Protein AF-0000000084552080 (afdb_homodimer)

Secondary structure (DSSP, 8-state):
-EEEE-SSSEEEEEE-SSSS--EEEEEEE-SS-EEEE--TTSHHHHHHHHHHTTT--S-EEEE--SS-GGGTTTGGGGTTSEEEEEHHHHHHHHHHHHHHHHHHGGG--S-------SEEESSEEEETTTTEEEEE--SSSTT-EEEEETTTTEEE-GGGS-SSSS--SPP-SS-HHHHHHHHHHHHHS--SEEE-SSSPPB-THHHHHHHHH-/-EEEE-SSSEEEEEE-SSSS--EEEEEEE-SS-EEEE--TTSHHHHHHHHHHTTT--S-EEEE--SS-GGGTTTGGGGTTSEEEEEHHHHHHHHHHHHHHHHHHGGG--S-------SEEESSEEEETTTTEEEEE--SSSTT-EEEEETTTTEEE-GGGS-SSSS--SPP-SS-HHHHHHHHHHHHHS--SEEE-SSSPPB-THHHHHHHHH-

Foldseek 3Di:
DDWDDPDDFKIWDWDDLDPQWIFIWIWGDFPAEIEIEFQFQACVSNVVVCVVCVVPPHAYEYEYQAQQNGRHQHVVVVQVHQYEFAPVRQVCNVVCVVVNCVVPVVSHDYGGDDDGGPYHDHAKDADVRRRKIKGLQAWQHNRGIKIARPPQQEIEREPLAPQEPVPRHHHGPDPNVSSVVSLVVLVPGRHQWYHYGTYDIGGSCSSVVNVVVD/DDWDDPDDFKIWDWDDLDPQWIFIWIWGDFPQEIETEFQFQACVSNVVVCVVCVVPPHAYEYEYQAQQNGRHQHVVVVQVHQYEFAPVRQVCNVVCVVVNCVVPVVSHDYGGDDDGHPYHDHAWDADVRRGKIKGLQAWQHNRGIKIARPPQQEIEREPLAPREPVPRHHHGPDDNVSSVVSLVVLVPRRHQWYHYGTYPIGGSCSSVVNVVVD

pLDDT: mean 97.48, std 2.67, range [80.12, 98.94]

Nearest PDB structures (foldseek):
  5b3r-assembly1_A  TM=8.001E-01  e=1.757E-13  Pseudomonas aeruginosa
  4f6h-assembly1_A  TM=7.928E-01  e=3.753E-12  Pseudomonas aeruginosa
  4wd6-assembly2_B  TM=7.767E-01  e=5.762E-12  Stutzerimonas stutzeri
  5nbk-assembly1_A  TM=7.504E-01  e=1.735E-11  Klebsiella pneumoniae
  7ev5-assembly1_A  TM=7.464E-01  e=7.266E-10  Shouchella lehensis G1

Radius of gyration: 22.83 Å; Cα contacts (8 Å, |Δi|>4): 1003; chains: 2; bounding box: 43×70×51 Å

Structure (mmCIF, N/CA/C/O backbone):
data_AF-0000000084552080-model_v1
#
loop_
_entity.id
_entity.type
_entity.pdbx_description
1 polymer 'Metallo-beta-lactamase superfamily protein'
#
loop_
_atom_site.group_PDB
_atom_site.id
_atom_site.type_symbol
_atom_site.label_atom_id
_atom_site.label_alt_id
_atom_site.label_comp_id
_atom_site.label_asym_id
_atom_site.label_entity_id
_atom_site.label_seq_id
_atom_site.pdbx_PDB_ins_code
_atom_site.Cartn_x
_atom_site.Cartn_y
_atom_site.Cartn_z
_atom_site.occupancy
_atom_site.B_iso_or_equiv
_atom_site.auth_seq_id
_atom_site.auth_comp_id
_atom_site.auth_asym_id
_atom_site.auth_atom_id
_atom_site.pdbx_PDB_model_num
ATOM 1 N N . MET A 1 1 ? -10.805 21.844 20.891 1 90 1 MET A N 1
ATOM 2 C CA . MET A 1 1 ? -10.906 21.109 19.641 1 90 1 MET A CA 1
ATOM 3 C C . MET A 1 1 ? -12.328 21.156 19.094 1 90 1 MET A C 1
ATOM 5 O O . MET A 1 1 ? -13.297 20.953 19.828 1 90 1 MET A O 1
ATOM 9 N N . GLU A 1 2 ? -12.484 21.562 17.859 1 95.69 2 GLU A N 1
ATOM 10 C CA . GLU A 1 2 ? -13.758 21.578 17.141 1 95.69 2 GLU A CA 1
ATOM 11 C C . GLU A 1 2 ? -13.898 20.359 16.234 1 95.69 2 GLU A C 1
ATOM 13 O O . GLU A 1 2 ? -12.969 20 15.508 1 95.69 2 GLU A O 1
ATOM 18 N N . ILE A 1 3 ? -15.086 19.656 16.391 1 98.25 3 ILE A N 1
ATOM 19 C CA . ILE A 1 3 ? -15.391 18.5 15.555 1 98.25 3 ILE A CA 1
ATOM 20 C C . ILE A 1 3 ? -16.516 18.859 14.578 1 98.25 3 ILE A C 1
ATOM 22 O O . ILE A 1 3 ? -17.594 19.266 14.984 1 98.25 3 ILE A O 1
ATOM 26 N N . LYS A 1 4 ? -16.203 18.734 13.312 1 98.38 4 LYS A N 1
ATOM 27 C CA . LYS A 1 4 ? -17.188 19.094 12.297 1 98.38 4 LYS A CA 1
ATOM 28 C C . LYS A 1 4 ? -17.359 17.953 11.281 1 98.38 4 LYS A C 1
ATOM 30 O O . LYS A 1 4 ? -16.391 17.469 10.711 1 98.38 4 LYS A O 1
ATOM 35 N N . LYS A 1 5 ? -18.578 17.516 11.086 1 98.12 5 LYS A N 1
ATOM 36 C CA . LYS A 1 5 ? -18.891 16.625 9.969 1 98.12 5 LYS A CA 1
ATOM 37 C C . LYS A 1 5 ? -18.922 17.375 8.648 1 98.12 5 LYS A C 1
ATOM 39 O O . LYS A 1 5 ? -19.812 18.172 8.398 1 98.12 5 LYS A O 1
ATOM 44 N N . ILE A 1 6 ? -17.953 17.141 7.785 1 98.69 6 ILE A N 1
ATOM 45 C CA . ILE A 1 6 ? -17.797 17.844 6.52 1 98.69 6 ILE A CA 1
ATOM 46 C C . ILE A 1 6 ? -18.766 17.25 5.484 1 98.69 6 ILE A C 1
ATOM 48 O O . ILE A 1 6 ? -19.375 18 4.715 1 98.69 6 ILE A O 1
ATOM 52 N N . LYS A 1 7 ? -18.781 15.945 5.402 1 98.38 7 LYS A N 1
ATOM 53 C CA . LYS A 1 7 ? -19.75 15.164 4.633 1 98.38 7 LYS A CA 1
ATOM 54 C C . LYS A 1 7 ? -20.188 13.922 5.402 1 98.38 7 LYS A C 1
ATOM 56 O O . LYS A 1 7 ? -20.016 13.844 6.621 1 98.38 7 LYS A O 1
ATOM 61 N N . ASN A 1 8 ? -20.844 12.914 4.781 1 98.44 8 ASN A N 1
ATOM 62 C CA . ASN A 1 8 ? -21.422 11.766 5.473 1 98.44 8 ASN A CA 1
ATOM 63 C C . ASN A 1 8 ? -20.359 10.953 6.207 1 98.44 8 ASN A C 1
ATOM 65 O O . ASN A 1 8 ? -20.609 10.461 7.312 1 98.44 8 ASN A O 1
ATOM 69 N N . ARG A 1 9 ? -19.172 10.844 5.633 1 98.69 9 ARG A N 1
ATOM 70 C CA . ARG A 1 9 ? -18.203 9.961 6.27 1 98.69 9 ARG A CA 1
ATOM 71 C C . ARG A 1 9 ? -16.891 10.68 6.52 1 98.69 9 ARG A C 1
ATOM 73 O O . ARG A 1 9 ? -15.875 10.047 6.84 1 98.69 9 ARG A O 1
ATOM 80 N N . ASN A 1 10 ? -16.891 12.008 6.246 1 98.94 10 ASN A N 1
ATOM 81 C CA . ASN A 1 10 ? -15.719 12.844 6.473 1 98.94 10 ASN A CA 1
ATOM 82 C C . ASN A 1 10 ? -15.898 13.742 7.691 1 98.94 10 ASN A C 1
ATOM 84 O O . ASN A 1 10 ? -16.812 14.562 7.734 1 98.94 10 ASN A O 1
ATOM 88 N N . VAL A 1 11 ? -15.016 13.578 8.648 1 98.94 11 VAL A N 1
ATOM 89 C CA . VAL A 1 11 ? -15.086 14.352 9.883 1 98.94 11 VAL A CA 1
ATOM 90 C C . VAL A 1 11 ? -13.766 15.07 10.125 1 98.94 11 VAL A C 1
ATOM 92 O O . VAL A 1 11 ? -12.695 14.477 10 1 98.94 11 VAL A O 1
ATOM 95 N N . LEU A 1 12 ? -13.859 16.328 10.453 1 98.88 12 LEU A N 1
ATOM 96 C CA . LEU A 1 12 ? -12.68 17.156 10.672 1 98.88 12 LEU A CA 1
ATOM 97 C C . LEU A 1 12 ? -12.531 17.516 12.148 1 98.88 12 LEU A C 1
ATOM 99 O O . LEU A 1 12 ? -13.508 17.859 12.812 1 98.88 12 LEU A O 1
ATOM 103 N N . PHE A 1 13 ? -11.359 17.344 12.625 1 98.81 13 PHE A N 1
ATOM 104 C CA . PHE A 1 13 ? -10.977 17.719 13.984 1 98.81 13 PHE A CA 1
ATOM 105 C C . PHE A 1 13 ? -9.992 18.891 13.969 1 98.81 13 PHE A C 1
ATOM 107 O O . PHE A 1 13 ? -8.844 18.734 13.562 1 98.81 13 PHE A O 1
ATOM 114 N N . THR A 1 14 ? -10.422 20.078 14.461 1 98.25 14 THR A N 1
ATOM 115 C CA . THR A 1 14 ? -9.609 21.281 14.359 1 98.25 14 THR A CA 1
ATOM 116 C C . THR A 1 14 ? -9.195 21.781 15.742 1 98.25 14 THR A C 1
ATOM 118 O O . THR A 1 14 ? -10.031 21.922 16.641 1 98.25 14 THR A O 1
ATOM 121 N N . SER A 1 15 ? -7.895 21.938 15.883 1 96.69 15 SER A N 1
ATOM 122 C CA . SER A 1 15 ? -7.363 22.578 17.078 1 96.69 15 SER A CA 1
ATOM 123 C C . SER A 1 15 ? -6.637 23.875 16.734 1 96.69 15 SER A C 1
ATOM 125 O O . SER A 1 15 ? -6.316 24.109 15.562 1 96.69 15 SER A O 1
ATOM 127 N N . SER A 1 16 ? -6.477 24.719 17.781 1 94.25 16 SER A N 1
ATOM 128 C CA . SER A 1 16 ? -5.754 25.969 17.609 1 94.25 16 SER A CA 1
ATOM 129 C C . SER A 1 16 ? -4.598 26.078 18.609 1 94.25 16 SER A C 1
ATOM 131 O O . SER A 1 16 ? -4.68 26.828 19.594 1 94.25 16 SER A O 1
ATOM 133 N N . PRO A 1 17 ? -3.555 25.438 18.266 1 87.88 17 PRO A N 1
ATOM 134 C CA . PRO A 1 17 ? -2.416 25.438 19.188 1 87.88 17 PRO A CA 1
ATOM 135 C C . PRO A 1 17 ? -1.783 26.828 19.328 1 87.88 17 PRO A C 1
ATOM 137 O O . PRO A 1 17 ? -1.022 27.062 20.281 1 87.88 17 PRO A O 1
ATOM 140 N N . SER A 1 18 ? -2.01 27.625 18.312 1 82.44 18 SER A N 1
ATOM 141 C CA . SER A 1 18 ? -1.523 29 18.344 1 82.44 18 SER A CA 1
ATOM 142 C C . SER A 1 18 ? -2.549 29.969 17.766 1 82.44 18 SER A C 1
ATOM 144 O O . SER A 1 18 ? -3.543 29.547 17.172 1 82.44 18 SER A O 1
ATOM 146 N N . ASP A 1 19 ? -2.209 31.203 18 1 80.12 19 ASP A N 1
ATOM 147 C CA . ASP A 1 19 ? -3.084 32.25 17.469 1 80.12 19 ASP A CA 1
ATOM 148 C C . ASP A 1 19 ? -2.902 32.375 15.953 1 80.12 19 ASP A C 1
ATOM 150 O O . ASP A 1 19 ? -3.715 33.031 15.281 1 80.12 19 ASP A O 1
ATOM 154 N N . PHE A 1 20 ? -1.964 31.656 15.398 1 80.38 20 PHE A N 1
ATOM 155 C CA . PHE A 1 20 ? -1.575 31.984 14.031 1 80.38 20 PHE A CA 1
ATOM 156 C C . PHE A 1 20 ? -1.938 30.844 13.078 1 80.38 20 PHE A C 1
ATOM 158 O O . PHE A 1 20 ? -1.984 31.047 11.859 1 80.38 20 PHE A O 1
ATOM 165 N N . TRP A 1 21 ? -2.102 29.719 13.641 1 87.25 21 TRP A N 1
ATOM 166 C CA . TRP A 1 21 ? -2.432 28.625 12.727 1 87.25 21 TRP A CA 1
ATOM 167 C C . TRP A 1 21 ? -3.318 27.594 13.414 1 87.25 21 TRP A C 1
ATOM 169 O O . TRP A 1 21 ? -3.209 27.375 14.625 1 87.25 21 TRP A O 1
ATOM 179 N N . ASP A 1 22 ? -4.219 27.078 12.641 1 95.75 22 ASP A N 1
ATOM 180 C CA . ASP A 1 22 ? -5.027 25.938 13.039 1 95.75 22 ASP A CA 1
ATOM 181 C C . ASP A 1 22 ? -4.406 24.625 12.562 1 95.75 22 ASP A C 1
ATOM 183 O O . ASP A 1 22 ? -3.535 24.641 11.688 1 95.75 22 ASP A O 1
ATOM 187 N N . LEU A 1 23 ? -4.738 23.594 13.234 1 98 23 LEU A N 1
ATOM 188 C CA . LEU A 1 23 ? -4.316 22.266 12.852 1 98 23 LEU A CA 1
ATOM 189 C C . LEU A 1 23 ? -5.523 21.359 12.625 1 98 23 LEU A C 1
ATOM 191 O O . LEU A 1 23 ? -6.367 21.203 13.516 1 98 23 LEU A O 1
ATOM 195 N N . ASN A 1 24 ? -5.578 20.797 11.43 1 98.56 24 ASN A N 1
ATOM 196 C CA . ASN A 1 24 ? -6.68 19.906 11.07 1 98.56 24 ASN A CA 1
ATOM 197 C C . ASN A 1 24 ? -6.23 18.453 11.008 1 98.56 24 ASN A C 1
ATOM 199 O O . ASN A 1 24 ? -5.262 18.125 10.32 1 98.56 24 ASN A O 1
ATOM 203 N N . LEU A 1 25 ? -6.891 17.609 11.758 1 98.81 25 LEU A N 1
ATOM 204 C CA . LEU A 1 25 ? -6.852 16.172 11.555 1 98.81 25 LEU A CA 1
ATOM 205 C C . LEU A 1 25 ? -8.141 15.68 10.906 1 98.81 25 LEU A C 1
ATOM 207 O O . LEU A 1 25 ? -9.227 16.188 11.203 1 98.81 25 LEU A O 1
ATOM 211 N N . HIS A 1 26 ? -8.016 14.648 10.039 1 98.94 26 HIS A N 1
ATOM 212 C CA . HIS A 1 26 ? -9.133 14.258 9.18 1 98.94 26 HIS A CA 1
ATOM 213 C C . HIS A 1 26 ? -9.445 12.773 9.328 1 98.94 26 HIS A C 1
ATOM 215 O O . HIS A 1 26 ? -8.539 11.938 9.266 1 98.94 26 HIS A O 1
ATOM 221 N N . LEU A 1 27 ? -10.75 12.453 9.625 1 98.94 27 LEU A N 1
ATOM 222 C CA . LEU A 1 27 ? -11.234 11.086 9.711 1 98.94 27 LEU A CA 1
ATOM 223 C C . LEU A 1 27 ? -12.172 10.766 8.555 1 98.94 27 LEU A C 1
ATOM 225 O O . LEU A 1 27 ? -13.109 11.516 8.281 1 98.94 27 LEU A O 1
ATOM 229 N N . ILE A 1 28 ? -11.867 9.734 7.805 1 98.94 28 ILE A N 1
ATOM 230 C CA . ILE A 1 28 ? -12.781 9.188 6.809 1 98.94 28 ILE A CA 1
ATOM 231 C C . ILE A 1 28 ? -13.281 7.816 7.27 1 98.94 28 ILE A C 1
ATOM 233 O O . ILE A 1 28 ? -12.492 6.895 7.461 1 98.94 28 ILE A O 1
ATOM 237 N N . MET A 1 29 ? -14.492 7.684 7.457 1 98.88 29 MET A N 1
ATOM 238 C CA . MET A 1 29 ? -15.094 6.422 7.891 1 98.88 29 MET A CA 1
ATOM 239 C C . MET A 1 29 ? -15.547 5.598 6.695 1 98.88 29 MET A C 1
ATOM 241 O O . MET A 1 29 ? -16.719 5.676 6.289 1 98.88 29 MET A O 1
ATOM 245 N N . GLY A 1 30 ? -14.641 4.781 6.164 1 98.5 30 GLY A N 1
ATOM 246 C CA . GLY A 1 30 ? -14.93 3.951 5.004 1 98.5 30 GLY A CA 1
ATOM 247 C C . GLY A 1 30 ? -15.789 2.746 5.336 1 98.5 30 GLY A C 1
ATOM 248 O O . GLY A 1 30 ? -16.172 2.545 6.492 1 98.5 30 GLY A O 1
ATOM 249 N N . GLU A 1 31 ? -16.125 1.961 4.293 1 97.38 31 GLU A N 1
ATOM 250 C CA . GLU A 1 31 ? -16.922 0.751 4.457 1 97.38 31 GLU A CA 1
ATOM 251 C C . GLU A 1 31 ? -16.141 -0.325 5.211 1 97.38 31 GLU A C 1
ATOM 253 O O . GLU A 1 31 ? -16.703 -1.013 6.07 1 97.38 31 GLU A O 1
ATOM 258 N N . LYS A 1 32 ? -14.844 -0.356 4.941 1 97.62 32 LYS A N 1
ATOM 259 C CA . LYS A 1 32 ? -14.055 -1.45 5.492 1 97.62 32 LYS A CA 1
ATOM 260 C C . LYS A 1 32 ? -13.094 -0.947 6.57 1 97.62 32 LYS A C 1
ATOM 262 O O . LYS A 1 32 ? -12.773 -1.677 7.512 1 97.62 32 LYS A O 1
ATOM 267 N N . ASN A 1 33 ? -12.648 0.301 6.367 1 98.25 33 ASN A N 1
ATOM 268 C CA . ASN A 1 33 ? -11.641 0.865 7.262 1 98.25 33 ASN A CA 1
ATOM 269 C C . ASN A 1 33 ? -12.016 2.277 7.703 1 98.25 33 ASN A C 1
ATOM 271 O O . ASN A 1 33 ? -12.773 2.965 7.02 1 98.25 33 ASN A O 1
ATOM 275 N N . ASN A 1 34 ? -11.5 2.668 8.859 1 98.81 34 ASN A N 1
ATOM 276 C CA . ASN A 1 34 ? -11.391 4.07 9.242 1 98.81 34 ASN A CA 1
ATOM 277 C C . ASN A 1 34 ? -10.023 4.645 8.898 1 98.81 34 ASN A C 1
ATOM 279 O O . ASN A 1 34 ? -9 4.004 9.141 1 98.81 34 ASN A O 1
ATOM 283 N N . TYR A 1 35 ? -10.039 5.801 8.281 1 98.94 35 TYR A N 1
ATOM 284 C CA . TYR A 1 35 ? -8.789 6.445 7.891 1 98.94 35 TYR A CA 1
ATOM 285 C C . TYR A 1 35 ? -8.547 7.711 8.703 1 98.94 35 TYR A C 1
ATOM 287 O O . TYR A 1 35 ? -9.391 8.617 8.719 1 98.94 35 TYR A O 1
ATOM 295 N N . ILE A 1 36 ? -7.453 7.727 9.391 1 98.94 36 ILE A N 1
ATOM 296 C CA . ILE A 1 36 ? -7.031 8.93 10.109 1 98.94 36 ILE A CA 1
ATOM 297 C C . ILE A 1 36 ? -5.879 9.594 9.359 1 98.94 36 ILE A C 1
ATOM 299 O O . ILE A 1 36 ? -4.816 9 9.188 1 98.94 36 ILE A O 1
ATOM 303 N N . ILE A 1 37 ? -6.129 10.789 8.898 1 98.94 37 ILE A N 1
ATOM 304 C CA . ILE A 1 37 ? -5.109 11.531 8.172 1 98.94 37 ILE A CA 1
ATOM 305 C C . ILE A 1 37 ? -4.375 12.477 9.125 1 98.94 37 ILE A C 1
ATOM 307 O O . ILE A 1 37 ? -4.953 13.453 9.609 1 98.94 37 ILE A O 1
ATOM 311 N N . ASP A 1 38 ? -3.113 12.125 9.383 1 98.94 38 ASP A N 1
ATOM 312 C CA . ASP A 1 38 ? -2.186 12.797 10.289 1 98.94 38 ASP A CA 1
ATOM 313 C C . ASP A 1 38 ? -2.602 12.594 11.742 1 98.94 38 ASP A C 1
ATOM 315 O O . ASP A 1 38 ? -3.771 12.328 12.031 1 98.94 38 ASP A O 1
ATOM 319 N N . THR A 1 39 ? -1.572 12.758 12.625 1 98.81 39 THR A N 1
ATOM 320 C CA . THR A 1 39 ? -1.82 12.344 14 1 98.81 39 THR A CA 1
ATOM 321 C C . THR A 1 39 ? -1.579 13.508 14.961 1 98.81 39 THR A C 1
ATOM 323 O O . THR A 1 39 ? -1.687 13.344 16.172 1 98.81 39 THR A O 1
ATOM 326 N N . GLY A 1 40 ? -1.132 14.586 14.461 1 98.25 40 GLY A N 1
ATOM 327 C CA . GLY A 1 40 ? -1.118 15.82 15.234 1 98.25 40 GLY A CA 1
ATOM 328 C C . GLY A 1 40 ? 0.066 15.922 16.172 1 98.25 40 GLY A C 1
ATOM 329 O O . GLY A 1 40 ? 1.163 15.461 15.852 1 98.25 40 GLY A O 1
ATOM 330 N N . LEU A 1 41 ? -0.177 16.531 17.328 1 98.25 41 LEU A N 1
ATOM 331 C CA . LEU A 1 41 ? 0.885 17.062 18.172 1 98.25 41 LEU A CA 1
ATOM 332 C C . LEU A 1 41 ? 1.235 16.094 19.281 1 98.25 41 LEU A C 1
ATOM 334 O O . LEU A 1 41 ? 1.844 16.469 20.281 1 98.25 41 LEU A O 1
ATOM 338 N N . GLY A 1 42 ? 0.753 14.836 19.219 1 98.06 42 GLY A N 1
ATOM 339 C CA . GLY A 1 42 ? 1.033 13.844 20.234 1 98.06 42 GLY A CA 1
ATOM 340 C C . GLY A 1 42 ? -0.184 13.031 20.625 1 98.06 42 GLY A C 1
ATOM 341 O O . GLY A 1 42 ? -1.201 13.055 19.938 1 98.06 42 GLY A O 1
ATOM 342 N N . SER A 1 43 ? -0.027 12.258 21.719 1 98.19 43 SER A N 1
ATOM 343 C CA . SER A 1 43 ? -1.053 11.305 22.156 1 98.19 43 SER A CA 1
ATOM 344 C C . SER A 1 43 ? -2.379 12.008 22.422 1 98.19 43 SER A C 1
ATOM 346 O O . SER A 1 43 ? -3.443 11.484 22.078 1 98.19 43 SER A O 1
ATOM 348 N N . LEU A 1 44 ? -2.33 13.211 22.922 1 97.44 44 LEU A N 1
ATOM 349 C CA . LEU A 1 44 ? -3.553 13.938 23.219 1 97.44 44 LEU A CA 1
ATOM 350 C C . LEU A 1 44 ? -4.125 14.594 21.969 1 97.44 44 LEU A C 1
ATOM 352 O O . LEU A 1 44 ? -5.309 14.945 21.938 1 97.44 44 LEU A O 1
ATOM 356 N N . GLY A 1 45 ? -3.303 14.734 20.938 1 95.88 45 GLY A N 1
ATOM 357 C CA . GLY A 1 45 ? -3.764 15.289 19.672 1 95.88 45 GLY A CA 1
ATOM 358 C C . GLY A 1 45 ? -4.699 14.359 18.922 1 95.88 45 GLY A C 1
ATOM 359 O O . GLY A 1 45 ? -5.703 14.805 18.359 1 95.88 45 GLY A O 1
ATOM 360 N N . VAL A 1 46 ? -4.402 13.07 18.984 1 97.38 46 VAL A N 1
ATOM 361 C CA . VAL A 1 46 ? -5.156 12.109 18.188 1 97.38 46 VAL A CA 1
ATOM 362 C C . VAL A 1 46 ? -6.238 11.461 19.047 1 97.38 46 VAL A C 1
ATOM 364 O O . VAL A 1 46 ? -7.172 10.852 18.516 1 97.38 46 VAL A O 1
ATOM 367 N N . ALA A 1 47 ? -6.305 11.711 20.312 1 98 47 ALA A N 1
ATOM 368 C CA . ALA A 1 47 ? -7.191 11.055 21.281 1 98 47 ALA A CA 1
ATOM 369 C C . ALA A 1 47 ? -8.656 11.305 20.922 1 98 47 ALA A C 1
ATOM 371 O O . ALA A 1 47 ? -9.477 10.383 20.984 1 98 47 ALA A O 1
ATOM 372 N N . PRO A 1 48 ? -8.984 12.555 20.531 1 98.31 48 PRO A N 1
ATOM 373 C CA . PRO A 1 48 ? -10.391 12.797 20.234 1 98.31 48 PRO A CA 1
ATOM 374 C C . PRO A 1 48 ? -10.906 11.938 19.078 1 98.31 48 PRO A C 1
ATOM 376 O O . PRO A 1 48 ? -12.07 11.531 19.078 1 98.31 48 PRO A O 1
ATOM 379 N N . ILE A 1 49 ? -10.086 11.648 18.094 1 98.62 49 ILE A N 1
ATOM 380 C CA . ILE A 1 49 ? -10.492 10.812 16.969 1 98.62 49 ILE A CA 1
ATOM 381 C C . ILE A 1 49 ? -10.688 9.375 17.438 1 98.62 49 ILE A C 1
ATOM 383 O O . ILE A 1 49 ? -11.664 8.719 17.047 1 98.62 49 ILE A O 1
ATOM 387 N N . LYS A 1 50 ? -9.758 8.93 18.266 1 98.19 50 LYS A N 1
ATOM 388 C CA . LYS A 1 50 ? -9.875 7.582 18.812 1 98.19 50 LYS A CA 1
ATOM 389 C C . LYS A 1 50 ? -11.172 7.422 19.594 1 98.19 50 LYS A C 1
ATOM 391 O O . LYS A 1 50 ? -11.852 6.398 19.484 1 98.19 50 LYS A O 1
ATOM 396 N N . GLU A 1 51 ? -11.477 8.453 20.344 1 98.44 51 GLU A N 1
ATOM 397 C CA . GLU A 1 51 ? -12.711 8.43 21.141 1 98.44 51 GLU A CA 1
ATOM 398 C C . GLU A 1 51 ? -13.938 8.43 20.234 1 98.44 51 GLU A C 1
ATOM 400 O O . GLU A 1 51 ? -14.914 7.723 20.5 1 98.44 51 GLU A O 1
ATOM 405 N N . TYR A 1 52 ? -13.875 9.133 19.203 1 98.56 52 TYR A N 1
ATOM 406 C CA . TYR A 1 52 ? -15 9.281 18.281 1 98.56 52 TYR A CA 1
ATOM 407 C C . TYR A 1 52 ? -15.359 7.949 17.641 1 98.56 52 TYR A C 1
ATOM 409 O O . TYR A 1 52 ? -16.531 7.676 17.391 1 98.56 52 TYR A O 1
ATOM 417 N N . ILE A 1 53 ? -14.359 7.07 17.438 1 98.31 53 ILE A N 1
ATOM 418 C CA . ILE A 1 53 ? -14.633 5.824 16.719 1 98.31 53 ILE A CA 1
ATOM 419 C C . ILE A 1 53 ? -14.453 4.641 17.672 1 98.31 53 ILE A C 1
ATOM 421 O O . ILE A 1 53 ? -14.219 3.516 17.234 1 98.31 53 ILE A O 1
ATOM 425 N N . LYS A 1 54 ? -14.547 4.855 18.922 1 97.62 54 LYS A N 1
ATOM 426 C CA . LYS A 1 54 ? -14.242 3.836 19.922 1 97.62 54 LYS A CA 1
ATOM 427 C C . LYS A 1 54 ? -15.18 2.641 19.797 1 97.62 54 LYS A C 1
ATOM 429 O O . LYS A 1 54 ? -14.812 1.516 20.141 1 97.62 54 LYS A O 1
ATOM 434 N N . ASN A 1 55 ? -16.359 2.875 19.266 1 97.56 55 ASN A N 1
ATOM 435 C CA . ASN A 1 55 ? -17.344 1.803 19.156 1 97.56 55 ASN A CA 1
ATOM 436 C C . ASN A 1 55 ? -17.422 1.25 17.734 1 97.56 55 ASN A C 1
ATOM 438 O O . ASN A 1 55 ? -18.297 0.441 17.422 1 97.56 55 ASN A O 1
ATOM 442 N N . ASP A 1 56 ? -16.547 1.721 16.875 1 97.19 56 ASP A N 1
ATOM 443 C CA . ASP A 1 56 ? -16.438 1.202 15.523 1 97.19 56 ASP A CA 1
ATOM 444 C C . ASP A 1 56 ? -15.359 0.118 15.438 1 97.19 56 ASP A C 1
ATOM 446 O O . ASP A 1 56 ? -14.188 0.37 15.734 1 97.19 56 ASP A O 1
ATOM 450 N N . SER A 1 57 ? -15.711 -1.087 15.07 1 95.38 57 SER A N 1
ATOM 451 C CA . SER A 1 57 ? -14.82 -2.242 15.125 1 95.38 57 SER A CA 1
ATOM 452 C C . SER A 1 57 ? -13.953 -2.328 13.867 1 95.38 57 SER A C 1
ATOM 454 O O . SER A 1 57 ? -13.078 -3.191 13.773 1 95.38 57 SER A O 1
ATOM 456 N N . LYS A 1 58 ? -14.141 -1.38 12.93 1 96.56 58 LYS A N 1
ATOM 457 C CA . LYS A 1 58 ? -13.336 -1.413 11.711 1 96.56 58 LYS A CA 1
ATOM 458 C C . LYS A 1 58 ? -11.867 -1.136 12.023 1 96.56 58 LYS A C 1
ATOM 460 O O . LYS A 1 58 ? -11.555 -0.342 12.914 1 96.56 58 LYS A O 1
ATOM 465 N N . PRO A 1 59 ? -11.016 -1.749 11.227 1 96.81 59 PRO A N 1
ATOM 466 C CA . PRO A 1 59 ? -9.594 -1.409 11.367 1 96.81 59 PRO A CA 1
ATOM 467 C C . PRO A 1 59 ? -9.312 0.063 11.078 1 96.81 59 PRO A C 1
ATOM 469 O O . PRO A 1 59 ? -10.055 0.705 10.336 1 96.81 59 PRO A O 1
ATOM 472 N N . VAL A 1 60 ? -8.258 0.546 11.727 1 98.12 60 VAL A N 1
ATOM 473 C CA . VAL A 1 60 ? -7.848 1.93 11.516 1 98.12 60 VAL A CA 1
ATOM 474 C C . VAL A 1 60 ? -6.59 1.968 10.648 1 98.12 60 VAL A C 1
ATOM 476 O O . VAL A 1 60 ? -5.629 1.236 10.906 1 98.12 60 VAL A O 1
ATOM 479 N N . VAL A 1 61 ? -6.641 2.738 9.609 1 98.75 61 VAL A N 1
ATOM 480 C CA . VAL A 1 61 ? -5.488 3.061 8.773 1 98.75 61 VAL A CA 1
ATOM 481 C C . VAL A 1 61 ? -5.082 4.516 8.992 1 98.75 61 VAL A C 1
ATOM 483 O O . VAL A 1 61 ? -5.902 5.426 8.852 1 98.75 61 VAL A O 1
ATOM 486 N N . VAL A 1 62 ? -3.828 4.695 9.375 1 98.94 62 VAL A N 1
ATOM 487 C CA . VAL A 1 62 ? -3.299 6.043 9.539 1 98.94 62 VAL A CA 1
ATOM 488 C C . VAL A 1 62 ? -2.514 6.449 8.297 1 98.94 62 VAL A C 1
ATOM 490 O O . VAL A 1 62 ? -1.771 5.641 7.734 1 98.94 62 VAL A O 1
ATOM 493 N N . ILE A 1 63 ? -2.703 7.699 7.867 1 98.94 63 ILE A N 1
ATOM 494 C CA . ILE A 1 63 ? -1.986 8.234 6.711 1 98.94 63 ILE A CA 1
ATOM 495 C C . ILE A 1 63 ? -1.273 9.523 7.098 1 98.94 63 ILE A C 1
ATOM 497 O O . ILE A 1 63 ? -1.911 10.484 7.543 1 98.94 63 ILE A O 1
ATOM 501 N N . ASN A 1 64 ? 0.087 9.57 6.969 1 98.94 64 ASN A N 1
ATOM 502 C CA . ASN A 1 64 ? 0.845 10.805 7.141 1 98.94 64 ASN A CA 1
ATOM 503 C C . ASN A 1 64 ? 1.021 11.547 5.816 1 98.94 64 ASN A C 1
ATOM 505 O O . ASN A 1 64 ? 1.61 11.008 4.875 1 98.94 64 ASN A O 1
ATOM 509 N N . THR A 1 65 ? 0.589 12.758 5.812 1 98.94 65 THR A N 1
ATOM 510 C CA . THR A 1 65 ? 0.649 13.539 4.586 1 98.94 65 THR A CA 1
ATOM 511 C C . THR A 1 65 ? 2.088 13.945 4.273 1 98.94 65 THR A C 1
ATOM 513 O O . THR A 1 65 ? 2.514 13.898 3.119 1 98.94 65 THR A O 1
ATOM 516 N N . HIS A 1 66 ? 2.797 14.398 5.281 1 98.94 66 HIS A N 1
ATOM 517 C CA . HIS A 1 66 ? 4.199 14.773 5.164 1 98.94 66 HIS A CA 1
ATOM 518 C C . HIS A 1 66 ? 4.891 14.766 6.527 1 98.94 66 HIS A C 1
ATOM 520 O O . HIS A 1 66 ? 4.246 14.523 7.551 1 98.94 66 HIS A O 1
ATOM 526 N N . TYR A 1 67 ? 6.191 15.07 6.582 1 98.88 67 TYR A N 1
ATOM 527 C CA . TYR A 1 67 ? 7.012 14.688 7.723 1 98.88 67 TYR A CA 1
ATOM 528 C C . TYR A 1 67 ? 6.941 15.742 8.82 1 98.88 67 TYR A C 1
ATOM 530 O O . TYR A 1 67 ? 7.414 15.516 9.938 1 98.88 67 TYR A O 1
ATOM 538 N N . HIS A 1 68 ? 6.32 16.875 8.609 1 98.75 68 HIS A N 1
ATOM 539 C CA . HIS A 1 68 ? 6.371 17.953 9.602 1 98.75 68 HIS A CA 1
ATOM 540 C C . HIS A 1 68 ? 5.816 17.484 10.945 1 98.75 68 HIS A C 1
ATOM 542 O O . HIS A 1 68 ? 4.863 16.703 10.992 1 98.75 68 HIS A O 1
ATOM 548 N N . TRP A 1 69 ? 6.32 18.031 11.945 1 98.19 69 TRP A N 1
ATOM 549 C CA . TRP A 1 69 ? 6.152 17.641 13.344 1 98.19 69 TRP A CA 1
ATOM 550 C C . TRP A 1 69 ? 4.68 17.656 13.734 1 98.19 69 TRP A C 1
ATOM 552 O O . TRP A 1 69 ? 4.199 16.734 14.406 1 98.19 69 TRP A O 1
ATOM 562 N N . ASP A 1 70 ? 3.936 18.609 13.281 1 98.06 70 ASP A N 1
ATOM 563 C CA . ASP A 1 70 ? 2.559 18.797 13.734 1 98.06 70 ASP A CA 1
ATOM 564 C C . ASP A 1 70 ? 1.612 17.844 13.008 1 98.06 70 ASP A C 1
ATOM 566 O O . ASP A 1 70 ? 0.407 17.844 13.266 1 98.06 70 ASP A O 1
ATOM 570 N N . HIS A 1 71 ? 2.184 16.906 12.219 1 98.75 71 HIS A N 1
ATOM 571 C CA . HIS A 1 71 ? 1.357 15.945 11.492 1 98.75 71 HIS A CA 1
ATOM 572 C C . HIS A 1 71 ? 1.672 14.516 11.93 1 98.75 71 HIS A C 1
ATOM 574 O O . HIS A 1 71 ? 0.967 13.578 11.547 1 98.75 71 HIS A O 1
ATOM 580 N N . ILE A 1 72 ? 2.764 14.312 12.773 1 98.81 72 ILE A N 1
ATOM 581 C CA . ILE A 1 72 ? 3.232 12.938 12.898 1 98.81 72 ILE A CA 1
ATOM 582 C C . ILE A 1 72 ? 3.488 12.609 14.367 1 98.81 72 ILE A C 1
ATOM 584 O O . ILE A 1 72 ? 3.756 11.461 14.719 1 98.81 72 ILE A O 1
ATOM 588 N N . TRP A 1 73 ? 3.391 13.523 15.312 1 98.75 73 TRP A N 1
ATOM 589 C CA . TRP A 1 73 ? 3.854 13.297 16.672 1 98.75 73 TRP A CA 1
ATOM 590 C C . TRP A 1 73 ? 2.912 12.359 17.422 1 98.75 73 TRP A C 1
ATOM 592 O O . TRP A 1 73 ? 3.27 11.812 18.469 1 98.75 73 TRP A O 1
ATOM 602 N N . GLY A 1 74 ? 1.723 12.148 16.906 1 98.69 74 GLY A N 1
ATOM 603 C CA . GLY A 1 74 ? 0.792 11.211 17.516 1 98.69 74 GLY A CA 1
ATOM 604 C C . GLY A 1 74 ? 0.943 9.789 17 1 98.69 74 GLY A C 1
ATOM 605 O O . GLY A 1 74 ? 0.235 8.883 17.438 1 98.69 74 GLY A O 1
ATOM 606 N N . ASN A 1 75 ? 1.912 9.523 16.109 1 98.75 75 ASN A N 1
ATOM 607 C CA . ASN A 1 75 ? 2.059 8.219 15.492 1 98.75 75 ASN A CA 1
ATOM 608 C C . ASN A 1 75 ? 2.238 7.113 16.531 1 98.75 75 ASN A C 1
ATOM 610 O O . ASN A 1 75 ? 1.71 6.012 16.375 1 98.75 75 ASN A O 1
ATOM 614 N N . SER A 1 76 ? 2.928 7.398 17.562 1 98.25 76 SER A N 1
ATOM 615 C CA . SER A 1 76 ? 3.25 6.375 18.562 1 98.25 76 SER A CA 1
ATOM 616 C C . SER A 1 76 ? 1.999 5.902 19.281 1 98.25 76 SER A C 1
ATOM 618 O O . SER A 1 76 ? 1.996 4.828 19.891 1 98.25 76 SER A O 1
ATOM 620 N N . SER A 1 77 ? 0.959 6.715 19.203 1 98.06 77 SER A N 1
ATOM 621 C CA . SER A 1 77 ? -0.31 6.34 19.812 1 98.06 77 SER A CA 1
ATOM 622 C C . SER A 1 77 ? -1.124 5.438 18.891 1 98.06 77 SER A C 1
ATOM 624 O O . SER A 1 77 ? -2.195 4.957 19.266 1 98.06 77 SER A O 1
ATOM 626 N N . MET A 1 78 ? -0.583 5.211 17.719 1 98 78 MET A N 1
ATOM 627 C CA . MET A 1 78 ? -1.295 4.426 16.719 1 98 78 MET A CA 1
ATOM 628 C C . MET A 1 78 ? -0.467 3.223 16.281 1 98 78 MET A C 1
ATOM 630 O O . MET A 1 78 ? -0.522 2.812 15.125 1 98 78 MET A O 1
ATOM 634 N N . LYS A 1 79 ? 0.259 2.684 17.172 1 95.06 79 LYS A N 1
ATOM 635 C CA . LYS A 1 79 ? 1.26 1.671 16.844 1 95.06 79 LYS A CA 1
ATOM 636 C C . LYS A 1 79 ? 0.6 0.375 16.375 1 95.06 79 LYS A C 1
ATOM 638 O O . LYS A 1 79 ? 1.239 -0.456 15.727 1 95.06 79 LYS A O 1
ATOM 643 N N . ASP A 1 80 ? -0.628 0.18 16.734 1 93.19 80 ASP A N 1
ATOM 644 C CA . ASP A 1 80 ? -1.32 -1.055 16.375 1 93.19 80 ASP A CA 1
ATOM 645 C C . ASP A 1 80 ? -1.973 -0.94 15 1 93.19 80 ASP A C 1
ATOM 647 O O . ASP A 1 80 ? -2.564 -1.902 14.508 1 93.19 80 ASP A O 1
ATOM 651 N N . SER A 1 81 ? -1.797 0.193 14.336 1 95.88 81 SER A N 1
ATOM 652 C CA . SER A 1 81 ? -2.41 0.449 13.039 1 95.88 81 SER A CA 1
ATOM 653 C C . SER A 1 81 ? -1.371 0.428 11.922 1 95.88 81 SER A C 1
ATOM 655 O O . SER A 1 81 ? -0.173 0.562 12.18 1 95.88 81 SER A O 1
ATOM 657 N N . ILE A 1 82 ? -1.904 0.22 10.766 1 97.31 82 ILE A N 1
ATOM 658 C CA . ILE A 1 82 ? -1.104 0.545 9.594 1 97.31 82 ILE A CA 1
ATOM 659 C C . ILE A 1 82 ? -0.94 2.059 9.484 1 97.31 82 ILE A C 1
ATOM 661 O O . ILE A 1 82 ? -1.916 2.805 9.594 1 97.31 82 ILE A O 1
ATOM 665 N N . ILE A 1 83 ? 0.292 2.449 9.398 1 98.81 83 ILE A N 1
ATOM 666 C CA . ILE A 1 83 ? 0.598 3.855 9.156 1 98.81 83 ILE A CA 1
ATOM 667 C C . ILE A 1 83 ? 1.287 4.012 7.805 1 98.81 83 ILE A C 1
ATOM 669 O O . ILE A 1 83 ? 2.404 3.529 7.613 1 98.81 83 ILE A O 1
ATOM 673 N N . ILE A 1 84 ? 0.595 4.738 6.902 1 98.88 84 ILE A N 1
ATOM 674 C CA . ILE A 1 84 ? 1.016 4.867 5.512 1 98.88 84 ILE A CA 1
ATOM 675 C C . ILE A 1 84 ? 1.646 6.238 5.285 1 98.88 84 ILE A C 1
ATOM 677 O O . ILE A 1 84 ? 1.149 7.246 5.797 1 98.88 84 ILE A O 1
ATOM 681 N N . SER A 1 85 ? 2.715 6.293 4.523 1 98.94 85 SER A N 1
ATOM 682 C CA . SER A 1 85 ? 3.264 7.543 4.008 1 98.94 85 SER A CA 1
ATOM 683 C C . SER A 1 85 ? 4.016 7.32 2.699 1 98.94 85 SER A C 1
ATOM 685 O O . SER A 1 85 ? 4.23 6.176 2.289 1 98.94 85 SER A O 1
ATOM 687 N N . HIS A 1 86 ? 4.34 8.43 2.049 1 98.81 86 HIS A N 1
ATOM 688 C CA . HIS A 1 86 ? 5.359 8.32 1.012 1 98.81 86 HIS A CA 1
ATOM 689 C C . HIS A 1 86 ? 6.672 7.797 1.586 1 98.81 86 HIS A C 1
ATOM 691 O O . HIS A 1 86 ? 6.984 8.039 2.754 1 98.81 86 HIS A O 1
ATOM 697 N N . LYS A 1 87 ? 7.449 7.16 0.746 1 98.56 87 LYS A N 1
ATOM 698 C CA . LYS A 1 87 ? 8.734 6.637 1.207 1 98.56 87 LYS A CA 1
ATOM 699 C C . LYS A 1 87 ? 9.633 7.762 1.72 1 98.56 87 LYS A C 1
ATOM 701 O O . LYS A 1 87 ? 10.312 7.602 2.732 1 98.56 87 LYS A O 1
ATOM 706 N N . LEU A 1 88 ? 9.594 8.914 1.087 1 98.75 88 LEU A N 1
ATOM 707 C CA . LEU A 1 88 ? 10.43 10.039 1.488 1 98.75 88 LEU A CA 1
ATOM 708 C C . LEU A 1 88 ? 10 10.57 2.855 1 98.75 88 LEU A C 1
ATOM 710 O O . LEU A 1 88 ? 10.836 11.047 3.627 1 98.75 88 LEU A O 1
ATOM 714 N N . CYS A 1 89 ? 8.734 10.461 3.111 1 98.88 89 CYS A N 1
ATOM 715 C CA . CYS A 1 89 ? 8.219 10.93 4.391 1 98.88 89 CYS A CA 1
ATOM 716 C C . CYS A 1 89 ? 8.82 10.133 5.547 1 98.88 89 CYS A C 1
ATOM 718 O O . CYS A 1 89 ? 9.289 10.719 6.527 1 98.88 89 CYS A O 1
ATOM 720 N N . ARG A 1 90 ? 8.82 8.859 5.406 1 98.88 90 ARG A N 1
ATOM 721 C CA . ARG A 1 90 ? 9.422 8.023 6.441 1 98.88 90 ARG A CA 1
ATOM 722 C C . ARG A 1 90 ? 10.875 8.398 6.676 1 98.88 90 ARG A C 1
ATOM 724 O O . ARG A 1 90 ? 11.312 8.555 7.82 1 98.88 90 ARG A O 1
ATOM 731 N N . GLU A 1 91 ? 11.625 8.562 5.574 1 98.81 91 GLU A N 1
ATOM 732 C CA . GLU A 1 91 ? 13.039 8.914 5.648 1 98.81 91 GLU A CA 1
ATOM 733 C C . GLU A 1 91 ? 13.234 10.258 6.34 1 98.81 91 GLU A C 1
ATOM 735 O O . GLU A 1 91 ? 14.133 10.406 7.176 1 98.81 91 GLU A O 1
ATOM 740 N N . MET A 1 92 ? 12.414 11.141 6.031 1 98.88 92 MET A N 1
ATOM 741 C CA . MET A 1 92 ? 12.57 12.5 6.539 1 98.88 92 MET A CA 1
ATOM 742 C C . MET A 1 92 ? 12.156 12.578 8.008 1 98.88 92 MET A C 1
ATOM 744 O O . MET A 1 92 ? 12.727 13.352 8.773 1 98.88 92 MET A O 1
ATOM 748 N N . ILE A 1 93 ? 11.148 11.812 8.398 1 98.88 93 ILE A N 1
ATOM 749 C CA . ILE A 1 93 ? 10.82 11.742 9.82 1 98.88 93 ILE A CA 1
ATOM 750 C C . ILE A 1 93 ? 12.023 11.25 10.609 1 98.88 93 ILE A C 1
ATOM 752 O O . ILE A 1 93 ? 12.398 11.852 11.617 1 98.88 93 ILE A O 1
ATOM 756 N N . GLU A 1 94 ? 12.602 10.219 10.125 1 98.69 94 GLU A N 1
ATOM 757 C CA . GLU A 1 94 ? 13.734 9.617 10.82 1 98.69 94 GLU A CA 1
ATOM 758 C C . GLU A 1 94 ? 14.906 10.602 10.914 1 98.69 94 GLU A C 1
ATOM 760 O O . GLU A 1 94 ? 15.508 10.75 11.984 1 98.69 94 GLU A O 1
ATOM 765 N N . SER A 1 95 ? 15.172 11.305 9.844 1 98.56 95 SER A N 1
ATOM 766 C CA . SER A 1 95 ? 16.359 12.141 9.773 1 98.56 95 SER A CA 1
ATOM 767 C C . SER A 1 95 ? 16.172 13.453 10.508 1 98.56 95 SER A C 1
ATOM 769 O O . SER A 1 95 ? 17.125 14.062 10.984 1 98.56 95 SER A O 1
ATOM 771 N N . ASN A 1 96 ? 14.867 13.891 10.68 1 98.69 96 ASN A N 1
ATOM 772 C CA . ASN A 1 96 ? 14.641 15.234 11.203 1 98.69 96 ASN A CA 1
ATOM 773 C C . ASN A 1 96 ? 13.992 15.188 12.586 1 98.69 96 ASN A C 1
ATOM 775 O O . ASN A 1 96 ? 13.719 16.234 13.18 1 98.69 96 ASN A O 1
ATOM 779 N N . TRP A 1 97 ? 13.836 14.047 13.125 1 98.69 97 TRP A N 1
ATOM 780 C CA . TRP A 1 97 ? 13.055 13.898 14.352 1 98.69 97 TRP A CA 1
ATOM 781 C C . TRP A 1 97 ? 13.664 14.719 15.484 1 98.69 97 TRP A C 1
ATOM 783 O O . TRP A 1 97 ? 12.969 15.516 16.125 1 98.69 97 TRP A O 1
ATOM 793 N N . GLU A 1 98 ? 14.945 14.602 15.727 1 98.31 98 GLU A N 1
ATOM 794 C CA . GLU A 1 98 ? 15.602 15.25 16.859 1 98.31 98 GLU A CA 1
ATOM 795 C C . GLU A 1 98 ? 15.531 16.766 16.734 1 98.31 98 GLU A C 1
ATOM 797 O O . GLU A 1 98 ? 15.234 17.453 17.719 1 98.31 98 GLU A O 1
ATOM 802 N N . VAL A 1 99 ? 15.781 17.234 15.586 1 98.44 99 VAL A N 1
ATOM 803 C CA . VAL A 1 99 ? 15.766 18.688 15.383 1 98.44 99 VAL A CA 1
ATOM 804 C C . VAL A 1 99 ? 14.344 19.219 15.562 1 98.44 99 VAL A C 1
ATOM 806 O O . VAL A 1 99 ? 14.141 20.266 16.172 1 98.44 99 VAL A O 1
ATOM 809 N N . MET A 1 100 ? 13.328 18.484 15.047 1 98.31 100 MET A N 1
ATOM 810 C CA . MET A 1 100 ? 11.938 18.891 15.203 1 98.31 100 MET A CA 1
ATOM 811 C C . MET A 1 100 ? 11.531 18.906 16.672 1 98.31 100 MET A C 1
ATOM 813 O O . MET A 1 100 ? 10.859 19.828 17.125 1 98.31 100 MET A O 1
ATOM 817 N N . MET A 1 101 ? 11.969 17.891 17.391 1 97.75 101 MET A N 1
ATOM 818 C CA . MET A 1 101 ? 11.633 17.781 18.812 1 97.75 101 MET A CA 1
ATOM 819 C C . MET A 1 101 ? 12.305 18.906 19.609 1 97.75 101 MET A C 1
ATOM 821 O O . MET A 1 101 ? 11.68 19.516 20.469 1 97.75 101 MET A O 1
ATOM 825 N N . GLN A 1 102 ? 13.539 19.188 19.266 1 97.75 102 GLN A N 1
ATOM 826 C CA . GLN A 1 102 ? 14.281 20.219 19.969 1 97.75 102 GLN A CA 1
ATOM 827 C C . GLN A 1 102 ? 13.688 21.594 19.703 1 97.75 102 GLN A C 1
ATOM 829 O O . GLN A 1 102 ? 13.469 22.375 20.641 1 97.75 102 GLN A O 1
ATOM 834 N N . LYS A 1 103 ? 13.344 21.891 18.516 1 98.06 103 LYS A N 1
ATOM 835 C CA . LYS A 1 103 ? 12.93 23.234 18.109 1 98.06 103 LYS A CA 1
ATOM 836 C C . LYS A 1 103 ? 11.469 23.484 18.469 1 98.06 103 LYS A C 1
ATOM 838 O O . LYS A 1 103 ? 11.078 24.625 18.719 1 98.06 103 LYS A O 1
ATOM 843 N N . ASN A 1 104 ? 10.695 22.344 18.516 1 97.31 104 ASN A N 1
ATOM 844 C CA . ASN A 1 104 ? 9.25 22.547 18.641 1 97.31 104 ASN A CA 1
ATOM 845 C C . ASN A 1 104 ? 8.672 21.812 19.844 1 97.31 104 ASN A C 1
ATOM 847 O O . ASN A 1 104 ? 7.477 21.531 19.891 1 97.31 104 ASN A O 1
ATOM 851 N N . LYS A 1 105 ? 9.43 21.531 20.797 1 96.12 105 LYS A N 1
ATOM 852 C CA . LYS A 1 105 ? 9.039 20.719 21.953 1 96.12 105 LYS A CA 1
ATOM 853 C C . LYS A 1 105 ? 7.859 21.344 22.703 1 96.12 105 LYS A C 1
ATOM 855 O O . LYS A 1 105 ? 7.012 20.641 23.234 1 96.12 105 LYS A O 1
ATOM 860 N N . GLY A 1 106 ? 7.762 22.625 22.672 1 95.81 106 GLY A N 1
ATOM 861 C CA . GLY A 1 106 ? 6.723 23.344 23.406 1 95.81 106 GLY A CA 1
ATOM 862 C C . GLY A 1 106 ? 5.332 23.078 22.859 1 95.81 106 GLY A C 1
ATOM 863 O O . GLY A 1 106 ? 4.336 23.344 23.547 1 95.81 106 GLY A O 1
ATOM 864 N N . TYR A 1 107 ? 5.227 22.422 21.703 1 96.81 107 TYR A N 1
ATOM 865 C CA . TYR A 1 107 ? 3.934 22.203 21.062 1 96.81 107 TYR A CA 1
ATOM 866 C C . TYR A 1 107 ? 3.426 20.797 21.328 1 96.81 107 TYR A C 1
ATOM 868 O O . TYR A 1 107 ? 2.293 20.453 20.969 1 96.81 107 TYR A O 1
ATOM 876 N N . VAL A 1 108 ? 4.234 19.953 21.984 1 97.12 108 VAL A N 1
ATOM 877 C CA . VAL A 1 108 ? 3.861 18.562 22.219 1 97.12 108 VAL A CA 1
ATOM 878 C C . VAL A 1 108 ? 2.645 18.5 23.125 1 97.12 108 VAL A C 1
ATOM 880 O O . VAL A 1 108 ? 2.617 19.141 24.188 1 97.12 108 VAL A O 1
ATOM 883 N N . CYS A 1 109 ? 1.658 17.797 22.703 1 96.81 109 CYS A N 1
ATOM 884 C CA . CYS A 1 109 ? 0.469 17.516 23.5 1 96.81 109 CYS A CA 1
ATOM 885 C C . CYS A 1 109 ? 0.441 16.078 23.969 1 96.81 109 CYS A C 1
ATOM 887 O O . CYS A 1 109 ? 0.073 15.18 23.203 1 96.81 109 CYS A O 1
ATOM 889 N N . GLY A 1 110 ? 0.724 15.836 25.25 1 97.25 110 GLY A N 1
ATOM 890 C CA . GLY A 1 110 ? 0.847 14.484 25.75 1 97.25 110 GLY A CA 1
ATOM 891 C C . GLY A 1 110 ? 2.219 13.875 25.516 1 97.25 110 GLY A C 1
ATOM 892 O O . GLY A 1 110 ? 3.236 14.477 25.859 1 97.25 110 GLY A O 1
ATOM 893 N N . GLU A 1 111 ? 2.162 12.758 24.906 1 97.5 111 GLU A N 1
ATOM 894 C CA . GLU A 1 111 ? 3.404 12.047 24.625 1 97.5 111 GLU A CA 1
ATOM 895 C C . GLU A 1 111 ? 3.701 12.016 23.125 1 97.5 111 GLU A C 1
ATOM 897 O O . GLU A 1 111 ? 2.787 11.867 22.312 1 97.5 111 GLU A O 1
ATOM 902 N N . ALA A 1 112 ? 4.98 12.227 22.859 1 97.62 112 ALA A N 1
ATOM 903 C CA . ALA A 1 112 ? 5.449 12.117 21.484 1 97.62 112 ALA A CA 1
ATOM 904 C C . ALA A 1 112 ? 6.742 11.305 21.406 1 97.62 112 ALA A C 1
ATOM 906 O O . ALA A 1 112 ? 7.773 11.727 21.938 1 97.62 112 ALA A O 1
ATOM 907 N N . GLU A 1 113 ? 6.586 10.109 20.859 1 97.94 113 GLU A N 1
ATOM 908 C CA . GLU A 1 113 ? 7.73 9.25 20.562 1 97.94 113 GLU A CA 1
ATOM 909 C C . GLU A 1 113 ? 7.797 8.898 19.078 1 97.94 113 GLU A C 1
ATOM 911 O O . GLU A 1 113 ? 6.766 8.828 18.406 1 97.94 113 GLU A O 1
ATOM 916 N N . ILE A 1 114 ? 9.023 8.742 18.656 1 98.56 114 ILE A N 1
ATOM 917 C CA . ILE A 1 114 ? 9.172 8.43 17.234 1 98.56 114 ILE A CA 1
ATOM 918 C C . ILE A 1 114 ? 8.508 7.09 16.922 1 98.56 114 ILE A C 1
ATOM 920 O O . ILE A 1 114 ? 8.695 6.113 17.656 1 98.56 114 ILE A O 1
ATOM 924 N N . TYR A 1 115 ? 7.691 7.102 15.984 1 98.62 115 TYR A N 1
ATOM 925 C CA . TYR A 1 115 ? 7.121 5.902 15.383 1 98.62 115 TYR A CA 1
ATOM 926 C C . TYR A 1 115 ? 6.941 6.078 13.875 1 98.62 115 TYR A C 1
ATOM 928 O O . TYR A 1 115 ? 6.086 6.848 13.438 1 98.62 115 TYR A O 1
ATOM 936 N N . LEU A 1 116 ? 7.723 5.344 13.141 1 98.81 116 LEU A N 1
ATOM 937 C CA . LEU A 1 116 ? 7.809 5.539 11.695 1 98.81 116 LEU A CA 1
ATOM 938 C C . LEU A 1 116 ? 6.668 4.824 10.984 1 98.81 116 LEU A C 1
ATOM 940 O O . LEU A 1 116 ? 6.211 3.771 11.43 1 98.81 116 LEU A O 1
ATOM 944 N N . PRO A 1 117 ? 6.223 5.414 9.875 1 98.88 117 PRO A N 1
ATOM 945 C CA . PRO A 1 117 ? 5.273 4.68 9.039 1 98.88 117 PRO A CA 1
ATOM 946 C C . PRO A 1 117 ? 5.738 3.262 8.719 1 98.88 117 PRO A C 1
ATOM 948 O O . PRO A 1 117 ? 6.918 3.045 8.438 1 98.88 117 PRO A O 1
ATOM 951 N N . ASN A 1 118 ?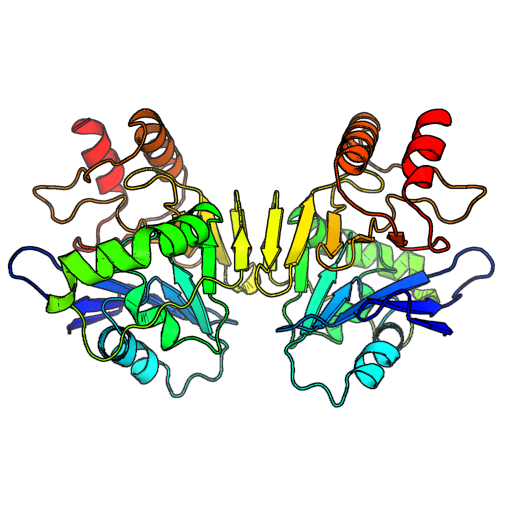 4.727 2.359 8.758 1 98.62 118 ASN A N 1
ATOM 952 C CA . ASN A 1 118 ? 5.102 0.958 8.617 1 98.62 118 ASN A CA 1
ATOM 953 C C . ASN A 1 118 ? 4.664 0.392 7.27 1 98.62 118 ASN A C 1
ATOM 955 O O . ASN A 1 118 ? 4.883 -0.787 6.984 1 98.62 118 ASN A O 1
ATOM 959 N N . LEU A 1 119 ? 4.121 1.188 6.41 1 98.81 119 LEU A N 1
ATOM 960 C CA . LEU A 1 119 ? 3.814 0.915 5.008 1 98.81 119 LEU A CA 1
ATOM 961 C C . LEU A 1 119 ? 4.074 2.145 4.148 1 98.81 119 LEU A C 1
ATOM 963 O O . LEU A 1 119 ? 3.439 3.186 4.336 1 98.81 119 LEU A O 1
ATOM 967 N N . VAL A 1 120 ? 5.02 2.031 3.201 1 98.81 120 VAL A N 1
ATOM 968 C CA . VAL A 1 120 ? 5.34 3.201 2.391 1 98.81 120 VAL A CA 1
ATOM 969 C C . VAL A 1 120 ? 5.156 2.873 0.911 1 98.81 120 VAL A C 1
ATOM 971 O O . VAL A 1 120 ? 5.258 1.711 0.51 1 98.81 120 VAL A O 1
ATOM 974 N N . PHE A 1 121 ? 4.801 3.877 0.177 1 98.5 121 PHE A N 1
ATOM 975 C CA . PHE A 1 121 ? 4.578 3.742 -1.258 1 98.5 121 PHE A CA 1
ATOM 976 C C . PHE A 1 121 ? 5.289 4.855 -2.021 1 98.5 121 PHE A C 1
ATOM 978 O O . PHE A 1 121 ? 5.887 5.746 -1.416 1 98.5 121 PHE A O 1
ATOM 985 N N . GLU A 1 122 ? 5.293 4.812 -3.422 1 96.25 122 GLU A N 1
ATOM 986 C CA . GLU A 1 122 ? 5.996 5.812 -4.219 1 96.25 122 GLU A CA 1
ATOM 987 C C . GLU A 1 122 ? 5.016 6.664 -5.023 1 96.25 122 GLU A C 1
ATOM 989 O O . GLU A 1 122 ? 5.078 7.895 -4.984 1 96.25 122 GLU A O 1
ATOM 994 N N . GLU A 1 123 ? 4.117 6.012 -5.746 1 96.38 123 GLU A N 1
ATOM 995 C CA . GLU A 1 123 ? 3.303 6.781 -6.684 1 96.38 123 GLU A CA 1
ATOM 996 C C . GLU A 1 123 ? 1.843 6.82 -6.238 1 96.38 123 GLU A C 1
ATOM 998 O O . GLU A 1 123 ? 1.272 7.895 -6.059 1 96.38 123 GLU A O 1
ATOM 1003 N N . GLU A 1 124 ? 1.33 5.695 -6.086 1 97.75 124 GLU A N 1
ATOM 1004 C CA . GLU A 1 124 ? -0.094 5.641 -5.77 1 97.75 124 GLU A CA 1
ATOM 1005 C C . GLU A 1 124 ? -0.437 4.383 -4.977 1 97.75 124 GLU A C 1
ATOM 1007 O O . GLU A 1 124 ? 0.163 3.326 -5.191 1 97.75 124 GLU A O 1
ATOM 1012 N N . LEU A 1 125 ? -1.299 4.531 -4.086 1 98.44 125 LEU A N 1
ATOM 1013 C CA . LEU A 1 125 ? -1.949 3.469 -3.326 1 98.44 125 LEU A CA 1
ATOM 1014 C C . LEU A 1 125 ? -3.465 3.645 -3.334 1 98.44 125 LEU A C 1
ATOM 1016 O O . LEU A 1 125 ? -3.963 4.773 -3.297 1 98.44 125 LEU A O 1
ATOM 1020 N N . TYR A 1 126 ? -4.223 2.498 -3.445 1 98.69 126 TYR A N 1
ATOM 1021 C CA . TYR A 1 126 ? -5.672 2.615 -3.555 1 98.69 126 TYR A CA 1
ATOM 1022 C C . TYR A 1 126 ? -6.367 1.522 -2.752 1 98.69 126 TYR A C 1
ATOM 1024 O O . TYR A 1 126 ? -5.969 0.357 -2.799 1 98.69 126 TYR A O 1
ATOM 1032 N N . PHE A 1 127 ? -7.324 1.907 -1.935 1 98.81 127 PHE A N 1
ATOM 1033 C CA . PHE A 1 127 ? -8.266 1.023 -1.26 1 98.81 127 PHE A CA 1
ATOM 1034 C C . PHE A 1 127 ? -9.594 0.978 -2.008 1 98.81 127 PHE A C 1
ATOM 1036 O O . PHE A 1 127 ? -10.516 1.735 -1.694 1 98.81 127 PHE A O 1
ATOM 1043 N N . PRO A 1 128 ? -9.797 -0.02 -2.842 1 98.56 128 PRO A N 1
ATOM 1044 C CA . PRO A 1 128 ? -10.938 0.007 -3.764 1 98.56 128 PRO A CA 1
ATOM 1045 C C . PRO A 1 128 ? -12.281 -0.076 -3.045 1 98.56 128 PRO A C 1
ATOM 1047 O O . PRO A 1 128 ? -13.227 0.614 -3.424 1 98.56 128 PRO A O 1
ATOM 1050 N N . GLU A 1 129 ? -12.383 -0.881 -2.018 1 97.88 129 GLU A N 1
ATOM 1051 C CA . GLU A 1 129 ? -13.664 -1.077 -1.34 1 97.88 129 GLU A CA 1
ATOM 1052 C C . GLU A 1 129 ? -14.117 0.199 -0.636 1 97.88 129 GLU A C 1
ATOM 1054 O O . GLU A 1 129 ? -15.32 0.448 -0.5 1 97.88 129 GLU A O 1
ATOM 1059 N N . ASP A 1 130 ? -13.141 0.988 -0.268 1 98.69 130 ASP A N 1
ATOM 1060 C CA . ASP A 1 130 ? -13.445 2.236 0.427 1 98.69 130 ASP A CA 1
ATOM 1061 C C . ASP A 1 130 ? -13.375 3.426 -0.526 1 98.69 130 ASP A C 1
ATOM 1063 O O . ASP A 1 130 ? -13.75 4.543 -0.162 1 98.69 130 ASP A O 1
ATOM 1067 N N . LYS A 1 131 ? -12.883 3.207 -1.688 1 98.81 131 LYS A N 1
ATOM 1068 C CA . LYS A 1 131 ? -12.688 4.25 -2.689 1 98.81 131 LYS A CA 1
ATOM 1069 C C . LYS A 1 131 ? -11.82 5.383 -2.141 1 98.81 131 LYS A C 1
ATOM 1071 O O . LYS A 1 131 ? -12.164 6.559 -2.283 1 98.81 131 LYS A O 1
ATOM 1076 N N . ILE A 1 132 ? -10.75 4.969 -1.479 1 98.94 132 ILE A N 1
ATOM 1077 C CA . ILE A 1 132 ? -9.75 5.902 -0.963 1 98.94 132 ILE A CA 1
ATOM 1078 C C . ILE A 1 132 ? -8.461 5.773 -1.768 1 98.94 132 ILE A C 1
ATOM 1080 O O . ILE A 1 132 ? -7.852 4.699 -1.812 1 98.94 132 ILE A O 1
ATOM 1084 N N . ARG A 1 133 ? -8.055 6.883 -2.416 1 98.81 133 ARG A N 1
ATOM 1085 C CA . ARG A 1 133 ? -6.84 6.941 -3.217 1 98.81 133 ARG A CA 1
ATOM 1086 C C . ARG A 1 133 ? -5.801 7.855 -2.568 1 98.81 133 ARG A C 1
ATOM 1088 O O . ARG A 1 133 ? -6.137 8.93 -2.076 1 98.81 133 ARG A O 1
ATOM 1095 N N . ILE A 1 134 ? -4.574 7.348 -2.471 1 98.88 134 ILE A N 1
ATOM 1096 C CA . ILE A 1 134 ? -3.443 8.109 -1.959 1 98.88 134 ILE A CA 1
ATOM 1097 C C . ILE A 1 134 ? -2.42 8.328 -3.072 1 98.88 134 ILE A C 1
ATOM 1099 O O . ILE A 1 134 ? -1.94 7.363 -3.676 1 98.88 134 ILE A O 1
ATOM 1103 N N . ILE A 1 135 ? -2.076 9.609 -3.35 1 98.75 135 ILE A N 1
ATOM 1104 C CA . ILE A 1 135 ? -1.202 9.859 -4.488 1 98.75 135 ILE A CA 1
ATOM 1105 C C . ILE A 1 135 ? -0.058 10.781 -4.07 1 98.75 135 ILE A C 1
ATOM 1107 O O . ILE A 1 135 ? -0.227 11.633 -3.195 1 98.75 135 ILE A O 1
ATOM 1111 N N . TYR A 1 136 ? 1.098 10.586 -4.746 1 98.69 136 TYR A N 1
ATOM 1112 C CA . TYR A 1 136 ? 2.264 11.438 -4.555 1 98.69 136 TYR A CA 1
ATOM 1113 C C . TYR A 1 136 ? 2.035 12.82 -5.16 1 98.69 136 TYR A C 1
ATOM 1115 O O . TYR A 1 136 ? 1.792 12.945 -6.363 1 98.69 136 TYR A O 1
ATOM 1123 N N . THR A 1 137 ? 2.107 13.844 -4.293 1 98.75 137 THR A N 1
ATOM 1124 C CA . THR A 1 137 ? 1.861 15.219 -4.715 1 98.75 137 THR A CA 1
ATOM 1125 C C . THR A 1 137 ? 2.84 16.172 -4.039 1 98.75 137 THR A C 1
ATOM 1127 O O . THR A 1 137 ? 2.439 17 -3.217 1 98.75 137 THR A O 1
ATOM 1130 N N . PRO A 1 138 ? 4.109 16.141 -4.5 1 98.75 138 PRO A N 1
ATOM 1131 C CA . PRO A 1 138 ? 5.078 17.047 -3.877 1 98.75 138 PRO A CA 1
ATOM 1132 C C . PRO A 1 138 ? 4.719 18.516 -4.074 1 98.75 138 PRO A C 1
ATOM 1134 O O . PRO A 1 138 ? 4.109 18.875 -5.082 1 98.75 138 PRO A O 1
ATOM 1137 N N . GLY A 1 139 ? 5.074 19.328 -3.08 1 98.31 139 GLY A N 1
ATOM 1138 C CA . GLY A 1 139 ? 4.789 20.75 -3.111 1 98.31 139 GLY A CA 1
ATOM 1139 C C . GLY A 1 139 ? 5.34 21.484 -1.908 1 98.31 139 GLY A C 1
ATOM 1140 O O . GLY A 1 139 ? 6.484 21.938 -1.924 1 98.31 139 GLY A O 1
ATOM 1141 N N . HIS A 1 140 ? 4.531 21.516 -0.829 1 98.44 140 HIS A N 1
ATOM 1142 C CA . HIS A 1 140 ? 5.02 22.078 0.428 1 98.44 140 HIS A CA 1
ATOM 1143 C C . HIS A 1 140 ? 6.348 21.438 0.832 1 98.44 140 HIS A C 1
ATOM 1145 O O . HIS A 1 140 ? 7.324 22.156 1.077 1 98.44 140 HIS A O 1
ATOM 1151 N N . THR A 1 141 ? 6.344 20.172 0.821 1 98.69 141 THR A N 1
ATOM 1152 C CA . THR A 1 141 ? 7.551 19.375 0.993 1 98.69 141 THR A CA 1
ATOM 1153 C C . THR A 1 141 ? 7.652 18.312 -0.09 1 98.69 141 THR A C 1
ATOM 1155 O O . THR A 1 141 ? 6.652 17.969 -0.73 1 98.69 141 THR A O 1
ATOM 1158 N N . ILE A 1 142 ? 8.812 17.766 -0.272 1 98.75 142 ILE A N 1
ATOM 1159 C CA . ILE A 1 142 ? 9.086 16.812 -1.347 1 98.75 142 ILE A CA 1
ATOM 1160 C C . ILE A 1 142 ? 8.359 15.5 -1.067 1 98.75 142 ILE A C 1
ATOM 1162 O O . ILE A 1 142 ? 8.109 14.719 -1.984 1 98.75 142 ILE A O 1
ATOM 1166 N N . ASP A 1 143 ? 7.973 15.258 0.186 1 98.75 143 ASP A N 1
ATOM 1167 C CA . ASP A 1 143 ? 7.371 13.984 0.581 1 98.75 143 ASP A CA 1
ATOM 1168 C C . ASP A 1 143 ? 5.848 14.086 0.628 1 98.75 143 ASP A C 1
ATOM 1170 O O . ASP A 1 143 ? 5.168 13.125 0.993 1 98.75 143 ASP A O 1
ATOM 1174 N N . SER A 1 144 ? 5.262 15.172 0.18 1 98.88 144 SER A N 1
ATOM 1175 C CA . SER A 1 144 ? 3.836 15.43 0.365 1 98.88 144 SER A CA 1
ATOM 1176 C C . SER A 1 144 ? 2.988 14.484 -0.485 1 98.88 144 SER A C 1
ATOM 1178 O O . SER A 1 144 ? 3.338 14.188 -1.631 1 98.88 144 SER A O 1
ATOM 1180 N N . ILE A 1 145 ? 1.858 14.062 0.126 1 98.88 145 ILE A N 1
ATOM 1181 C CA . ILE A 1 145 ? 0.878 13.258 -0.588 1 98.88 145 ILE A CA 1
ATOM 1182 C C . ILE A 1 145 ? -0.513 13.867 -0.424 1 98.88 145 ILE A C 1
ATOM 1184 O O . ILE A 1 145 ? -0.706 14.773 0.384 1 98.88 145 ILE A O 1
ATOM 1188 N N . THR A 1 146 ? -1.456 13.383 -1.246 1 98.94 146 THR A N 1
ATOM 1189 C CA . THR A 1 146 ? -2.863 13.758 -1.152 1 98.94 146 THR A CA 1
ATOM 1190 C C . THR A 1 146 ? -3.742 12.516 -1.001 1 98.94 146 THR A C 1
ATOM 1192 O O . THR A 1 146 ? -3.512 11.5 -1.663 1 98.94 146 THR A O 1
ATOM 1195 N N . VAL A 1 147 ? -4.723 12.602 -0.112 1 98.94 147 VAL A N 1
ATOM 1196 C CA . VAL A 1 147 ? -5.711 11.539 0.078 1 98.94 147 VAL A CA 1
ATOM 1197 C C . VAL A 1 147 ? -7.02 11.93 -0.601 1 98.94 147 VAL A C 1
ATOM 1199 O O . VAL A 1 147 ? -7.531 13.039 -0.39 1 98.94 147 VAL A O 1
ATOM 1202 N N . ILE A 1 148 ? -7.551 11.031 -1.411 1 98.94 148 ILE A N 1
ATOM 1203 C CA . ILE A 1 148 ? -8.773 11.297 -2.166 1 98.94 148 ILE A CA 1
ATOM 1204 C C . ILE A 1 148 ? -9.867 10.328 -1.727 1 98.94 148 ILE A C 1
ATOM 1206 O O . ILE A 1 148 ? -9.727 9.117 -1.858 1 98.94 148 ILE A O 1
ATOM 1210 N N . ASP A 1 149 ? -10.93 10.844 -1.155 1 98.94 149 ASP A N 1
ATOM 1211 C CA . ASP A 1 149 ? -12.18 10.109 -1 1 98.94 149 ASP A CA 1
ATOM 1212 C C . ASP A 1 149 ? -13.047 10.234 -2.252 1 98.94 149 ASP A C 1
ATOM 1214 O O . ASP A 1 149 ? -13.805 11.195 -2.4 1 98.94 149 ASP A O 1
ATOM 1218 N N . GLU A 1 150 ? -12.977 9.234 -3.055 1 98.88 150 GLU A N 1
ATOM 1219 C CA . GLU A 1 150 ? -13.664 9.297 -4.344 1 98.88 150 GLU A CA 1
ATOM 1220 C C . GLU A 1 150 ? -15.172 9.172 -4.172 1 98.88 150 GLU A C 1
ATOM 1222 O O . GLU A 1 150 ? -15.938 9.602 -5.035 1 98.88 150 GLU A O 1
ATOM 1227 N N . GLU A 1 151 ? -15.539 8.609 -3.055 1 98.75 151 GLU A N 1
ATOM 1228 C CA . GLU A 1 151 ? -16.953 8.406 -2.803 1 98.75 151 GLU A CA 1
ATOM 1229 C C . GLU A 1 151 ? -17.672 9.734 -2.586 1 98.75 151 GLU A C 1
ATOM 1231 O O . GLU A 1 151 ? -18.734 9.977 -3.184 1 98.75 151 GLU A O 1
ATOM 1236 N N . GLU A 1 152 ? -17.016 10.609 -1.815 1 98.88 152 GLU A N 1
ATOM 1237 C CA . GLU A 1 152 ? -17.703 11.852 -1.466 1 98.88 152 GLU A CA 1
ATOM 1238 C C . GLU A 1 152 ? -17.047 13.047 -2.152 1 98.88 152 GLU A C 1
ATOM 1240 O O . GLU A 1 152 ? -17.438 14.195 -1.915 1 98.88 152 GLU A O 1
ATOM 1245 N N . LYS A 1 153 ? -16.062 12.797 -2.969 1 98.81 153 LYS A N 1
ATOM 1246 C CA . LYS A 1 153 ? -15.375 13.828 -3.738 1 98.81 153 LYS A CA 1
ATOM 1247 C C . LYS A 1 153 ? -14.703 14.844 -2.816 1 98.81 153 LYS A C 1
ATOM 1249 O O . LYS A 1 153 ? -14.867 16.047 -2.988 1 98.81 153 LYS A O 1
ATOM 1254 N N . VAL A 1 154 ? -13.953 14.281 -1.87 1 98.94 154 VAL A N 1
ATOM 1255 C CA . VAL A 1 154 ? -13.18 15.078 -0.923 1 98.94 154 VAL A CA 1
ATOM 1256 C C . VAL A 1 154 ? -11.688 14.773 -1.09 1 98.94 154 VAL A C 1
ATOM 1258 O O . VAL A 1 154 ? -11.297 13.609 -1.24 1 98.94 154 VAL A O 1
ATOM 1261 N N . ILE A 1 155 ? -10.844 15.812 -1.095 1 98.94 155 ILE A N 1
ATOM 1262 C CA . ILE A 1 155 ? -9.414 15.555 -1.008 1 98.94 155 ILE A CA 1
ATOM 1263 C C . ILE A 1 155 ? -8.852 16.188 0.265 1 98.94 155 ILE A C 1
ATOM 1265 O O . ILE A 1 155 ? -9.391 17.172 0.77 1 98.94 155 ILE A O 1
ATOM 1269 N N . ASN A 1 156 ? -7.887 15.57 0.819 1 98.94 156 ASN A N 1
ATOM 1270 C CA . ASN A 1 156 ? -6.996 16.172 1.801 1 98.94 156 ASN A CA 1
ATOM 1271 C C . ASN A 1 156 ? -5.629 16.484 1.201 1 98.94 156 ASN A C 1
ATOM 1273 O O . ASN A 1 156 ? -4.848 15.57 0.924 1 98.94 156 ASN A O 1
ATOM 1277 N N . ALA A 1 157 ? -5.316 17.766 1.072 1 98.81 157 ALA A N 1
ATOM 1278 C CA . ALA A 1 157 ? -4.113 18.203 0.366 1 98.81 157 ALA A CA 1
ATOM 1279 C C . ALA A 1 157 ? -2.98 18.5 1.344 1 98.81 157 ALA A C 1
ATOM 1281 O O . ALA A 1 157 ? -1.95 19.047 0.958 1 98.81 157 ALA A O 1
ATOM 1282 N N . GLY A 1 158 ? -3.174 18.125 2.564 1 98.62 158 GLY A N 1
ATOM 1283 C CA . GLY A 1 158 ? -2.162 18.453 3.557 1 98.62 158 GLY A CA 1
ATOM 1284 C C . GLY A 1 158 ? -1.751 19.922 3.529 1 98.62 158 GLY A C 1
ATOM 1285 O O . GLY A 1 158 ? -2.604 20.812 3.564 1 98.62 158 GLY A O 1
ATOM 1286 N N . ASP A 1 159 ? -0.445 20.109 3.469 1 98.56 159 ASP A N 1
ATOM 1287 C CA . ASP A 1 159 ? 0.045 21.484 3.543 1 98.56 159 ASP A CA 1
ATOM 1288 C C . ASP A 1 159 ? 0.365 22.031 2.154 1 98.56 159 ASP A C 1
ATOM 1290 O O . ASP A 1 159 ? 1.097 23.016 2.021 1 98.56 159 ASP A O 1
ATOM 1294 N N . ASN A 1 160 ? -0.202 21.391 1.162 1 98.62 160 ASN A N 1
ATOM 1295 C CA . ASN A 1 160 ? -0.103 21.953 -0.175 1 98.62 160 ASN A CA 1
ATOM 1296 C C . ASN A 1 160 ? -1.061 23.141 -0.352 1 98.62 160 ASN A C 1
ATOM 1298 O O . ASN A 1 160 ? -1.006 23.844 -1.361 1 98.62 160 ASN A O 1
ATOM 1302 N N . ILE A 1 161 ? -1.925 23.281 0.63 1 97.5 161 ILE A N 1
ATOM 1303 C CA . ILE A 1 161 ? -2.695 24.5 0.796 1 97.5 161 ILE A CA 1
ATOM 1304 C C . ILE A 1 161 ? -2.15 25.297 1.982 1 97.5 161 ILE A C 1
ATOM 1306 O O . ILE A 1 161 ? -1.922 24.734 3.059 1 97.5 161 ILE A O 1
ATOM 1310 N N . GLY A 1 162 ? -2.01 26.562 1.789 1 95.62 162 GLY A N 1
ATOM 1311 C CA . GLY A 1 162 ? -1.412 27.406 2.816 1 95.62 162 GLY A CA 1
ATOM 1312 C C . GLY A 1 162 ? -2.248 27.484 4.078 1 95.62 162 GLY A C 1
ATOM 1313 O O . GLY A 1 162 ? -3.318 26.875 4.164 1 95.62 162 GLY A O 1
ATOM 1314 N N . ASP A 1 163 ? -1.788 28.234 5.023 1 93.5 163 ASP A N 1
ATOM 1315 C CA . ASP A 1 163 ? -2.248 28.141 6.406 1 93.5 163 ASP A CA 1
ATOM 1316 C C . ASP A 1 163 ? -3.574 28.875 6.59 1 93.5 163 ASP A C 1
ATOM 1318 O O . ASP A 1 163 ? -4.332 28.578 7.516 1 93.5 163 ASP A O 1
ATOM 1322 N N . ASN A 1 164 ? -3.75 29.875 5.809 1 92.31 164 ASN A N 1
ATOM 1323 C CA . ASN A 1 164 ? -4.98 30.656 5.855 1 92.31 164 ASN A CA 1
ATOM 1324 C C . ASN A 1 164 ? -5.285 31.312 4.512 1 92.31 164 ASN A C 1
ATOM 1326 O O . ASN A 1 164 ? -4.535 31.141 3.549 1 92.31 164 ASN A O 1
ATOM 1330 N N . MET A 1 165 ? -6.348 32.062 4.457 1 91.44 165 MET A N 1
ATOM 1331 C CA . MET A 1 165 ? -6.824 32.562 3.176 1 91.44 165 MET A 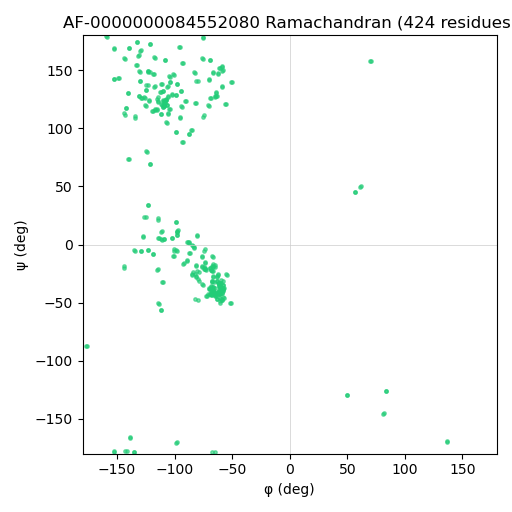CA 1
ATOM 1332 C C . MET A 1 165 ? -5.922 33.688 2.662 1 91.44 165 MET A C 1
ATOM 1334 O O . MET A 1 165 ? -5.879 33.938 1.46 1 91.44 165 MET A O 1
ATOM 1338 N N . ASP A 1 166 ? -5.164 34.312 3.592 1 91.44 166 ASP A N 1
ATOM 1339 C CA . ASP A 1 166 ? -4.207 35.312 3.182 1 91.44 166 ASP A CA 1
ATOM 1340 C C . ASP A 1 166 ? -2.896 34.688 2.715 1 91.44 166 ASP A C 1
ATOM 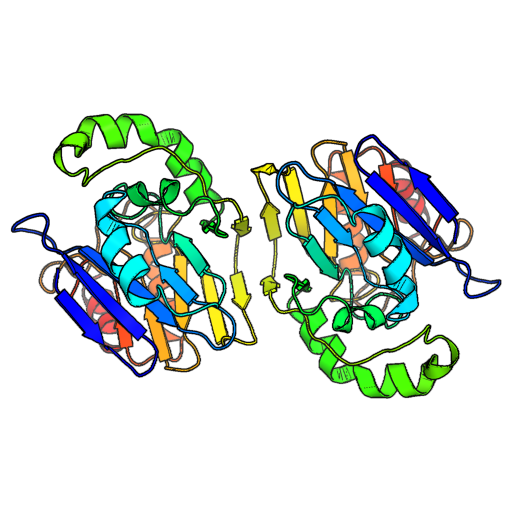1342 O O . ASP A 1 166 ? -2.172 35.281 1.909 1 91.44 166 ASP A O 1
ATOM 1346 N N . GLU A 1 167 ? -2.635 33.5 3.211 1 93.25 167 GLU A N 1
ATOM 1347 C CA . GLU A 1 167 ? -1.451 32.719 2.859 1 93.25 167 GLU A CA 1
ATOM 1348 C C . GLU A 1 167 ? -1.836 31.375 2.26 1 93.25 167 GLU A C 1
ATOM 1350 O O . GLU A 1 167 ? -1.478 30.312 2.799 1 93.25 167 GLU A O 1
ATOM 1355 N N . ILE A 1 168 ? -2.393 31.516 1.054 1 95 168 ILE A N 1
ATOM 1356 C CA . ILE A 1 168 ? -2.943 30.312 0.447 1 95 168 ILE A CA 1
ATOM 1357 C C . ILE A 1 168 ? -1.838 29.547 -0.277 1 95 168 ILE A C 1
ATOM 1359 O O . ILE A 1 168 ? -1.954 28.328 -0.503 1 95 168 ILE A O 1
ATOM 1363 N N . VAL A 1 169 ? -0.812 30.312 -0.703 1 96.62 169 VAL A N 1
ATOM 1364 C CA . VAL A 1 169 ? 0.377 29.641 -1.229 1 96.62 169 VAL A CA 1
ATOM 1365 C C . VAL A 1 169 ? 1.269 29.188 -0.077 1 96.62 169 VAL A C 1
ATOM 1367 O O . VAL A 1 169 ? 1.709 30 0.736 1 96.62 169 VAL A O 1
ATOM 1370 N N . PRO A 1 170 ? 1.52 27.938 -0.015 1 97.06 170 PRO A N 1
ATOM 1371 C CA . PRO A 1 170 ? 2.34 27.469 1.104 1 97.06 170 PRO A CA 1
ATOM 1372 C C . PRO A 1 170 ? 3.82 27.797 0.929 1 97.06 170 PRO A C 1
ATOM 1374 O O . PRO A 1 170 ? 4.262 28.109 -0.182 1 97.06 170 PRO A O 1
ATOM 1377 N N . SER A 1 171 ? 4.531 27.781 2.119 1 96.19 171 SER A N 1
ATOM 1378 C CA . SER A 1 171 ? 5.984 27.75 1.984 1 96.19 171 SER A CA 1
ATOM 1379 C C . SER A 1 171 ? 6.441 26.531 1.193 1 96.19 171 SER A C 1
ATOM 1381 O O . SER A 1 171 ? 5.91 25.438 1.371 1 96.19 171 SER A O 1
ATOM 1383 N N . LEU A 1 172 ? 7.375 26.734 0.298 1 96.5 172 LEU A N 1
ATOM 1384 C CA . LEU A 1 172 ? 7.867 25.641 -0.536 1 96.5 172 LEU A CA 1
ATOM 1385 C C . LEU A 1 172 ? 9.273 25.234 -0.111 1 96.5 172 LEU A C 1
ATOM 1387 O O . LEU A 1 172 ? 10.195 26.047 -0.131 1 96.5 172 LEU A O 1
ATOM 1391 N N . TYR A 1 173 ? 9.414 24 0.187 1 95.62 173 TYR A N 1
ATOM 1392 C CA . TYR A 1 173 ? 10.688 23.453 0.635 1 95.62 173 TYR A CA 1
ATOM 1393 C C . TYR A 1 173 ? 11.281 2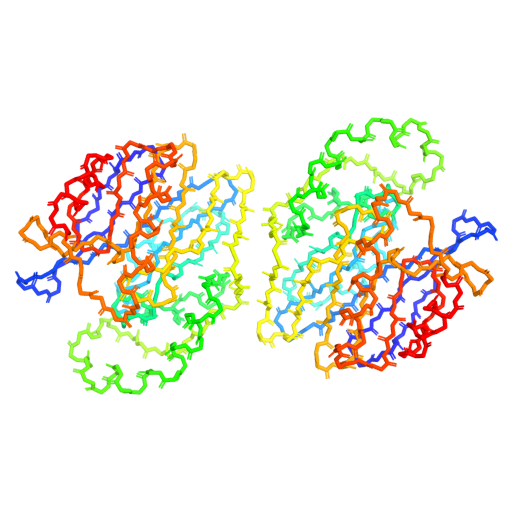2.516 -0.415 1 95.62 173 TYR A C 1
ATOM 1395 O O . TYR A 1 173 ? 12.141 21.688 -0.104 1 95.62 173 TYR A O 1
ATOM 1403 N N . CYS A 1 174 ? 10.656 22.578 -1.632 1 94.31 174 CYS A N 1
ATOM 1404 C CA . CYS A 1 174 ? 11.195 21.859 -2.783 1 94.31 174 CYS A CA 1
ATOM 1405 C C . CYS A 1 174 ? 11.016 22.672 -4.062 1 94.31 174 CYS A C 1
ATOM 1407 O O . CYS A 1 174 ? 10.641 23.844 -4.008 1 94.31 174 CYS A O 1
ATOM 1409 N N . ASP A 1 175 ? 11.406 22.141 -5.242 1 95.56 175 ASP A N 1
ATOM 1410 C CA . ASP A 1 175 ? 11.344 22.828 -6.523 1 95.56 175 ASP A CA 1
ATOM 1411 C C . ASP A 1 175 ? 9.922 23.297 -6.824 1 95.56 175 ASP A C 1
ATOM 1413 O O . ASP A 1 175 ? 9 22.5 -6.91 1 95.56 175 ASP A O 1
ATOM 1417 N N . PRO A 1 176 ? 9.836 24.641 -7 1 95.75 176 PRO A N 1
ATOM 1418 C CA . PRO A 1 176 ? 8.508 25.188 -7.281 1 95.75 176 PRO A CA 1
ATOM 1419 C C . PRO A 1 176 ? 7.844 24.547 -8.492 1 95.75 176 PRO A C 1
ATOM 1421 O O . PRO A 1 176 ? 6.613 24.5 -8.578 1 95.75 176 PRO A O 1
ATOM 1424 N N . LYS A 1 177 ? 8.648 24.031 -9.383 1 97.44 177 LYS A N 1
ATOM 1425 C CA . LYS A 1 177 ? 8.078 23.359 -10.547 1 97.44 177 LYS A CA 1
ATOM 1426 C C . LYS A 1 177 ? 7.258 22.141 -10.133 1 97.44 177 LYS A C 1
ATOM 1428 O O . LYS A 1 177 ? 6.23 21.844 -10.742 1 97.44 177 LYS A O 1
ATOM 1433 N N . LEU A 1 178 ? 7.66 21.516 -9.125 1 98.19 178 LEU A N 1
ATOM 1434 C CA . LEU A 1 178 ? 6.941 20.344 -8.617 1 98.19 178 LEU A CA 1
ATOM 1435 C C . LEU A 1 178 ? 5.582 20.734 -8.062 1 98.19 178 LEU A C 1
ATOM 1437 O O . LEU A 1 178 ? 4.59 20.031 -8.266 1 98.19 178 LEU A O 1
ATOM 1441 N N . TYR A 1 179 ? 5.59 21.875 -7.387 1 98.19 179 TYR A N 1
ATOM 1442 C CA . TYR A 1 179 ? 4.336 22.375 -6.836 1 98.19 179 TYR A CA 1
ATOM 1443 C C . TYR A 1 179 ? 3.352 22.734 -7.949 1 98.19 179 TYR A C 1
ATOM 1445 O O . TYR A 1 179 ? 2.168 22.391 -7.867 1 98.19 179 TYR A O 1
ATOM 1453 N N . ASN A 1 180 ? 3.852 23.344 -8.945 1 97.94 180 ASN A N 1
ATOM 1454 C CA . ASN A 1 180 ? 3.014 23.672 -10.094 1 97.94 180 ASN A CA 1
ATOM 1455 C C . ASN A 1 180 ? 2.434 22.422 -10.742 1 97.94 180 ASN A C 1
ATOM 1457 O O . ASN A 1 180 ? 1.255 22.391 -11.094 1 97.94 180 ASN A O 1
ATOM 1461 N N . ASP A 1 181 ? 3.262 21.469 -10.938 1 98.31 181 ASP A N 1
ATOM 1462 C CA . ASP A 1 181 ? 2.803 20.203 -11.5 1 98.31 181 ASP A CA 1
ATOM 1463 C C . ASP A 1 181 ? 1.708 19.578 -10.641 1 98.31 181 ASP A C 1
ATOM 1465 O O . ASP A 1 181 ? 0.748 19 -11.164 1 98.31 181 ASP A O 1
ATOM 1469 N N . THR A 1 182 ? 1.836 19.688 -9.344 1 98.62 182 THR A N 1
ATOM 1470 C CA . THR A 1 182 ? 0.849 19.156 -8.414 1 98.62 182 THR A CA 1
ATOM 1471 C C . THR A 1 182 ? -0.475 19.906 -8.547 1 98.62 182 THR A C 1
ATOM 1473 O O . THR A 1 182 ? -1.544 19.297 -8.531 1 98.62 182 THR A O 1
ATOM 1476 N N . LEU A 1 183 ? -0.404 21.203 -8.68 1 98.5 183 LEU A N 1
ATOM 1477 C CA . LEU A 1 183 ? -1.618 21.984 -8.867 1 98.5 183 LEU A CA 1
ATOM 1478 C C . LEU A 1 183 ? -2.348 21.578 -10.141 1 98.5 183 LEU A C 1
ATOM 1480 O O . LEU A 1 183 ? -3.576 21.484 -10.148 1 98.5 183 LEU A O 1
ATOM 1484 N N . LEU A 1 184 ? -1.552 21.328 -11.125 1 98.19 184 LEU A N 1
ATOM 1485 C CA . LEU A 1 184 ? -2.152 20.891 -12.375 1 98.19 184 LEU A CA 1
ATOM 1486 C C . LEU A 1 184 ? -2.793 19.516 -12.211 1 98.19 184 LEU A C 1
ATOM 1488 O O . LEU A 1 184 ? -3.844 19.234 -12.797 1 98.19 184 LEU A O 1
ATOM 1492 N N . LYS A 1 185 ? -2.203 18.656 -11.438 1 98.38 185 LYS A N 1
ATOM 1493 C CA . LYS A 1 185 ? -2.795 17.359 -11.117 1 98.38 185 LYS A CA 1
ATOM 1494 C C . LYS A 1 185 ? -4.125 17.531 -10.391 1 98.38 185 LYS A C 1
ATOM 1496 O O . LYS A 1 185 ? -5.09 16.812 -10.672 1 98.38 185 LYS A O 1
ATOM 1501 N N . TYR A 1 186 ? -4.199 18.484 -9.445 1 98.62 186 TYR A N 1
ATOM 1502 C CA . TYR A 1 186 ? -5.422 18.734 -8.688 1 98.62 186 TYR A CA 1
ATOM 1503 C C . TYR A 1 186 ? -6.562 19.141 -9.609 1 98.62 186 TYR A C 1
ATOM 1505 O O . TYR A 1 186 ? -7.711 18.734 -9.398 1 98.62 186 TYR A O 1
ATOM 1513 N N . GLN A 1 187 ? -6.242 19.844 -10.578 1 97.94 187 GLN A N 1
ATOM 1514 C CA . GLN A 1 187 ? -7.262 20.312 -11.508 1 97.94 187 GLN A CA 1
ATOM 1515 C C . GLN A 1 187 ? -7.941 19.141 -12.219 1 97.94 187 GLN A C 1
ATOM 1517 O O . GLN A 1 187 ? -9.117 19.234 -12.578 1 97.94 187 GLN A O 1
ATOM 1522 N N . LYS A 1 188 ? -7.258 18.094 -12.352 1 97.94 188 LYS A N 1
ATOM 1523 C CA . LYS A 1 188 ? -7.766 16.953 -13.109 1 97.94 188 LYS A CA 1
ATOM 1524 C C . LYS A 1 188 ? -8.547 16 -12.211 1 97.94 188 LYS A C 1
ATOM 1526 O O . LYS A 1 188 ? -9.266 15.125 -12.695 1 97.94 188 LYS A O 1
ATOM 1531 N N . ILE A 1 189 ? -8.422 16.172 -10.945 1 98.38 189 ILE A N 1
ATOM 1532 C CA . ILE A 1 189 ? -9.109 15.297 -9.992 1 98.38 189 ILE A CA 1
ATOM 1533 C C . ILE A 1 189 ? -10.555 15.758 -9.836 1 98.38 189 ILE A C 1
ATOM 1535 O O . ILE A 1 189 ? -10.828 16.953 -9.766 1 98.38 189 ILE A O 1
ATOM 1539 N N . ASP A 1 190 ? -11.469 14.758 -9.734 1 98.5 190 ASP A N 1
ATOM 1540 C CA . ASP A 1 190 ? -12.883 15.055 -9.516 1 98.5 190 ASP A CA 1
ATOM 1541 C C . ASP A 1 190 ? -13.188 15.188 -8.023 1 98.5 190 ASP A C 1
ATOM 1543 O O . ASP A 1 190 ? -13.492 14.195 -7.359 1 98.5 190 ASP A O 1
ATOM 1547 N N . PHE A 1 191 ? -13.164 16.406 -7.539 1 98.75 191 PHE A N 1
ATOM 1548 C CA . PHE A 1 191 ? -13.531 16.719 -6.16 1 98.75 191 PHE A CA 1
ATOM 1549 C C . PHE A 1 191 ? -14.266 18.047 -6.074 1 98.75 191 PHE A C 1
ATOM 1551 O O . PHE A 1 191 ? -14.148 18.875 -6.977 1 98.75 191 PHE A O 1
ATOM 1558 N N . ASP A 1 192 ? -15.023 18.266 -4.965 1 98.75 192 ASP A N 1
ATOM 1559 C CA . ASP A 1 192 ? -15.711 19.547 -4.762 1 98.75 192 ASP A CA 1
ATOM 1560 C C . ASP A 1 192 ? -15.406 20.125 -3.379 1 98.75 192 ASP A C 1
ATOM 1562 O O . ASP A 1 192 ? -15.805 21.234 -3.064 1 98.75 192 ASP A O 1
ATOM 1566 N N . THR A 1 193 ? -14.664 19.297 -2.545 1 98.88 193 THR A N 1
ATOM 1567 C CA . THR A 1 193 ? -14.297 19.703 -1.194 1 98.88 193 THR A CA 1
ATOM 1568 C C . THR A 1 193 ? -12.805 19.469 -0.948 1 98.88 193 THR A C 1
ATOM 1570 O O . THR A 1 193 ? -12.289 18.391 -1.205 1 98.88 193 THR A O 1
ATOM 1573 N N . CYS A 1 194 ? -12.117 20.484 -0.502 1 98.81 194 CYS A N 1
ATOM 1574 C CA . CYS A 1 194 ? -10.68 20.438 -0.242 1 98.81 194 CYS A CA 1
ATOM 1575 C C . CYS A 1 194 ? -10.383 20.719 1.226 1 98.81 194 CYS A C 1
ATOM 1577 O O . CYS A 1 194 ? -10.656 21.812 1.72 1 98.81 194 CYS A O 1
ATOM 1579 N N . ILE A 1 195 ? -9.852 19.703 1.875 1 98.81 195 ILE A N 1
ATOM 1580 C CA . ILE A 1 195 ? -9.383 19.828 3.25 1 98.81 195 ILE A CA 1
ATOM 1581 C C . ILE A 1 195 ? -7.859 19.969 3.26 1 98.81 195 ILE A C 1
ATOM 1583 O O . ILE A 1 195 ? -7.172 19.438 2.385 1 98.81 195 ILE A O 1
ATOM 1587 N N . SER A 1 196 ? -7.328 20.734 4.211 1 98.31 196 SER A N 1
ATOM 1588 C CA . SER A 1 196 ? -5.883 20.891 4.344 1 98.31 196 SER A CA 1
ATOM 1589 C C . SER A 1 196 ? -5.445 20.781 5.801 1 98.31 196 SER A C 1
ATOM 1591 O O . SER A 1 196 ? -6.27 20.531 6.684 1 98.31 196 SER A O 1
ATOM 1593 N N . GLY A 1 197 ? -4.16 20.953 5.969 1 98.12 197 GLY A N 1
ATOM 1594 C CA . GLY A 1 197 ? -3.615 20.797 7.309 1 98.12 197 GLY A CA 1
ATOM 1595 C C . GLY A 1 197 ? -3.908 21.984 8.211 1 98.12 197 GLY A C 1
ATOM 1596 O O . GLY A 1 197 ? -3.92 21.844 9.438 1 98.12 197 GLY A O 1
ATOM 1597 N N . HIS A 1 198 ? -4.23 23.078 7.578 1 97.75 198 HIS A N 1
ATOM 1598 C CA . HIS A 1 198 ? -4.238 24.25 8.453 1 97.75 198 HIS A CA 1
ATOM 1599 C C . HIS A 1 198 ? -5.352 25.219 8.062 1 97.75 198 HIS A C 1
ATOM 1601 O O . HIS A 1 198 ? -5.738 26.078 8.859 1 97.75 198 HIS A O 1
ATOM 1607 N N . ASN A 1 199 ? -5.871 25.141 6.914 1 96.94 199 ASN A N 1
ATOM 1608 C CA . ASN A 1 199 ? -6.801 26.141 6.402 1 96.94 199 ASN A CA 1
ATOM 1609 C C . ASN A 1 199 ? -8.25 25.719 6.609 1 96.94 199 ASN A C 1
ATOM 1611 O O . ASN A 1 199 ? -8.523 24.578 7.004 1 96.94 199 ASN A O 1
ATOM 1615 N N . VAL A 1 200 ? -9.188 26.625 6.375 1 97 200 VAL A N 1
ATOM 1616 C CA . VAL A 1 200 ? -10.602 26.266 6.375 1 97 200 VAL A CA 1
ATOM 1617 C C . VAL A 1 200 ? -10.922 25.391 5.172 1 97 200 VAL A C 1
ATOM 1619 O O . VAL A 1 200 ? -10.148 25.344 4.211 1 97 200 VAL A O 1
ATOM 1622 N N . VAL A 1 201 ? -12.008 24.672 5.285 1 98.38 201 VAL A N 1
ATOM 1623 C CA . VAL A 1 201 ? -12.438 23.812 4.188 1 98.38 201 VAL A CA 1
ATOM 1624 C C . VAL A 1 201 ? -12.789 24.672 2.969 1 98.38 201 VAL A C 1
ATOM 1626 O O . VAL A 1 201 ? -13.484 25.688 3.09 1 98.38 201 VAL A O 1
ATOM 1629 N N . GLN A 1 202 ? -12.227 24.281 1.831 1 97.75 202 GLN A N 1
ATOM 1630 C CA . GLN A 1 202 ? -12.453 25.016 0.588 1 97.75 202 GLN A CA 1
ATOM 1631 C C . GLN A 1 202 ? -13.062 24.109 -0.479 1 97.75 202 GLN A C 1
ATOM 1633 O O . GLN A 1 202 ? -13.258 22.906 -0.253 1 97.75 202 GLN A O 1
ATOM 1638 N N . GLY A 1 203 ? -13.469 24.75 -1.633 1 97.81 203 GLY A N 1
ATOM 1639 C CA . GLY A 1 203 ? -13.852 24.016 -2.83 1 97.81 203 GLY A CA 1
ATOM 1640 C C . GLY A 1 203 ? -12.734 23.922 -3.854 1 97.81 203 GLY A C 1
ATOM 1641 O O . GLY A 1 203 ? -11.578 24.234 -3.553 1 97.81 203 GLY A O 1
ATOM 1642 N N . LYS A 1 204 ? -13.125 23.469 -4.957 1 97.69 204 LYS A N 1
ATOM 1643 C CA . LYS A 1 204 ? -12.148 23.266 -6.02 1 97.69 204 LYS A CA 1
ATOM 1644 C C . LYS A 1 204 ? -11.594 24.594 -6.52 1 97.69 204 LYS A C 1
ATOM 1646 O O . LYS A 1 204 ? -10.5 24.656 -7.086 1 97.69 204 LYS A O 1
ATOM 1651 N N . GLU A 1 205 ? -12.242 25.703 -6.266 1 97.25 205 GLU A N 1
ATOM 1652 C CA . GLU A 1 205 ? -11.852 27.031 -6.742 1 97.25 205 GLU A CA 1
ATOM 1653 C C . GLU A 1 205 ? -10.523 27.469 -6.133 1 97.25 205 GLU A C 1
ATOM 1655 O O . GLU A 1 205 ? -9.852 28.359 -6.66 1 97.25 205 GLU A O 1
ATOM 1660 N N . ILE A 1 206 ? -10.125 26.844 -5.078 1 97.62 206 ILE A N 1
ATOM 1661 C CA . ILE A 1 206 ? -8.906 27.25 -4.379 1 97.62 206 ILE A CA 1
ATOM 1662 C C . ILE A 1 206 ? -7.695 26.969 -5.262 1 97.62 206 ILE A C 1
ATOM 1664 O O . ILE A 1 206 ? -6.695 27.688 -5.195 1 97.62 206 ILE A O 1
ATOM 1668 N N . ILE A 1 207 ? -7.777 25.906 -6.102 1 98.25 207 ILE A N 1
ATOM 1669 C CA . ILE A 1 207 ? -6.664 25.547 -6.969 1 98.25 207 ILE A CA 1
ATOM 1670 C C . ILE A 1 207 ? -6.41 26.656 -7.988 1 98.25 207 ILE A C 1
ATOM 1672 O O . ILE A 1 207 ? -5.27 27.078 -8.172 1 98.25 207 ILE A O 1
ATOM 1676 N N . ASP A 1 208 ? -7.445 27.172 -8.508 1 96.56 208 ASP A N 1
ATOM 1677 C CA . ASP A 1 208 ? -7.328 28.25 -9.477 1 96.56 208 ASP A CA 1
ATOM 1678 C C . ASP A 1 208 ? -6.828 29.531 -8.812 1 96.56 208 ASP A C 1
ATOM 1680 O O . ASP A 1 208 ? -6.051 30.281 -9.406 1 96.56 208 ASP A O 1
ATOM 1684 N N . LYS A 1 209 ? -7.297 29.75 -7.648 1 96.88 209 LYS A N 1
ATOM 1685 C CA . LYS A 1 209 ? -6.855 30.922 -6.902 1 96.88 209 LYS A CA 1
ATOM 1686 C C . LYS A 1 209 ? -5.352 30.875 -6.648 1 96.88 209 LYS A C 1
ATOM 1688 O O . LYS A 1 209 ? -4.66 31.891 -6.816 1 96.88 209 LYS A O 1
ATOM 1693 N N . ILE A 1 210 ? -4.859 29.719 -6.285 1 97.56 210 ILE A N 1
ATOM 1694 C CA . ILE A 1 210 ? -3.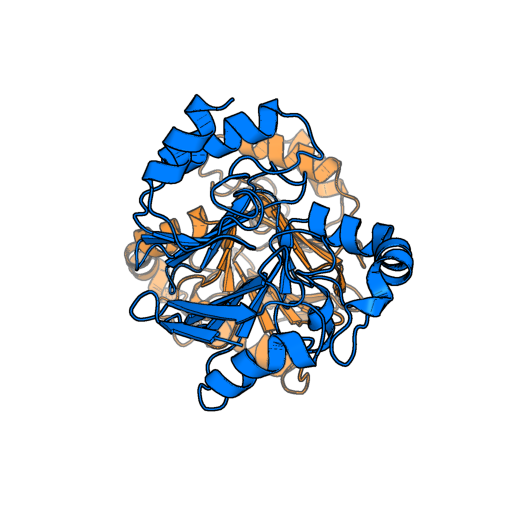432 29.578 -6.023 1 97.56 210 ILE A CA 1
ATOM 1695 C C . ILE A 1 210 ? -2.643 29.766 -7.316 1 97.56 210 ILE A C 1
ATOM 1697 O O . ILE A 1 210 ? -1.643 30.484 -7.336 1 97.56 210 ILE A O 1
ATOM 1701 N N . LEU A 1 211 ? -3.125 29.188 -8.375 1 96.12 211 LEU A N 1
ATOM 1702 C CA . LEU A 1 211 ? -2.451 29.281 -9.664 1 96.12 211 LEU A CA 1
ATOM 1703 C C . LEU A 1 211 ? -2.359 30.734 -10.125 1 96.12 211 LEU A C 1
ATOM 1705 O O . LEU A 1 211 ? -1.356 31.141 -10.711 1 96.12 211 LEU A O 1
ATOM 1709 N N . SER A 1 212 ? -3.316 31.531 -9.797 1 95.31 212 SER A N 1
ATOM 1710 C CA . SER A 1 212 ? -3.35 32.938 -10.211 1 95.31 212 SER A CA 1
ATOM 1711 C C . SER A 1 212 ? -2.338 33.75 -9.43 1 95.31 212 SER A C 1
ATOM 1713 O O . SER A 1 212 ? -1.962 34.844 -9.852 1 95.31 212 SER A O 1
ATOM 1715 N N . LYS A 1 213 ? -1.946 33.25 -8.305 1 94.06 213 LYS A N 1
ATOM 1716 C CA . LYS A 1 213 ? -1.021 33.969 -7.449 1 94.06 213 LYS A CA 1
ATOM 1717 C C . LYS A 1 213 ? 0.425 33.594 -7.738 1 94.06 213 LYS A C 1
ATOM 1719 O O . LYS A 1 213 ? 1.356 34.25 -7.254 1 94.06 213 LYS A O 1
ATOM 1724 N N . LEU A 1 214 ? 0.597 32.5 -8.43 1 90.81 214 LEU A N 1
ATOM 1725 C CA . LEU A 1 214 ? 1.942 32.062 -8.773 1 90.81 214 LEU A CA 1
ATOM 1726 C C . LEU A 1 214 ? 2.439 32.75 -10.039 1 90.81 214 LEU A C 1
ATOM 1728 O O . LEU A 1 214 ? 3.629 33.062 -10.156 1 90.81 214 LEU A O 1
ATOM 1732 N N . MET B 1 1 ? 0.917 -32.344 -0.352 1 90 1 MET B N 1
ATOM 1733 C CA . MET B 1 1 ? 1.576 -31.062 -0.208 1 90 1 MET B CA 1
ATOM 1734 C C . MET B 1 1 ? 2.906 -31.203 0.523 1 90 1 MET B C 1
ATOM 1736 O O . MET B 1 1 ? 2.984 -31.875 1.551 1 90 1 MET B O 1
ATOM 1740 N N . GLU B 1 2 ? 3.971 -30.703 -0.052 1 95.69 2 GLU B N 1
ATOM 1741 C CA . GLU B 1 2 ? 5.301 -30.672 0.549 1 95.69 2 GLU B CA 1
ATOM 1742 C C . GLU B 1 2 ? 5.59 -29.312 1.161 1 95.69 2 GLU B C 1
ATOM 1744 O O . GLU B 1 2 ? 5.344 -28.281 0.533 1 95.69 2 GLU B O 1
ATOM 1749 N N . ILE B 1 3 ? 6.035 -29.344 2.475 1 98.25 3 ILE B N 1
ATOM 1750 C CA . ILE B 1 3 ? 6.41 -28.125 3.172 1 98.25 3 ILE B CA 1
ATOM 1751 C C . ILE B 1 3 ? 7.926 -28.078 3.363 1 98.25 3 ILE B C 1
ATOM 1753 O O . ILE B 1 3 ? 8.508 -29 3.945 1 98.25 3 ILE B O 1
ATOM 1757 N N . LYS B 1 4 ? 8.531 -27.031 2.83 1 98.38 4 LYS B N 1
ATOM 1758 C CA . LYS B 1 4 ? 9.984 -26.922 2.918 1 98.38 4 LYS B CA 1
ATOM 1759 C C . LYS B 1 4 ? 10.398 -25.562 3.463 1 98.38 4 LYS B C 1
ATOM 1761 O O . LYS B 1 4 ? 9.969 -24.516 2.951 1 98.38 4 LYS B O 1
ATOM 1766 N N . LYS B 1 5 ? 11.195 -25.516 4.52 1 98.12 5 LYS B N 1
ATOM 1767 C CA . LYS B 1 5 ? 11.844 -24.281 4.965 1 98.12 5 LYS B CA 1
ATOM 1768 C C . LYS B 1 5 ? 12.992 -23.906 4.043 1 98.12 5 LYS B C 1
ATOM 1770 O O . LYS B 1 5 ? 14.031 -24.578 4.031 1 98.12 5 LYS B O 1
ATOM 1775 N N . ILE B 1 6 ? 12.867 -22.828 3.295 1 98.69 6 ILE B N 1
ATOM 1776 C CA . ILE B 1 6 ? 13.852 -22.406 2.307 1 98.69 6 ILE B CA 1
ATOM 1777 C C . ILE B 1 6 ? 14.984 -21.641 2.998 1 98.69 6 ILE B C 1
ATOM 1779 O O . ILE B 1 6 ? 16.156 -21.828 2.666 1 98.69 6 ILE B O 1
ATOM 1783 N N . LYS B 1 7 ? 14.617 -20.719 3.846 1 98.44 7 LYS B N 1
ATOM 1784 C CA . LYS B 1 7 ? 15.5 -20 4.758 1 98.44 7 LYS B CA 1
ATOM 1785 C C . LYS B 1 7 ? 14.852 -19.828 6.129 1 98.44 7 LYS B C 1
ATOM 1787 O O . LYS B 1 7 ? 13.891 -20.516 6.457 1 98.44 7 LYS B O 1
ATOM 1792 N N . ASN B 1 8 ? 15.367 -18.969 7.031 1 98.44 8 ASN B N 1
ATOM 1793 C CA . ASN B 1 8 ? 14.914 -18.859 8.414 1 98.44 8 ASN B CA 1
ATOM 1794 C C . ASN B 1 8 ? 13.445 -18.453 8.492 1 98.44 8 ASN B C 1
ATOM 1796 O O . ASN B 1 8 ? 12.703 -18.938 9.344 1 98.44 8 ASN B O 1
ATOM 1800 N N . ARG B 1 9 ? 12.984 -17.594 7.578 1 98.69 9 ARG B N 1
ATOM 1801 C CA . ARG B 1 9 ? 11.617 -17.109 7.727 1 98.69 9 ARG B CA 1
ATOM 1802 C C . ARG B 1 9 ? 10.82 -17.312 6.445 1 98.69 9 ARG B C 1
ATOM 1804 O O . ARG B 1 9 ? 9.727 -16.766 6.293 1 98.69 9 ARG B O 1
ATOM 1811 N N . ASN B 1 10 ? 11.461 -18.031 5.484 1 98.94 10 ASN B N 1
ATOM 1812 C CA . ASN B 1 10 ? 10.812 -18.344 4.219 1 98.94 10 ASN B CA 1
ATOM 1813 C C . ASN B 1 10 ? 10.414 -19.812 4.137 1 98.94 10 ASN B C 1
ATOM 1815 O O . ASN B 1 10 ? 11.273 -20.703 4.227 1 98.94 10 ASN B O 1
ATOM 1819 N N . VAL B 1 11 ? 9.125 -20.062 3.967 1 98.94 11 VAL B N 1
ATOM 1820 C CA . VAL B 1 11 ? 8.602 -21.422 3.912 1 98.94 11 VAL B CA 1
ATOM 1821 C C . VAL B 1 11 ? 7.816 -21.625 2.619 1 98.94 11 VAL B C 1
ATOM 1823 O O . VAL B 1 11 ? 6.988 -20.781 2.256 1 98.94 11 VAL B O 1
ATOM 1826 N N . LEU B 1 12 ? 8.086 -22.719 1.961 1 98.88 12 LEU B N 1
ATOM 1827 C CA . LEU B 1 12 ? 7.445 -23.031 0.685 1 98.88 12 LEU B CA 1
ATOM 1828 C C . LEU B 1 12 ? 6.469 -24.203 0.832 1 98.88 12 LEU B C 1
ATOM 1830 O O . LEU B 1 12 ? 6.789 -25.203 1.474 1 98.88 12 LEU B O 1
ATOM 1834 N N . PHE B 1 13 ? 5.297 -24.016 0.309 1 98.81 13 PHE B N 1
ATOM 1835 C CA . PHE B 1 13 ? 4.266 -25.047 0.247 1 98.81 13 PHE B CA 1
ATOM 1836 C C . PHE B 1 13 ? 4.016 -25.484 -1.193 1 98.81 13 PHE B C 1
ATOM 1838 O O . PHE B 1 13 ? 3.465 -24.719 -1.989 1 98.81 13 PHE B O 1
ATOM 1845 N N . THR B 1 14 ? 4.391 -26.766 -1.542 1 98.25 14 THR B N 1
ATOM 1846 C CA . THR B 1 14 ? 4.32 -27.219 -2.924 1 98.25 14 THR B CA 1
ATOM 1847 C C . THR B 1 14 ? 3.283 -28.328 -3.07 1 98.25 14 THR B C 1
ATOM 1849 O O . THR B 1 14 ? 3.287 -29.297 -2.307 1 98.25 14 THR B O 1
ATOM 1852 N N . SER B 1 15 ? 2.387 -28.109 -4.012 1 96.75 15 SER B N 1
ATOM 1853 C CA . SER B 1 15 ? 1.455 -29.156 -4.406 1 96.75 15 SER B CA 1
ATOM 1854 C C . SER B 1 15 ? 1.643 -29.547 -5.871 1 96.75 15 SER B C 1
ATOM 1856 O O . SER B 1 15 ? 2.293 -28.828 -6.629 1 96.75 15 SER B O 1
ATOM 1858 N N . SER B 1 16 ? 1.118 -30.75 -6.191 1 94.5 16 SER B N 1
ATOM 1859 C CA . SER B 1 16 ? 1.174 -31.234 -7.566 1 94.5 16 SER B CA 1
ATOM 1860 C C . SER B 1 16 ? -0.217 -31.578 -8.094 1 94.5 16 SER B C 1
ATOM 1862 O O . SER B 1 16 ? -0.574 -32.75 -8.211 1 94.5 16 SER B O 1
ATOM 1864 N N . PRO B 1 17 ? -0.884 -30.562 -8.469 1 88.38 17 PRO B N 1
ATOM 1865 C CA . PRO B 1 17 ? -2.254 -30.812 -8.93 1 88.38 17 PRO B CA 1
ATOM 1866 C C . PRO B 1 17 ? -2.305 -31.609 -10.234 1 88.38 17 PRO B C 1
ATOM 1868 O O . PRO B 1 17 ? -3.359 -32.125 -10.594 1 88.38 17 PRO B O 1
ATOM 1871 N N . SER B 1 18 ? -1.199 -31.531 -10.961 1 82.69 18 SER B N 1
ATOM 1872 C CA . SER B 1 18 ? -1.086 -32.312 -12.188 1 82.69 18 SER B CA 1
ATOM 1873 C C . SER B 1 18 ? 0.309 -32.906 -12.344 1 82.69 18 SER B C 1
ATOM 1875 O O . SER B 1 18 ? 1.222 -32.562 -11.586 1 82.69 18 SER B O 1
ATOM 1877 N N . ASP B 1 19 ? 0.338 -33.781 -13.305 1 80.75 19 ASP B N 1
ATOM 1878 C CA . ASP B 1 19 ? 1.624 -34.406 -13.594 1 80.75 19 ASP B CA 1
ATOM 1879 C C . ASP B 1 19 ? 2.561 -33.438 -14.305 1 80.75 19 ASP B C 1
ATOM 1881 O O . ASP B 1 19 ? 3.762 -33.688 -14.414 1 80.75 19 ASP B O 1
ATOM 1885 N N . PHE B 1 20 ? 2.066 -32.25 -14.617 1 80.56 20 PHE B N 1
ATOM 1886 C CA . PHE B 1 20 ? 2.828 -31.422 -15.539 1 80.56 20 PHE B CA 1
ATOM 1887 C C . PHE B 1 20 ? 3.324 -30.156 -14.844 1 80.56 20 PHE B C 1
ATOM 1889 O O . PHE B 1 20 ? 4.23 -29.484 -15.344 1 80.56 20 PHE B O 1
ATOM 1896 N N . TRP B 1 21 ? 2.672 -29.828 -13.805 1 87.44 21 TRP B N 1
ATOM 1897 C CA . TRP B 1 21 ? 3.135 -28.609 -13.148 1 87.44 21 TRP B CA 1
ATOM 1898 C C . TRP B 1 21 ? 2.914 -28.688 -11.641 1 87.44 21 TRP B C 1
ATOM 1900 O O . TRP B 1 21 ? 1.954 -29.297 -11.18 1 87.44 21 TRP B O 1
ATOM 1910 N N . ASP B 1 22 ? 3.855 -28.141 -10.961 1 95.88 22 ASP B N 1
ATOM 1911 C CA . ASP B 1 22 ? 3.74 -27.906 -9.523 1 95.88 22 ASP B CA 1
ATOM 1912 C C . ASP B 1 22 ? 3.211 -26.516 -9.219 1 95.88 22 ASP B C 1
ATOM 1914 O O . ASP B 1 22 ? 3.213 -25.641 -10.094 1 95.88 22 ASP B O 1
ATOM 1918 N N . LEU B 1 23 ? 2.637 -26.375 -8.086 1 98 23 LEU B N 1
ATOM 1919 C CA . LEU B 1 23 ? 2.164 -25.078 -7.602 1 98 23 LEU B CA 1
ATOM 1920 C C . LEU B 1 23 ? 2.812 -24.734 -6.266 1 98 23 LEU B C 1
ATOM 1922 O O . LEU B 1 23 ? 2.73 -25.516 -5.309 1 98 23 LEU B O 1
ATOM 1926 N N . ASN B 1 24 ? 3.457 -23.562 -6.246 1 98.56 24 ASN B N 1
ATOM 1927 C CA . ASN B 1 24 ? 4.133 -23.109 -5.039 1 98.56 24 ASN B CA 1
ATOM 1928 C C . ASN B 1 24 ? 3.387 -21.938 -4.391 1 98.56 24 ASN B C 1
ATOM 1930 O O . ASN B 1 24 ? 3.096 -20.938 -5.047 1 98.56 24 ASN B O 1
ATOM 1934 N N . LEU B 1 25 ? 3.029 -22.094 -3.139 1 98.81 25 LEU B N 1
ATOM 1935 C CA . LEU B 1 25 ? 2.65 -21 -2.266 1 98.81 25 LEU B CA 1
ATOM 1936 C C . LEU B 1 25 ? 3.771 -20.672 -1.285 1 98.81 25 LEU B C 1
ATOM 1938 O O . LEU B 1 25 ? 4.453 -21.562 -0.794 1 98.81 25 LEU B O 1
ATOM 1942 N N . HIS B 1 26 ? 3.932 -19.344 -0.975 1 98.94 26 HIS B N 1
ATOM 1943 C CA . HIS B 1 26 ? 5.113 -18.875 -0.249 1 98.94 26 HIS B CA 1
ATOM 1944 C C . HIS B 1 26 ? 4.723 -18.094 0.995 1 98.94 26 HIS B C 1
ATOM 1946 O O . HIS B 1 26 ? 3.885 -17.188 0.924 1 98.94 26 HIS B O 1
ATOM 1952 N N . LEU B 1 27 ? 5.277 -18.516 2.178 1 98.94 27 LEU B N 1
ATOM 1953 C CA . LEU B 1 27 ? 5.082 -17.828 3.449 1 98.94 27 LEU B CA 1
ATOM 1954 C C . LEU B 1 27 ? 6.371 -17.156 3.906 1 98.94 27 LEU B C 1
ATOM 1956 O O . LEU B 1 27 ? 7.426 -17.797 3.941 1 98.94 27 LEU B O 1
ATOM 1960 N N . ILE B 1 28 ? 6.328 -15.867 4.137 1 98.94 28 ILE B N 1
ATOM 1961 C CA . ILE B 1 28 ? 7.414 -15.141 4.789 1 98.94 28 ILE B CA 1
ATOM 1962 C C . ILE B 1 28 ? 6.977 -14.703 6.184 1 98.94 28 ILE B C 1
ATOM 1964 O O . ILE B 1 28 ? 6.012 -13.945 6.332 1 98.94 28 ILE B O 1
ATOM 1968 N N . MET B 1 29 ? 7.609 -15.133 7.141 1 98.88 29 MET B N 1
ATOM 1969 C CA . MET B 1 29 ? 7.289 -14.781 8.523 1 98.88 29 MET B CA 1
ATOM 1970 C C . MET B 1 29 ? 8.117 -13.594 8.992 1 98.88 29 MET B C 1
ATOM 1972 O O . MET B 1 29 ? 9.18 -13.758 9.578 1 98.88 29 MET B O 1
ATOM 1976 N N . GLY B 1 30 ? 7.594 -12.375 8.75 1 98.5 30 GLY B N 1
ATOM 1977 C CA . GLY B 1 30 ? 8.281 -11.148 9.117 1 98.5 30 GLY B CA 1
ATOM 1978 C C . GLY B 1 30 ? 8.227 -10.859 10.609 1 98.5 30 GLY B C 1
ATOM 1979 O O . GLY B 1 30 ? 7.633 -11.625 11.375 1 98.5 30 GLY B O 1
ATOM 1980 N N . GLU B 1 31 ? 8.883 -9.75 11.008 1 97.38 31 GLU B N 1
ATOM 1981 C CA . GLU B 1 31 ? 8.898 -9.328 12.406 1 97.38 31 GLU B CA 1
ATOM 1982 C C . GLU B 1 31 ? 7.52 -8.859 12.859 1 97.38 31 GLU B C 1
ATOM 1984 O O . GLU B 1 31 ? 7.086 -9.164 13.969 1 97.38 31 GLU B O 1
ATOM 1989 N N . LYS B 1 32 ? 6.82 -8.203 11.922 1 97.62 32 LYS B N 1
ATOM 1990 C CA . LYS B 1 32 ? 5.559 -7.574 12.305 1 97.62 32 LYS B CA 1
ATOM 1991 C C . LYS B 1 32 ? 4.371 -8.305 11.68 1 97.62 32 LYS B C 1
ATOM 1993 O O . LYS B 1 32 ? 3.279 -8.32 12.25 1 97.62 32 LYS B O 1
ATOM 1998 N N . ASN B 1 33 ? 4.621 -8.844 10.484 1 98.25 33 ASN B N 1
ATOM 1999 C CA . ASN B 1 33 ? 3.545 -9.484 9.727 1 98.25 33 ASN B CA 1
ATOM 2000 C C . ASN B 1 33 ? 3.969 -10.844 9.18 1 98.25 33 ASN B C 1
ATOM 2002 O O . ASN B 1 33 ? 5.164 -11.102 9.016 1 98.25 33 ASN B O 1
ATOM 2006 N N . ASN B 1 34 ? 2.973 -11.711 8.961 1 98.81 34 ASN B N 1
ATOM 2007 C CA . ASN B 1 34 ? 3.119 -12.859 8.086 1 98.81 34 ASN B CA 1
ATOM 2008 C C . ASN B 1 34 ? 2.639 -12.555 6.668 1 98.81 34 ASN B C 1
ATOM 2010 O O . ASN B 1 34 ? 1.582 -11.945 6.488 1 98.81 34 ASN B O 1
ATOM 2014 N N . TYR B 1 35 ? 3.463 -12.914 5.711 1 98.94 35 TYR B N 1
ATOM 2015 C CA . TYR B 1 35 ? 3.119 -12.664 4.316 1 98.94 35 TYR B CA 1
ATOM 2016 C C . TYR B 1 35 ? 2.844 -13.969 3.578 1 98.94 35 TYR B C 1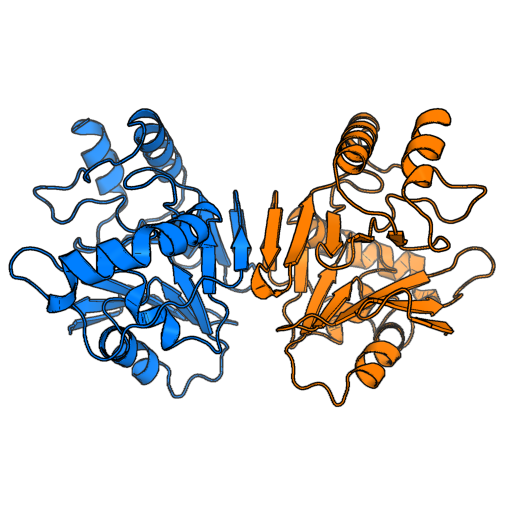
ATOM 2018 O O . TYR B 1 35 ? 3.689 -14.867 3.549 1 98.94 35 TYR B O 1
ATOM 2026 N N . ILE B 1 36 ? 1.649 -14.078 3.064 1 98.94 36 ILE B N 1
ATOM 2027 C CA . ILE B 1 36 ? 1.297 -15.211 2.215 1 98.94 36 ILE B CA 1
ATOM 2028 C C . ILE B 1 36 ? 1.263 -14.773 0.754 1 98.94 36 ILE B C 1
ATOM 2030 O O . ILE B 1 36 ? 0.472 -13.898 0.381 1 98.94 36 ILE B O 1
ATOM 2034 N N . ILE B 1 37 ? 2.143 -15.352 -0.023 1 98.94 37 ILE B N 1
ATOM 2035 C CA . ILE B 1 37 ? 2.211 -15.023 -1.441 1 98.94 37 ILE B CA 1
ATOM 2036 C C . ILE B 1 37 ? 1.402 -16.031 -2.248 1 98.94 37 ILE B C 1
ATOM 2038 O O . ILE B 1 37 ? 1.788 -17.203 -2.354 1 98.94 37 ILE B O 1
ATOM 2042 N N . ASP B 1 38 ? 0.266 -15.562 -2.781 1 98.94 38 ASP B N 1
ATOM 2043 C CA . ASP B 1 38 ? -0.731 -16.297 -3.551 1 98.94 38 ASP B CA 1
ATOM 2044 C C . ASP B 1 38 ? -1.496 -17.281 -2.662 1 98.94 38 ASP B C 1
ATOM 2046 O O . ASP B 1 38 ? -1 -17.688 -1.61 1 98.94 38 ASP B O 1
ATOM 2050 N N . THR B 1 39 ? -2.723 -17.641 -3.166 1 98.81 39 THR B N 1
ATOM 2051 C CA . THR B 1 39 ? -3.617 -18.359 -2.277 1 98.81 39 THR B CA 1
ATOM 2052 C C . THR B 1 39 ? -4.027 -19.703 -2.898 1 98.81 39 THR B C 1
ATOM 2054 O O . THR B 1 39 ? -4.828 -20.438 -2.322 1 98.81 39 THR B O 1
ATOM 2057 N N . GLY B 1 40 ? -3.619 -19.938 -4.078 1 98.25 40 GLY B N 1
ATOM 2058 C CA . GLY B 1 40 ? -3.727 -21.266 -4.656 1 98.25 40 GLY B CA 1
ATOM 2059 C C . GLY B 1 40 ? -5.105 -21.578 -5.207 1 98.25 40 GLY B C 1
ATOM 2060 O O . GLY B 1 40 ? -5.777 -20.688 -5.734 1 98.25 40 GLY B O 1
ATOM 2061 N N . LEU B 1 41 ? -5.492 -22.844 -5.086 1 98.25 41 LEU B N 1
ATOM 2062 C CA . LEU B 1 41 ? -6.578 -23.406 -5.879 1 98.25 41 LEU B CA 1
ATOM 2063 C C . LEU B 1 41 ? -7.887 -23.391 -5.098 1 98.25 41 LEU B C 1
ATOM 2065 O O . LEU B 1 41 ? -8.828 -24.109 -5.434 1 98.25 41 LEU B O 1
ATOM 2069 N N . GLY B 1 42 ? -7.957 -22.672 -3.959 1 98.12 42 GLY B N 1
ATOM 2070 C CA . GLY B 1 42 ? -9.164 -22.609 -3.152 1 98.12 42 GLY B CA 1
ATOM 2071 C C . GLY B 1 42 ? -8.898 -22.734 -1.664 1 98.12 42 GLY B C 1
ATOM 2072 O O . GLY B 1 42 ? -7.75 -22.625 -1.225 1 98.12 42 GLY B O 1
ATOM 2073 N N . SER B 1 43 ? -9.992 -22.891 -0.915 1 98.19 43 SER B N 1
ATOM 2074 C CA . SER B 1 43 ? -9.922 -22.891 0.542 1 98.19 43 SER B CA 1
ATOM 2075 C C . SER B 1 43 ? -8.984 -23.984 1.052 1 98.19 43 SER B C 1
ATOM 2077 O O . SER B 1 43 ? -8.227 -23.766 2.002 1 98.19 43 SER B O 1
ATOM 2079 N N . LEU B 1 44 ? -8.938 -25.094 0.397 1 97.44 44 LEU B N 1
ATOM 2080 C CA . LEU B 1 44 ? -8.086 -26.203 0.831 1 97.44 44 LEU B CA 1
ATOM 2081 C C . LEU B 1 44 ? -6.652 -26 0.368 1 97.44 44 LEU B C 1
ATOM 2083 O O . LEU B 1 44 ? -5.727 -26.594 0.91 1 97.44 44 LEU B O 1
ATOM 2087 N N . GLY B 1 45 ? -6.449 -25.125 -0.624 1 95.88 45 GLY B N 1
ATOM 2088 C CA . GLY B 1 45 ? -5.113 -24.812 -1.098 1 95.88 45 GLY B CA 1
ATOM 2089 C C . GLY B 1 45 ? -4.301 -24 -0.102 1 95.88 45 GLY B C 1
ATOM 2090 O O . GLY B 1 45 ? -3.113 -24.25 0.094 1 95.88 45 GLY B O 1
ATOM 2091 N N . VAL B 1 46 ? -4.996 -23.078 0.577 1 97.5 46 VAL B N 1
ATOM 2092 C CA . VAL B 1 46 ? -4.285 -22.172 1.459 1 97.5 46 VAL B CA 1
ATOM 2093 C C . VAL B 1 46 ? -4.371 -22.656 2.9 1 97.5 46 VAL B C 1
ATOM 2095 O O . VAL B 1 46 ? -3.613 -22.219 3.764 1 97.5 46 VAL B O 1
ATOM 2098 N N . ALA B 1 47 ? -5.102 -23.703 3.186 1 98 47 ALA B N 1
ATOM 2099 C CA . ALA B 1 47 ? -5.379 -24.203 4.531 1 98 47 ALA B CA 1
ATOM 2100 C C . ALA B 1 47 ? -4.094 -24.609 5.234 1 98 47 ALA B C 1
ATOM 2102 O O . ALA B 1 47 ? -3.906 -24.328 6.422 1 98 47 ALA B O 1
ATOM 2103 N N . PRO B 1 48 ? -3.172 -25.312 4.496 1 98.38 48 PRO B N 1
ATOM 2104 C CA . PRO B 1 48 ? -1.952 -25.734 5.184 1 98.38 48 PRO B CA 1
ATOM 2105 C C . PRO B 1 48 ? -1.133 -24.562 5.719 1 98.38 48 PRO B C 1
ATOM 2107 O O . PRO B 1 48 ? -0.495 -24.688 6.77 1 98.38 48 PRO B O 1
ATOM 2110 N N . ILE B 1 49 ? -1.13 -23.438 5.051 1 98.62 49 ILE B N 1
ATOM 2111 C CA . ILE B 1 49 ? -0.382 -22.281 5.504 1 98.62 49 ILE B CA 1
ATOM 2112 C C . ILE B 1 49 ? -1.046 -21.688 6.75 1 98.62 49 ILE B C 1
ATOM 2114 O O . ILE B 1 49 ? -0.366 -21.344 7.719 1 98.62 49 ILE B O 1
ATOM 2118 N N . LYS B 1 50 ? -2.361 -21.625 6.703 1 98.19 50 LYS B N 1
ATOM 2119 C CA . LYS B 1 50 ? -3.102 -21.141 7.863 1 98.19 50 LYS B CA 1
ATOM 2120 C C . LYS B 1 50 ? -2.822 -22 9.094 1 98.19 50 LYS B C 1
ATOM 2122 O O . LYS B 1 50 ? -2.639 -21.469 10.195 1 98.19 50 LYS B O 1
ATOM 2127 N N . GLU B 1 51 ? -2.795 -23.266 8.836 1 98.44 51 GLU B N 1
ATOM 2128 C CA . GLU B 1 51 ? -2.514 -24.188 9.93 1 98.44 51 GLU B CA 1
ATOM 2129 C C . GLU B 1 51 ? -1.095 -24 10.461 1 98.44 51 GLU B C 1
ATOM 2131 O O . GLU B 1 51 ? -0.868 -24.047 11.672 1 98.44 51 GLU B O 1
ATOM 2136 N N . TYR B 1 52 ? -0.194 -23.75 9.609 1 98.56 52 TYR B N 1
ATOM 2137 C CA . TYR B 1 52 ? 1.217 -23.609 9.953 1 98.56 52 TYR B CA 1
ATOM 2138 C C . TYR B 1 52 ? 1.438 -22.422 10.875 1 98.56 52 TYR B C 1
ATOM 2140 O O . TYR B 1 52 ? 2.291 -22.469 11.766 1 98.56 52 TYR B O 1
ATOM 2148 N N . ILE B 1 53 ? 0.608 -21.359 10.727 1 98.31 53 ILE B N 1
ATOM 2149 C CA . ILE B 1 53 ? 0.842 -20.141 11.5 1 98.31 53 ILE B CA 1
ATOM 2150 C C . ILE B 1 53 ? -0.307 -19.922 12.484 1 98.31 53 ILE B C 1
ATOM 2152 O O . ILE B 1 53 ? -0.548 -18.797 12.93 1 98.31 53 ILE B O 1
ATOM 2156 N N . LYS B 1 54 ? -1.017 -20.938 12.805 1 97.69 54 LYS B N 1
ATOM 2157 C CA . LYS B 1 54 ? -2.234 -20.812 13.602 1 97.69 54 LYS B CA 1
ATOM 2158 C C . LYS B 1 54 ? -1.933 -20.25 14.984 1 97.69 54 LYS B C 1
ATOM 2160 O O . LYS B 1 54 ? -2.785 -19.609 15.602 1 97.69 54 LYS B O 1
ATOM 2165 N N . ASN B 1 55 ? -0.698 -20.453 15.453 1 97.56 55 ASN B N 1
ATOM 2166 C CA . ASN B 1 55 ? -0.334 -19.984 16.797 1 97.56 55 ASN B CA 1
ATOM 2167 C C . ASN B 1 55 ? 0.479 -18.703 16.734 1 97.56 55 ASN B C 1
ATOM 2169 O O . ASN B 1 55 ? 0.994 -18.25 17.766 1 97.56 55 ASN B O 1
ATOM 2173 N N . ASP B 1 56 ? 0.65 -18.141 15.57 1 97.25 56 ASP B N 1
ATOM 2174 C CA . ASP B 1 56 ? 1.311 -16.844 15.391 1 97.25 56 ASP B CA 1
ATOM 2175 C C . ASP B 1 56 ? 0.295 -15.711 15.375 1 97.25 56 ASP B C 1
ATOM 2177 O O . ASP B 1 56 ? -0.595 -15.672 14.523 1 97.25 56 ASP B O 1
ATOM 2181 N N . SER B 1 57 ? 0.366 -14.781 16.312 1 95.38 57 SER B N 1
ATOM 2182 C CA . SER B 1 57 ? -0.642 -13.742 16.5 1 95.38 57 SER B CA 1
ATOM 2183 C C . SER B 1 57 ? -0.407 -12.562 15.57 1 95.38 57 SER B C 1
ATOM 2185 O O . SER B 1 57 ? -1.212 -11.625 15.523 1 95.38 57 SER B O 1
ATOM 2187 N N . LYS B 1 58 ? 0.669 -12.609 14.75 1 96.62 58 LYS B N 1
ATOM 2188 C CA . LYS B 1 58 ? 0.933 -11.5 13.836 1 96.62 58 LYS B CA 1
ATOM 2189 C C . LYS B 1 58 ? -0.155 -11.398 12.766 1 96.62 58 LYS B C 1
ATOM 2191 O O . LYS B 1 58 ? -0.688 -12.422 12.32 1 96.62 58 LYS B O 1
ATOM 2196 N N . PRO B 1 59 ? -0.41 -10.18 12.352 1 96.81 59 PRO B N 1
ATOM 2197 C CA . PRO B 1 59 ? -1.327 -10.016 11.219 1 96.81 59 PRO B CA 1
ATOM 2198 C C . PRO B 1 59 ? -0.829 -10.711 9.953 1 96.81 59 PRO B C 1
ATOM 2200 O O . PRO B 1 59 ? 0.379 -10.898 9.781 1 96.81 59 PRO B O 1
ATOM 2203 N N . VAL B 1 60 ? -1.807 -11.102 9.141 1 98.12 60 VAL B N 1
ATOM 2204 C CA . VAL B 1 60 ? -1.477 -11.75 7.871 1 98.12 60 VAL B CA 1
ATOM 2205 C C . VAL B 1 60 ? -1.719 -10.773 6.723 1 98.12 60 VAL B C 1
ATOM 2207 O O . VAL B 1 60 ? -2.771 -10.133 6.652 1 98.12 60 VAL B O 1
ATOM 2210 N N . VAL B 1 61 ? -0.716 -10.602 5.902 1 98.75 61 VAL B N 1
ATOM 2211 C CA . VAL B 1 61 ? -0.812 -9.875 4.645 1 98.75 61 VAL B CA 1
ATOM 2212 C C . VAL B 1 61 ? -0.739 -10.859 3.475 1 98.75 61 VAL B C 1
ATOM 2214 O O . VAL B 1 61 ? 0.206 -11.641 3.373 1 98.75 61 VAL B O 1
ATOM 2217 N N . VAL B 1 62 ? -1.773 -10.805 2.65 1 98.94 62 VAL B N 1
ATOM 2218 C CA . VAL B 1 62 ? -1.775 -11.641 1.452 1 98.94 62 VAL B CA 1
ATOM 2219 C C . VAL B 1 62 ? -1.324 -10.812 0.249 1 98.94 62 VAL B C 1
ATOM 2221 O O . VAL B 1 62 ? -1.714 -9.648 0.105 1 98.94 62 VAL B O 1
ATOM 2224 N N . ILE B 1 63 ? -0.478 -11.414 -0.596 1 98.94 63 ILE B N 1
ATOM 2225 C CA . ILE B 1 63 ? -0.002 -10.758 -1.809 1 98.94 63 ILE B CA 1
ATOM 2226 C C . ILE B 1 63 ? -0.295 -11.633 -3.021 1 98.94 63 ILE B C 1
ATOM 2228 O O . ILE B 1 63 ? 0.159 -12.781 -3.088 1 98.94 63 ILE B O 1
ATOM 2232 N N . ASN B 1 64 ? -1.107 -11.133 -3.99 1 98.94 64 ASN B N 1
ATOM 2233 C CA . ASN B 1 64 ? -1.305 -11.82 -5.266 1 98.94 64 ASN B CA 1
ATOM 2234 C C . ASN B 1 64 ? -0.286 -11.367 -6.309 1 98.94 64 ASN B C 1
ATOM 2236 O O . ASN B 1 64 ? -0.225 -10.18 -6.648 1 98.94 64 ASN B O 1
ATOM 2240 N N . THR B 1 65 ? 0.417 -12.312 -6.824 1 98.94 65 THR B N 1
ATOM 2241 C CA . THR B 1 65 ? 1.462 -12 -7.789 1 98.94 65 THR B CA 1
ATOM 2242 C C . THR B 1 65 ? 0.853 -11.578 -9.125 1 98.94 65 THR B C 1
ATOM 2244 O O . THR B 1 65 ? 1.322 -10.633 -9.758 1 98.94 65 THR B O 1
ATOM 2247 N N . HIS B 1 66 ? -0.148 -12.32 -9.562 1 98.94 66 HIS B N 1
ATOM 2248 C CA . HIS B 1 66 ? -0.874 -12.023 -10.797 1 98.94 66 HIS B CA 1
ATOM 2249 C C . HIS B 1 66 ? -2.242 -12.695 -10.805 1 98.94 66 HIS B C 1
ATOM 2251 O O . HIS B 1 66 ? -2.576 -13.445 -9.883 1 98.94 66 HIS B O 1
ATOM 2257 N N . TYR B 1 67 ? -3.039 -12.508 -11.859 1 98.88 67 TYR B N 1
ATOM 2258 C CA . TYR B 1 67 ? -4.477 -12.734 -11.781 1 98.88 67 TYR B CA 1
ATOM 2259 C C . TYR B 1 67 ? -4.809 -14.195 -12.078 1 98.88 67 TYR B C 1
ATOM 2261 O O . TYR B 1 67 ? -5.945 -14.633 -11.883 1 98.88 67 TYR B O 1
ATOM 2269 N N . HIS B 1 68 ? -3.871 -15.031 -12.492 1 98.75 68 HIS B N 1
ATOM 2270 C CA . HIS B 1 68 ? -4.203 -16.391 -12.914 1 98.75 68 HIS B CA 1
ATOM 2271 C C . HIS B 1 68 ? -4.895 -17.156 -11.797 1 98.75 68 HIS B C 1
ATOM 2273 O O . HIS B 1 68 ? -4.562 -16.984 -10.625 1 98.75 68 HIS B O 1
ATOM 2279 N N . TRP B 1 69 ? -5.715 -18.047 -12.18 1 98.19 69 TRP B N 1
ATOM 2280 C CA . TRP B 1 69 ? -6.668 -18.781 -11.344 1 98.19 69 TRP B CA 1
ATOM 2281 C C . TRP B 1 69 ? -5.953 -19.547 -10.242 1 98.19 69 TRP B C 1
ATOM 2283 O O . TRP B 1 69 ? -6.395 -19.547 -9.086 1 98.19 69 TRP B O 1
ATOM 2293 N N . ASP B 1 70 ? -4.828 -20.125 -10.547 1 98.06 70 ASP B N 1
ATOM 2294 C CA . ASP B 1 70 ? -4.156 -21.016 -9.594 1 98.06 70 ASP B CA 1
ATOM 2295 C C . ASP B 1 70 ? -3.365 -20.219 -8.562 1 98.06 70 ASP B C 1
ATOM 2297 O O . ASP B 1 70 ? -2.74 -20.797 -7.672 1 98.06 70 ASP B O 1
ATOM 2301 N N . HIS B 1 71 ? -3.533 -18.875 -8.578 1 98.75 71 HIS B N 1
ATOM 2302 C CA . HIS B 1 71 ? -2.83 -18.016 -7.617 1 98.75 71 HIS B CA 1
ATOM 2303 C C . HIS B 1 71 ? -3.811 -17.25 -6.738 1 98.75 71 HIS B C 1
ATOM 2305 O O . HIS B 1 71 ? -3.406 -16.609 -5.766 1 98.75 71 HIS B O 1
ATOM 2311 N N . ILE B 1 72 ? -5.176 -17.312 -7.051 1 98.81 72 ILE B N 1
ATOM 2312 C CA . ILE B 1 72 ? -6.031 -16.328 -6.406 1 98.81 72 ILE B CA 1
ATOM 2313 C C . ILE B 1 72 ? -7.297 -17 -5.879 1 98.81 72 ILE B C 1
ATOM 2315 O O . ILE B 1 72 ? -8.094 -16.375 -5.176 1 98.81 72 ILE B O 1
ATOM 2319 N N . TRP B 1 73 ? -7.543 -18.281 -6.117 1 98.75 73 TRP B N 1
ATOM 2320 C CA . TRP B 1 73 ? -8.836 -18.875 -5.824 1 98.75 73 TRP B CA 1
ATOM 2321 C C . TRP B 1 73 ? -9.031 -19.062 -4.32 1 98.75 73 TRP B C 1
ATOM 2323 O O . TRP B 1 73 ? -10.148 -19.266 -3.852 1 98.75 73 TRP B O 1
ATOM 2333 N N . GLY B 1 74 ? -7.965 -18.984 -3.562 1 98.69 74 GLY B N 1
ATOM 2334 C CA . GLY B 1 74 ? -8.07 -19.078 -2.115 1 98.69 74 GLY B CA 1
ATOM 2335 C C . GLY B 1 74 ? -8.305 -17.75 -1.442 1 98.69 74 GLY B C 1
ATOM 2336 O O . GLY B 1 74 ? -8.438 -17.672 -0.218 1 98.69 74 GLY B O 1
ATOM 2337 N N . ASN B 1 75 ? -8.445 -16.641 -2.201 1 98.75 75 ASN B N 1
ATOM 2338 C CA . ASN B 1 75 ? -8.562 -15.297 -1.634 1 98.75 75 ASN B CA 1
ATOM 2339 C C . ASN B 1 75 ? -9.75 -15.195 -0.677 1 98.75 75 ASN B C 1
ATOM 2341 O O . ASN B 1 75 ? -9.664 -14.531 0.358 1 98.75 75 ASN B O 1
ATOM 2345 N N . SER B 1 76 ? -10.805 -15.836 -0.979 1 98.25 76 SER B N 1
ATOM 2346 C CA . SER B 1 76 ? -12.023 -15.711 -0.188 1 98.25 76 SER B CA 1
ATOM 2347 C C . SER B 1 76 ? -11.844 -16.297 1.205 1 98.25 76 SER B C 1
ATOM 2349 O O . SER B 1 76 ? -12.609 -15.992 2.121 1 98.25 76 SER B O 1
ATOM 2351 N N . SER B 1 77 ? -10.812 -17.141 1.324 1 98.06 77 SER B N 1
ATOM 2352 C CA . SER B 1 77 ? -10.508 -17.719 2.625 1 98.06 77 SER B CA 1
ATOM 2353 C C . SER B 1 77 ? -9.664 -16.781 3.471 1 98.06 77 SER B C 1
ATOM 2355 O O . SER B 1 77 ? -9.367 -17.078 4.629 1 98.06 77 SER B O 1
ATOM 2357 N N . MET B 1 78 ? -9.32 -15.656 2.867 1 98.06 78 MET B N 1
ATOM 2358 C CA . MET B 1 78 ? -8.445 -14.703 3.533 1 98.06 78 MET B CA 1
ATOM 2359 C C . MET B 1 78 ? -9.109 -13.336 3.637 1 98.06 78 MET B C 1
ATOM 2361 O O . MET B 1 78 ? -8.43 -12.305 3.566 1 98.06 78 MET B O 1
ATOM 2365 N N . LYS B 1 79 ? -10.367 -13.297 3.801 1 95.06 79 LYS B N 1
ATOM 2366 C CA . LYS B 1 79 ? -11.156 -12.078 3.699 1 95.06 79 LYS B CA 1
ATOM 2367 C C . LYS B 1 79 ? -10.844 -11.125 4.852 1 95.06 79 LYS B C 1
ATOM 2369 O O . LYS B 1 79 ? -11.094 -9.922 4.758 1 95.06 79 LYS B O 1
ATOM 2374 N N . ASP B 1 80 ? -10.336 -11.633 5.922 1 93.25 80 ASP B N 1
ATOM 2375 C CA . ASP B 1 80 ? -10.055 -10.805 7.09 1 93.25 80 ASP B CA 1
ATOM 2376 C C . ASP B 1 80 ? -8.664 -10.18 7 1 93.25 80 ASP B C 1
ATOM 2378 O O . ASP B 1 80 ? -8.266 -9.414 7.871 1 93.25 80 ASP B O 1
ATOM 2382 N N . SER B 1 81 ? -7.938 -10.445 5.902 1 95.88 81 SER B N 1
ATOM 2383 C CA . SER B 1 81 ? -6.578 -9.953 5.719 1 95.88 81 SER B CA 1
ATOM 2384 C C . SER B 1 81 ? -6.523 -8.844 4.668 1 95.88 81 SER B C 1
ATOM 2386 O O . SER B 1 81 ? -7.445 -8.703 3.861 1 95.88 81 SER B O 1
ATOM 2388 N N . ILE B 1 82 ? -5.48 -8.109 4.797 1 97.31 82 ILE B N 1
ATOM 2389 C CA . ILE B 1 82 ? -5.113 -7.273 3.66 1 97.31 82 ILE B CA 1
ATOM 2390 C C . ILE B 1 82 ? -4.641 -8.148 2.504 1 97.31 82 ILE B C 1
ATOM 2392 O O . ILE B 1 82 ? -3.818 -9.047 2.695 1 97.31 82 ILE B O 1
ATOM 2396 N N . ILE B 1 83 ? -5.273 -7.926 1.397 1 98.81 83 ILE B N 1
ATOM 2397 C CA . ILE B 1 83 ? -4.848 -8.602 0.176 1 98.81 83 ILE B CA 1
ATOM 2398 C C . ILE B 1 83 ? -4.344 -7.57 -0.833 1 98.81 83 ILE B C 1
ATOM 2400 O O . ILE B 1 83 ? -5.117 -6.742 -1.322 1 98.81 83 ILE B O 1
ATOM 2404 N N . ILE B 1 84 ? -3.031 -7.684 -1.144 1 98.88 84 ILE B N 1
ATOM 2405 C CA . ILE B 1 84 ? -2.336 -6.695 -1.965 1 98.88 84 ILE B CA 1
ATOM 2406 C C . ILE B 1 84 ? -2.137 -7.246 -3.375 1 98.88 84 ILE B C 1
ATOM 2408 O O . ILE B 1 84 ? -1.804 -8.422 -3.547 1 98.88 84 ILE B O 1
ATOM 2412 N N . SER B 1 85 ? -2.32 -6.414 -4.367 1 98.94 85 SER B N 1
ATOM 2413 C CA . SER B 1 85 ? -1.916 -6.715 -5.738 1 98.94 85 SER B CA 1
ATOM 2414 C C . SER B 1 85 ? -1.612 -5.441 -6.52 1 98.94 85 SER B C 1
ATOM 2416 O O . SER B 1 85 ? -1.862 -4.336 -6.035 1 98.94 85 SER B O 1
ATOM 2418 N N . HIS B 1 86 ? -1.016 -5.625 -7.68 1 98.81 86 HIS B N 1
ATOM 2419 C CA . HIS B 1 86 ? -1.037 -4.52 -8.633 1 98.81 86 HIS B CA 1
ATOM 2420 C C . HIS B 1 86 ? -2.469 -4.117 -8.977 1 98.81 86 HIS B C 1
ATOM 2422 O O . HIS B 1 86 ? -3.373 -4.953 -8.953 1 98.81 86 HIS B O 1
ATOM 2428 N N . LYS B 1 87 ? -2.633 -2.873 -9.344 1 98.56 87 LYS B N 1
ATOM 2429 C CA . LYS B 1 87 ? -3.967 -2.402 -9.711 1 98.56 87 LYS B CA 1
ATOM 2430 C C . LYS B 1 87 ? -4.527 -3.193 -10.883 1 98.56 87 LYS B C 1
ATOM 2432 O O . LYS B 1 87 ? -5.715 -3.533 -10.906 1 98.56 87 LYS B O 1
ATOM 2437 N N . LEU B 1 88 ? -3.697 -3.561 -11.836 1 98.75 88 LEU B N 1
ATOM 2438 C CA . LEU B 1 88 ? -4.137 -4.305 -13.008 1 98.75 88 LEU B CA 1
ATOM 2439 C C . LEU B 1 88 ? -4.59 -5.711 -12.633 1 98.75 88 LEU B C 1
ATOM 2441 O O . LEU B 1 88 ? -5.496 -6.266 -13.25 1 98.75 88 LEU B O 1
ATOM 2445 N N . CYS B 1 89 ? -3.963 -6.227 -11.625 1 98.88 89 CYS B N 1
ATOM 2446 C CA . CYS B 1 89 ? -4.316 -7.566 -11.172 1 98.88 89 CYS B CA 1
ATOM 2447 C C . CYS B 1 89 ? -5.754 -7.605 -10.664 1 98.88 89 CYS B C 1
ATOM 2449 O O . CYS B 1 89 ? -6.527 -8.484 -11.047 1 98.88 89 CYS B O 1
ATOM 2451 N N . ARG B 1 90 ? -6.09 -6.652 -9.867 1 98.88 90 ARG B N 1
ATOM 2452 C CA . ARG B 1 90 ? -7.461 -6.586 -9.375 1 98.88 90 ARG B CA 1
ATOM 2453 C C . ARG B 1 90 ? -8.453 -6.504 -10.523 1 98.88 90 ARG B C 1
ATOM 2455 O O . ARG B 1 90 ? -9.453 -7.23 -10.547 1 98.88 90 ARG B O 1
ATOM 2462 N N . GLU B 1 91 ? -8.156 -5.648 -11.492 1 98.81 91 GLU B N 1
ATOM 2463 C CA . GLU B 1 91 ? -9.023 -5.461 -12.656 1 98.81 91 GLU B CA 1
ATOM 2464 C C . GLU B 1 91 ? -9.156 -6.75 -13.453 1 98.81 91 GLU B C 1
ATOM 2466 O O . GLU B 1 91 ? -10.258 -7.113 -13.875 1 98.81 91 GLU B O 1
ATOM 2471 N N . MET B 1 92 ? -8.109 -7.41 -13.594 1 98.88 92 MET B N 1
ATOM 2472 C CA . MET B 1 92 ? -8.094 -8.602 -14.438 1 98.88 92 MET B CA 1
ATOM 2473 C C . MET B 1 92 ? -8.766 -9.773 -13.734 1 98.88 92 MET B C 1
ATOM 2475 O O . MET B 1 92 ? -9.398 -10.617 -14.383 1 98.88 92 MET B O 1
ATOM 2479 N N . ILE B 1 93 ? -8.641 -9.867 -12.422 1 98.88 93 ILE B N 1
ATOM 2480 C CA . ILE B 1 93 ? -9.391 -10.875 -11.688 1 98.88 93 ILE B CA 1
ATOM 2481 C C . ILE B 1 93 ? -10.891 -10.672 -11.914 1 98.88 93 ILE B C 1
ATOM 2483 O O . ILE B 1 93 ? -11.609 -11.617 -12.234 1 98.88 93 ILE B O 1
ATOM 2487 N N . GLU B 1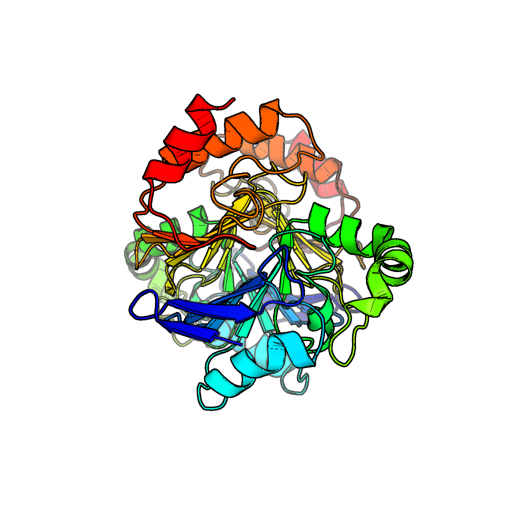 94 ? -11.281 -9.484 -11.766 1 98.69 94 GLU B N 1
ATOM 2488 C CA . GLU B 1 94 ? -12.703 -9.164 -11.906 1 98.69 94 GLU B CA 1
ATOM 2489 C C . GLU B 1 94 ? -13.211 -9.492 -13.305 1 98.69 94 GLU B C 1
ATOM 2491 O O . GLU B 1 94 ? -14.273 -10.102 -13.461 1 98.69 94 GLU B O 1
ATOM 2496 N N . SER B 1 95 ? -12.43 -9.172 -14.305 1 98.56 95 SER B N 1
ATOM 2497 C CA . SER B 1 95 ? -12.891 -9.273 -15.68 1 98.56 95 SER B CA 1
ATOM 2498 C C . SER B 1 95 ? -12.812 -10.711 -16.188 1 98.56 95 SER B C 1
ATOM 2500 O O . SER B 1 95 ? -13.562 -11.109 -17.078 1 98.56 95 SER B O 1
ATOM 2502 N N . ASN B 1 96 ? -11.93 -11.555 -15.547 1 98.69 96 ASN B N 1
ATOM 2503 C CA . ASN B 1 96 ? -11.68 -12.875 -16.125 1 98.69 96 ASN B CA 1
ATOM 2504 C C . ASN B 1 96 ? -12.188 -13.984 -15.211 1 98.69 96 ASN B C 1
ATOM 2506 O O . ASN B 1 96 ? -12.055 -15.172 -15.531 1 98.69 96 ASN B O 1
ATOM 2510 N N . TRP B 1 97 ? -12.836 -13.641 -14.164 1 98.69 97 TRP B N 1
ATOM 2511 C CA . TRP B 1 97 ? -13.188 -14.625 -13.141 1 98.69 97 TRP B CA 1
ATOM 2512 C C . TRP B 1 97 ? -14.07 -15.727 -13.727 1 98.69 97 TRP B C 1
ATOM 2514 O O . TRP B 1 97 ? -13.766 -16.906 -13.586 1 98.69 97 TRP B O 1
ATOM 2524 N N . GLU B 1 98 ? -15.102 -15.398 -14.438 1 98.31 98 GLU B N 1
ATOM 2525 C CA . GLU B 1 98 ? -16.078 -16.359 -14.938 1 98.31 98 GLU B CA 1
ATOM 2526 C C . GLU B 1 98 ? -15.438 -17.312 -15.938 1 98.31 98 GLU B C 1
ATOM 2528 O O . GLU B 1 98 ? -15.656 -18.531 -15.875 1 98.31 98 GLU B O 1
ATOM 2533 N N . VAL B 1 99 ? -14.656 -16.781 -16.812 1 98.44 99 VAL B N 1
ATOM 2534 C CA . VAL B 1 99 ? -14.023 -17.609 -17.828 1 98.44 99 VAL B CA 1
ATOM 2535 C C . VAL B 1 99 ? -13.023 -18.562 -17.156 1 98.44 99 VAL B C 1
ATOM 2537 O O . VAL B 1 99 ? -12.938 -19.734 -17.531 1 98.44 99 VAL B O 1
ATOM 2540 N N . MET B 1 100 ? -12.266 -18.078 -16.172 1 98.31 100 MET B N 1
ATOM 2541 C CA . MET B 1 100 ? -11.312 -18.922 -15.445 1 98.31 100 MET B CA 1
ATOM 2542 C C . MET B 1 100 ? -12.016 -20.031 -14.703 1 98.31 100 MET B C 1
ATOM 2544 O O . MET B 1 100 ? -11.562 -21.188 -14.719 1 98.31 100 MET B O 1
ATOM 2548 N N . MET B 1 101 ? -13.148 -19.703 -14.094 1 97.81 101 MET B N 1
ATOM 2549 C CA . MET B 1 101 ? -13.906 -20.688 -13.344 1 97.81 101 MET B CA 1
ATOM 2550 C C . MET B 1 101 ? -14.5 -21.75 -14.273 1 97.81 101 MET B C 1
ATOM 2552 O O . MET B 1 101 ? -14.445 -22.938 -13.984 1 97.81 101 MET B O 1
ATOM 2556 N N . GLN B 1 102 ? -14.984 -21.297 -15.406 1 97.81 102 GLN B N 1
ATOM 2557 C CA . GLN B 1 102 ? -15.594 -22.219 -16.359 1 97.81 102 GLN B CA 1
ATOM 2558 C C . GLN B 1 102 ? -14.562 -23.156 -16.969 1 97.81 102 GLN B C 1
ATOM 2560 O O . GLN B 1 102 ? -14.781 -24.359 -17.047 1 97.81 102 GLN B O 1
ATOM 2565 N N . LYS B 1 103 ? -13.43 -22.672 -17.312 1 98 103 LYS B N 1
ATOM 2566 C CA . LYS B 1 103 ? -12.43 -23.438 -18.047 1 98 103 LYS B CA 1
ATOM 2567 C C . LYS B 1 103 ? -11.625 -24.344 -17.125 1 98 103 LYS B C 1
ATOM 2569 O O . LYS B 1 103 ? -11.148 -25.391 -17.547 1 98 103 LYS B O 1
ATOM 2574 N N . ASN B 1 104 ? -11.539 -23.891 -15.82 1 97.31 104 ASN B N 1
ATOM 2575 C CA . ASN B 1 104 ? -10.586 -24.594 -14.961 1 97.31 104 ASN B CA 1
ATOM 2576 C C . ASN B 1 104 ? -11.258 -25.094 -13.688 1 97.31 104 ASN B C 1
ATOM 2578 O O . ASN B 1 104 ? -10.594 -25.344 -12.688 1 97.31 104 ASN B O 1
ATOM 2582 N N . LYS B 1 105 ? -12.516 -25.281 -13.695 1 96.12 105 LYS B N 1
ATOM 2583 C CA . LYS B 1 105 ? -13.305 -25.656 -12.523 1 96.12 105 LYS B CA 1
ATOM 2584 C C . LYS B 1 105 ? -12.805 -26.953 -11.906 1 96.12 105 LYS B C 1
ATOM 2586 O O . LYS B 1 105 ? -12.852 -27.125 -10.688 1 96.12 105 LYS B O 1
ATOM 2591 N N . GLY B 1 106 ? -12.289 -27.828 -12.703 1 95.88 106 GLY B N 1
ATOM 2592 C CA . GLY B 1 106 ? -11.844 -29.141 -12.25 1 95.88 106 GLY B CA 1
ATOM 2593 C C . GLY B 1 106 ? -10.656 -29.078 -11.312 1 95.88 106 GLY B C 1
ATOM 2594 O O . GLY B 1 106 ? -10.367 -30.031 -10.602 1 95.88 106 GLY B O 1
ATOM 2595 N N . TYR B 1 107 ? -10.016 -27.891 -11.188 1 96.81 107 TYR B N 1
ATOM 2596 C CA . TYR B 1 107 ? -8.805 -27.766 -10.383 1 96.81 107 TYR B CA 1
ATOM 2597 C C . TYR B 1 107 ? -9.125 -27.172 -9.016 1 96.81 107 TYR B C 1
ATOM 2599 O O . TYR B 1 107 ? -8.258 -27.094 -8.148 1 96.81 107 TYR B O 1
ATOM 2607 N N . VAL B 1 108 ? -10.398 -26.781 -8.773 1 97.19 108 VAL B N 1
ATOM 2608 C CA . VAL B 1 108 ? -10.773 -26.125 -7.523 1 97.19 108 VAL B CA 1
ATOM 2609 C C . VAL B 1 108 ? -10.594 -27.094 -6.359 1 97.19 108 VAL B C 1
ATOM 2611 O O . VAL B 1 108 ? -11.062 -28.234 -6.422 1 97.19 108 VAL B O 1
ATOM 2614 N N . CYS B 1 109 ? -9.875 -26.672 -5.387 1 96.88 109 CYS B N 1
ATOM 2615 C CA . CYS B 1 109 ? -9.711 -27.422 -4.148 1 96.88 109 CYS B CA 1
ATOM 2616 C C . CYS B 1 109 ? -10.492 -26.781 -3.01 1 96.88 109 CYS B C 1
ATOM 2618 O O . CYS B 1 109 ? -10.039 -25.797 -2.418 1 96.88 109 CYS B O 1
ATOM 2620 N N . GLY B 1 110 ? -11.609 -27.359 -2.635 1 97.31 110 GLY B N 1
ATOM 2621 C CA . GLY B 1 110 ? -12.484 -26.766 -1.643 1 97.31 110 GLY B CA 1
ATOM 2622 C C . GLY B 1 110 ? -13.438 -25.734 -2.23 1 97.31 110 GLY B C 1
ATOM 2623 O O . GLY B 1 110 ? -14.148 -26.016 -3.199 1 97.31 110 GLY B O 1
ATOM 2624 N N . GLU B 1 111 ? -13.383 -24.594 -1.642 1 97.5 111 GLU B N 1
ATOM 2625 C CA . GLU B 1 111 ? -14.258 -23.516 -2.084 1 97.5 111 GLU B CA 1
ATOM 2626 C C . GLU B 1 111 ? -13.469 -22.391 -2.758 1 97.5 111 GLU B C 1
ATOM 2628 O O . GLU B 1 111 ? -12.359 -22.062 -2.32 1 97.5 111 GLU B O 1
ATOM 2633 N N . ALA B 1 112 ? -14.086 -21.922 -3.848 1 97.56 112 ALA B N 1
ATOM 2634 C CA . ALA B 1 112 ? -13.516 -20.766 -4.539 1 97.56 112 ALA B CA 1
ATOM 2635 C C . ALA B 1 112 ? -14.594 -19.75 -4.887 1 97.56 112 ALA B C 1
ATOM 2637 O O . ALA B 1 112 ? -15.492 -20.031 -5.676 1 97.56 112 ALA B O 1
ATOM 2638 N N . GLU B 1 113 ? -14.508 -18.609 -4.168 1 97.94 113 GLU B N 1
ATOM 2639 C CA . GLU B 1 113 ? -15.367 -17.469 -4.449 1 97.94 113 GLU B CA 1
ATOM 2640 C C . GLU B 1 113 ? -14.539 -16.219 -4.742 1 97.94 113 GLU B C 1
ATOM 2642 O O . GLU B 1 113 ? -13.438 -16.062 -4.223 1 97.94 113 GLU B O 1
ATOM 2647 N N . ILE B 1 114 ? -15.117 -15.406 -5.59 1 98.56 114 ILE B N 1
ATOM 2648 C CA . ILE B 1 114 ? -14.375 -14.203 -5.957 1 98.56 114 ILE B CA 1
ATOM 2649 C C . ILE B 1 114 ? -14.18 -13.32 -4.723 1 98.56 114 ILE B C 1
ATOM 2651 O O . ILE B 1 114 ? -15.125 -13.094 -3.957 1 98.56 114 ILE B O 1
ATOM 2655 N N . TYR B 1 115 ? -13.008 -12.969 -4.5 1 98.62 115 TYR B N 1
ATOM 2656 C CA . TYR B 1 115 ? -12.633 -11.961 -3.516 1 98.62 115 TYR B CA 1
ATOM 2657 C C . TYR B 1 115 ? -11.445 -11.141 -4.008 1 98.62 115 TYR B C 1
ATOM 2659 O O . TYR B 1 115 ? -10.328 -11.641 -4.094 1 98.62 115 TYR B O 1
ATOM 2667 N N . LEU B 1 116 ? -11.719 -9.883 -4.266 1 98.81 116 LEU B N 1
ATOM 2668 C CA . LEU B 1 116 ? -10.742 -9.023 -4.926 1 98.81 116 LEU B CA 1
ATOM 2669 C C . LEU B 1 116 ? -9.75 -8.453 -3.92 1 98.81 116 LEU B C 1
ATOM 2671 O O . LEU B 1 116 ? -10.102 -8.211 -2.764 1 98.81 116 LEU B O 1
ATOM 2675 N N . PRO B 1 117 ? -8.516 -8.242 -4.387 1 98.88 117 PRO B N 1
ATOM 2676 C CA . PRO B 1 117 ? -7.566 -7.512 -3.537 1 98.88 117 PRO B CA 1
ATOM 2677 C C . PRO B 1 117 ? -8.141 -6.199 -3.008 1 98.88 117 PRO B C 1
ATOM 2679 O O . PRO B 1 117 ? -8.805 -5.469 -3.748 1 98.88 117 PRO B O 1
ATOM 2682 N N . ASN B 1 118 ? -7.809 -5.957 -1.723 1 98.62 118 ASN B N 1
ATOM 2683 C CA . ASN B 1 118 ? -8.438 -4.801 -1.088 1 98.62 118 ASN B CA 1
ATOM 2684 C C . ASN B 1 118 ? -7.434 -3.674 -0.858 1 98.62 118 ASN B C 1
ATOM 2686 O O . ASN B 1 118 ? -7.781 -2.627 -0.313 1 98.62 118 ASN B O 1
ATOM 2690 N N . LEU B 1 119 ? -6.23 -3.795 -1.306 1 98.81 119 LEU B N 1
ATOM 2691 C CA . LEU B 1 119 ? -5.184 -2.781 -1.38 1 98.81 119 LEU B CA 1
ATOM 2692 C C . LEU B 1 119 ? -4.367 -2.938 -2.656 1 98.81 119 LEU B C 1
ATOM 2694 O O . LEU B 1 119 ? -3.725 -3.971 -2.865 1 98.81 119 LEU B O 1
ATOM 2698 N N . VAL B 1 120 ? -4.402 -1.898 -3.516 1 98.81 120 VAL B N 1
ATOM 2699 C CA . VAL B 1 120 ? -3.676 -2.029 -4.777 1 98.81 120 VAL B CA 1
ATOM 2700 C C . VAL B 1 120 ? -2.674 -0.886 -4.914 1 98.81 120 VAL B C 1
ATOM 2702 O O . VAL B 1 120 ? -2.865 0.19 -4.344 1 98.81 120 VAL B O 1
ATOM 2705 N N . PHE B 1 121 ? -1.603 -1.174 -5.586 1 98.5 121 PHE B N 1
ATOM 2706 C CA . PHE B 1 121 ? -0.54 -0.202 -5.816 1 98.5 121 PHE B CA 1
ATOM 2707 C C . PHE B 1 121 ? -0.123 -0.195 -7.281 1 98.5 121 PHE B C 1
ATOM 2709 O O . PHE B 1 121 ? -0.627 -0.987 -8.078 1 98.5 121 PHE B O 1
ATOM 2716 N N . GLU B 1 122 ? 0.808 0.771 -7.699 1 96.25 122 GLU B N 1
ATOM 2717 C CA . GLU B 1 122 ? 1.208 0.871 -9.102 1 96.25 122 GLU B CA 1
ATOM 2718 C C . GLU B 1 122 ? 2.682 0.515 -9.273 1 96.25 122 GLU B C 1
ATOM 2720 O O . GLU B 1 122 ? 3.025 -0.313 -10.125 1 96.25 122 GLU B O 1
ATOM 2725 N N . GLU B 1 123 ? 3.537 1.12 -8.477 1 96.31 123 GLU B N 1
ATOM 2726 C CA . GLU B 1 123 ? 4.961 0.958 -8.75 1 96.31 123 GLU B CA 1
ATOM 2727 C C . GLU B 1 123 ? 5.648 0.147 -7.66 1 96.31 123 GLU B C 1
ATOM 2729 O O . GLU B 1 123 ? 6.27 -0.881 -7.938 1 96.31 123 GLU B O 1
ATOM 2734 N N . GLU B 1 124 ? 5.5 0.619 -6.52 1 97.75 124 GLU B N 1
ATOM 2735 C CA . GLU B 1 124 ? 6.215 -0.032 -5.43 1 97.75 124 GLU B CA 1
ATOM 2736 C C . GLU B 1 124 ? 5.492 0.163 -4.098 1 97.75 124 GLU B C 1
ATOM 2738 O O . GLU B 1 124 ? 4.879 1.208 -3.867 1 97.75 124 GLU B O 1
ATOM 2743 N N . LEU B 1 125 ? 5.512 -0.824 -3.332 1 98.5 125 LEU B N 1
ATOM 2744 C CA . LEU B 1 125 ? 5.074 -0.843 -1.939 1 98.5 125 LEU B CA 1
ATOM 2745 C C . LEU B 1 125 ? 6.145 -1.464 -1.045 1 98.5 125 LEU B C 1
ATOM 2747 O O . LEU B 1 125 ? 6.824 -2.408 -1.449 1 98.5 125 LEU B O 1
ATOM 2751 N N . TYR B 1 126 ? 6.332 -0.875 0.185 1 98.69 126 TYR B N 1
ATOM 2752 C CA . TYR B 1 126 ? 7.406 -1.367 1.041 1 98.69 126 TYR B CA 1
ATOM 2753 C C . TYR B 1 126 ? 6.965 -1.411 2.498 1 98.69 126 TYR B C 1
ATOM 2755 O O . TYR B 1 126 ? 6.328 -0.475 2.99 1 98.69 126 TYR B O 1
ATOM 2763 N N . PHE B 1 127 ? 7.184 -2.541 3.152 1 98.81 127 PHE B N 1
ATOM 2764 C CA . PHE B 1 127 ? 7.059 -2.719 4.594 1 98.81 127 PHE B CA 1
ATOM 2765 C C . PHE B 1 127 ? 8.422 -2.635 5.27 1 98.81 127 PHE B C 1
ATOM 2767 O O . PHE B 1 127 ? 9.078 -3.656 5.488 1 98.81 127 PHE B O 1
ATOM 2774 N N . PRO B 1 128 ? 8.789 -1.487 5.793 1 98.56 128 PRO B N 1
ATOM 2775 C CA . PRO B 1 128 ? 10.164 -1.272 6.234 1 98.56 128 PRO B CA 1
ATOM 2776 C C . PRO B 1 128 ? 10.547 -2.146 7.426 1 98.56 128 PRO B C 1
ATOM 2778 O O . PRO B 1 128 ? 11.656 -2.678 7.48 1 98.56 128 PRO B O 1
ATOM 2781 N N . GLU B 1 129 ? 9.656 -2.332 8.375 1 97.88 129 GLU B N 1
ATOM 2782 C CA . GLU B 1 129 ? 9.977 -3.082 9.586 1 97.88 129 GLU B CA 1
ATOM 2783 C C . GLU B 1 129 ? 10.242 -4.551 9.266 1 97.88 129 GLU B C 1
ATOM 2785 O O . GLU B 1 129 ? 11.023 -5.211 9.953 1 97.88 129 GLU B O 1
ATOM 2790 N N . ASP B 1 130 ? 9.625 -5.004 8.203 1 98.69 130 ASP B N 1
ATOM 2791 C CA . ASP B 1 130 ? 9.781 -6.398 7.805 1 98.69 130 ASP B CA 1
ATOM 2792 C C . ASP B 1 130 ? 10.773 -6.531 6.652 1 98.69 130 ASP B C 1
ATOM 2794 O O . ASP B 1 130 ? 11.141 -7.645 6.27 1 98.69 130 ASP B O 1
ATOM 2798 N N . LYS B 1 131 ? 11.148 -5.445 6.086 1 98.81 131 LYS B N 1
ATOM 2799 C CA . LYS B 1 131 ? 12.039 -5.406 4.934 1 98.81 131 LYS B CA 1
ATOM 2800 C C . LYS B 1 131 ? 11.484 -6.234 3.777 1 98.81 131 LYS B C 1
ATOM 2802 O O . LYS B 1 131 ? 12.203 -7.035 3.178 1 98.81 131 LYS B O 1
ATOM 2807 N N . ILE B 1 132 ? 10.18 -6.031 3.557 1 98.94 132 ILE B N 1
ATOM 2808 C CA . ILE B 1 132 ? 9.492 -6.66 2.436 1 98.94 132 ILE B CA 1
ATOM 2809 C C . ILE B 1 132 ? 9.133 -5.605 1.392 1 98.94 132 ILE B C 1
ATOM 2811 O O . ILE B 1 132 ? 8.406 -4.656 1.685 1 98.94 132 ILE B O 1
ATOM 2815 N N . ARG B 1 133 ? 9.68 -5.781 0.174 1 98.81 133 ARG B N 1
ATOM 2816 C CA . ARG B 1 133 ? 9.43 -4.879 -0.945 1 98.81 133 ARG B CA 1
ATOM 2817 C C . ARG B 1 133 ? 8.609 -5.57 -2.031 1 98.81 133 ARG B C 1
ATOM 2819 O O . ARG B 1 133 ? 8.867 -6.73 -2.363 1 98.81 133 ARG B O 1
ATOM 2826 N N . ILE B 1 134 ? 7.555 -4.871 -2.482 1 98.88 134 ILE B N 1
ATOM 2827 C CA . ILE B 1 134 ? 6.715 -5.34 -3.58 1 98.88 134 ILE B CA 1
ATOM 2828 C C . ILE B 1 134 ? 6.855 -4.402 -4.773 1 98.88 134 ILE B C 1
ATOM 2830 O O . ILE B 1 134 ? 6.617 -3.197 -4.656 1 98.88 134 ILE B O 1
ATOM 2834 N N . ILE B 1 135 ? 7.258 -4.969 -5.934 1 98.75 135 ILE B N 1
ATOM 2835 C CA . ILE B 1 135 ? 7.527 -4.082 -7.062 1 98.75 135 ILE B CA 1
ATOM 2836 C C . ILE B 1 135 ? 6.797 -4.59 -8.305 1 98.75 135 ILE B C 1
ATOM 2838 O O . ILE B 1 135 ? 6.605 -5.797 -8.469 1 98.75 135 ILE B O 1
ATOM 2842 N N . TYR B 1 136 ? 6.406 -3.621 -9.156 1 98.69 136 TYR B N 1
ATOM 2843 C CA . TYR B 1 136 ? 5.793 -3.926 -10.445 1 98.69 136 TYR B CA 1
ATOM 2844 C C . TYR B 1 136 ? 6.812 -4.52 -11.406 1 98.69 136 TYR B C 1
ATOM 2846 O O . TYR B 1 136 ? 7.82 -3.881 -11.727 1 98.69 136 TYR B O 1
ATOM 2854 N N . THR B 1 137 ? 6.52 -5.77 -11.844 1 98.75 137 THR B N 1
ATOM 2855 C CA . THR B 1 137 ? 7.426 -6.484 -12.734 1 98.75 137 THR B CA 1
ATOM 2856 C C . THR B 1 137 ? 6.645 -7.242 -13.805 1 98.75 137 THR B C 1
ATOM 2858 O O . THR B 1 137 ? 6.637 -8.477 -13.812 1 98.75 137 THR B O 1
ATOM 2861 N N . PRO B 1 138 ? 6.102 -6.492 -14.781 1 98.75 138 PRO B N 1
ATOM 2862 C CA . PRO B 1 138 ? 5.352 -7.188 -15.828 1 98.75 138 PRO B CA 1
ATOM 2863 C C . PRO B 1 138 ? 6.219 -8.156 -16.641 1 98.75 138 PRO B C 1
ATOM 2865 O O . PRO B 1 138 ? 7.422 -7.934 -16.781 1 98.75 138 PRO B O 1
ATOM 2868 N N . GLY B 1 139 ? 5.594 -9.25 -17.078 1 98.31 139 GLY B N 1
ATOM 2869 C CA . GLY B 1 139 ? 6.285 -10.273 -17.844 1 98.31 139 GLY B CA 1
ATOM 2870 C C . GLY B 1 139 ? 5.367 -11.391 -18.328 1 98.31 139 GLY B C 1
ATOM 2871 O O . GLY B 1 139 ? 4.766 -11.297 -19.391 1 98.31 139 GLY B O 1
ATOM 2872 N N . HIS B 1 140 ? 5.188 -12.406 -17.453 1 98.44 140 HIS B N 1
ATOM 2873 C CA . HIS B 1 140 ? 4.211 -13.453 -17.734 1 98.44 140 HIS B CA 1
ATOM 2874 C C . HIS B 1 140 ? 2.85 -12.859 -18.078 1 98.44 140 HIS B C 1
ATOM 2876 O O . HIS B 1 140 ? 2.275 -13.164 -19.125 1 98.44 140 HIS B O 1
ATOM 2882 N N . THR B 1 141 ? 2.441 -12 -17.234 1 98.69 141 THR B N 1
ATOM 2883 C CA . THR B 1 141 ? 1.256 -11.18 -17.453 1 98.69 141 THR B CA 1
ATOM 2884 C C . THR B 1 141 ? 1.553 -9.711 -17.156 1 98.69 141 THR B C 1
ATOM 2886 O O . THR B 1 141 ? 2.529 -9.391 -16.484 1 98.69 141 THR B O 1
ATOM 2889 N N . ILE B 1 142 ? 0.721 -8.82 -17.641 1 98.75 142 ILE B N 1
ATOM 2890 C CA . ILE B 1 142 ? 0.941 -7.387 -17.531 1 98.75 142 ILE B CA 1
ATOM 2891 C C . ILE B 1 142 ? 0.791 -6.938 -16.094 1 98.75 142 ILE B C 1
ATOM 2893 O O . ILE B 1 142 ? 1.31 -5.887 -15.695 1 98.75 142 ILE B O 1
ATOM 2897 N N . ASP B 1 143 ? 0.118 -7.727 -15.25 1 98.75 143 ASP B N 1
ATOM 2898 C CA . ASP B 1 143 ? -0.178 -7.344 -13.867 1 98.75 143 ASP B CA 1
ATOM 2899 C C . ASP B 1 143 ? 0.833 -7.953 -12.898 1 98.75 143 ASP B C 1
ATOM 2901 O O . ASP B 1 143 ? 0.716 -7.785 -11.688 1 98.75 143 ASP B O 1
ATOM 2905 N N . SER B 1 144 ? 1.89 -8.578 -13.383 1 98.88 144 SER B N 1
ATOM 2906 C CA . SER B 1 144 ? 2.795 -9.352 -12.539 1 98.88 144 SER B CA 1
ATOM 2907 C C . SER B 1 144 ? 3.607 -8.445 -11.617 1 98.88 144 SER B C 1
ATOM 2909 O O . SER B 1 144 ? 4.047 -7.367 -12.031 1 98.88 144 SER B O 1
ATOM 2911 N N . ILE B 1 145 ? 3.807 -8.945 -10.398 1 98.88 145 ILE B N 1
ATOM 2912 C CA . ILE B 1 145 ? 4.66 -8.258 -9.438 1 98.88 145 ILE B CA 1
ATOM 2913 C C . ILE B 1 145 ? 5.676 -9.242 -8.852 1 98.88 145 ILE B C 1
ATOM 2915 O O . ILE B 1 145 ? 5.57 -10.453 -9.062 1 98.88 145 ILE B O 1
ATOM 2919 N N . THR B 1 146 ? 6.699 -8.695 -8.18 1 98.94 146 THR B N 1
ATOM 2920 C CA . THR B 1 146 ? 7.695 -9.477 -7.453 1 98.94 146 THR B CA 1
ATOM 2921 C C . THR B 1 146 ? 7.758 -9.055 -5.988 1 98.94 146 THR B C 1
ATOM 2923 O O . THR B 1 146 ? 7.707 -7.859 -5.684 1 98.94 146 THR B O 1
ATOM 2926 N N . VAL B 1 147 ? 7.836 -10.031 -5.105 1 98.94 147 VAL B N 1
ATOM 2927 C CA . VAL B 1 147 ? 8.008 -9.789 -3.676 1 98.94 147 VAL B CA 1
ATOM 2928 C C . VAL B 1 147 ? 9.461 -10.039 -3.283 1 98.94 147 VAL B C 1
ATOM 2930 O O . VAL B 1 147 ? 10.031 -11.078 -3.607 1 98.94 147 VAL B O 1
ATOM 2933 N N . ILE B 1 148 ? 10.062 -9.07 -2.592 1 98.94 148 ILE B N 1
ATOM 2934 C CA . ILE B 1 148 ? 11.461 -9.148 -2.199 1 98.94 148 ILE B CA 1
ATOM 2935 C C . ILE B 1 148 ? 11.578 -9.164 -0.677 1 98.94 148 ILE B C 1
ATOM 2937 O O . ILE B 1 148 ? 11.156 -8.219 -0.007 1 98.94 148 ILE B O 1
ATOM 2941 N N . ASP B 1 149 ? 12.07 -10.25 -0.132 1 98.94 149 ASP B N 1
ATOM 2942 C CA . ASP B 1 149 ? 12.547 -10.289 1.245 1 98.94 149 ASP B CA 1
ATOM 2943 C C . ASP B 1 149 ? 14 -9.82 1.334 1 98.94 149 ASP B C 1
ATOM 2945 O O . ASP B 1 149 ? 14.922 -10.617 1.146 1 98.94 149 ASP B O 1
ATOM 2949 N N . GLU B 1 150 ? 14.148 -8.586 1.703 1 98.88 150 GLU B N 1
ATOM 2950 C CA . GLU B 1 150 ? 15.492 -8 1.699 1 98.88 150 GLU B CA 1
ATOM 2951 C C . GLU B 1 150 ? 16.328 -8.539 2.854 1 98.88 150 GLU B C 1
ATOM 2953 O O . GLU B 1 150 ? 17.562 -8.5 2.799 1 98.88 150 GLU B O 1
ATOM 2958 N N . GLU B 1 151 ? 15.641 -9.047 3.832 1 98.75 151 GLU B N 1
ATOM 2959 C CA . GLU B 1 151 ? 16.344 -9.562 5.004 1 98.75 151 GLU B CA 1
ATOM 2960 C C . GLU B 1 151 ? 17.125 -10.828 4.672 1 98.75 151 GLU B C 1
ATOM 2962 O O . GLU B 1 151 ? 18.297 -10.953 5.02 1 98.75 151 GLU B O 1
ATOM 2967 N N . GLU B 1 152 ? 16.469 -11.711 3.893 1 98.88 152 GLU B N 1
ATOM 2968 C CA . GLU B 1 152 ? 17.109 -13 3.631 1 98.88 152 GLU B CA 1
ATOM 2969 C C . GLU B 1 152 ? 17.531 -13.125 2.17 1 98.88 152 GLU B C 1
ATOM 2971 O O . GLU B 1 152 ? 18.016 -14.18 1.741 1 98.88 152 GLU B O 1
ATOM 2976 N N . LYS B 1 153 ? 17.359 -12.078 1.414 1 98.81 153 LYS B N 1
ATOM 2977 C CA . LYS B 1 153 ? 17.766 -12.023 0.013 1 98.81 153 LYS B CA 1
ATOM 2978 C C . LYS B 1 153 ? 17.031 -13.086 -0.811 1 98.81 153 LYS B C 1
ATOM 2980 O O . LYS B 1 153 ? 17.672 -13.836 -1.561 1 98.81 153 LYS B O 1
ATOM 2985 N N . VAL B 1 154 ? 15.711 -13.109 -0.626 1 98.94 154 VAL B N 1
ATOM 2986 C CA . VAL B 1 154 ? 14.828 -14.008 -1.362 1 98.94 154 VAL B CA 1
ATOM 2987 C C . VAL B 1 154 ? 13.852 -13.195 -2.211 1 98.94 154 VAL B C 1
ATOM 2989 O O . VAL B 1 154 ? 13.305 -12.195 -1.75 1 98.94 154 VAL B O 1
ATOM 2992 N N . ILE B 1 155 ? 13.648 -13.609 -3.457 1 98.94 155 ILE B N 1
ATOM 2993 C CA . ILE B 1 155 ? 12.555 -13.016 -4.215 1 98.94 155 ILE B CA 1
ATOM 2994 C C . ILE B 1 155 ? 11.539 -14.094 -4.598 1 98.94 155 ILE B C 1
ATOM 2996 O O . ILE B 1 155 ? 11.891 -15.266 -4.719 1 98.94 155 ILE B O 1
ATOM 3000 N N . ASN B 1 156 ? 10.32 -13.727 -4.652 1 98.94 156 ASN B N 1
ATOM 3001 C CA . ASN B 1 156 ? 9.281 -14.484 -5.336 1 98.94 156 ASN B CA 1
ATOM 3002 C C . ASN B 1 156 ? 8.883 -13.828 -6.656 1 98.94 156 ASN B C 1
ATOM 3004 O O . ASN B 1 156 ? 8.242 -12.773 -6.66 1 98.94 156 ASN B O 1
ATOM 3008 N N . ALA B 1 157 ? 9.195 -14.5 -7.75 1 98.81 157 ALA B N 1
ATOM 3009 C CA . ALA B 1 157 ? 9.023 -13.922 -9.078 1 98.81 157 ALA B CA 1
ATOM 3010 C C . ALA B 1 157 ? 7.723 -14.391 -9.719 1 98.81 157 ALA B C 1
ATOM 3012 O O . ALA B 1 157 ? 7.488 -14.156 -10.906 1 98.81 157 ALA B O 1
ATOM 3013 N N . GLY B 1 158 ? 6.895 -15.023 -8.938 1 98.62 158 GLY B N 1
ATOM 3014 C CA . GLY B 1 158 ? 5.672 -15.562 -9.516 1 98.62 158 GLY B CA 1
ATOM 3015 C C . GLY B 1 158 ? 5.914 -16.375 -10.773 1 98.62 158 GLY B C 1
ATOM 3016 O O . GLY B 1 158 ? 6.758 -17.266 -10.789 1 98.62 158 GLY B O 1
ATOM 3017 N N . ASP B 1 159 ? 5.148 -16.031 -11.797 1 98.62 159 ASP B N 1
ATOM 3018 C CA . ASP B 1 159 ? 5.238 -16.828 -13.016 1 98.62 159 ASP B CA 1
ATOM 3019 C C . ASP B 1 159 ? 6.133 -16.156 -14.047 1 98.62 159 ASP B C 1
ATOM 3021 O O . ASP B 1 159 ? 6.062 -16.469 -15.234 1 98.62 159 ASP B O 1
ATOM 3025 N N . ASN B 1 160 ? 6.949 -15.258 -13.555 1 98.62 160 ASN B N 1
ATOM 3026 C CA . ASN B 1 160 ? 7.977 -14.719 -14.438 1 98.62 160 ASN B CA 1
ATOM 3027 C C . ASN B 1 160 ? 9.125 -15.703 -14.633 1 98.62 160 ASN B C 1
ATOM 3029 O O . ASN B 1 160 ? 10.008 -15.477 -15.469 1 98.62 160 ASN B O 1
ATOM 3033 N N . ILE B 1 161 ? 9.086 -16.75 -13.836 1 97.5 161 ILE B N 1
ATOM 3034 C CA . ILE B 1 161 ? 9.891 -17.953 -14.078 1 97.5 161 ILE B CA 1
ATOM 3035 C C . ILE B 1 161 ? 9 -19.078 -14.586 1 97.5 161 ILE B C 1
ATOM 3037 O O . ILE B 1 161 ? 7.938 -19.344 -14.023 1 97.5 161 ILE B O 1
ATOM 3041 N N . GLY B 1 162 ? 9.469 -19.781 -15.586 1 95.69 162 GLY B N 1
ATOM 3042 C CA . GLY B 1 162 ? 8.664 -20.812 -16.203 1 95.69 162 GLY B CA 1
ATOM 3043 C C . GLY B 1 162 ? 8.406 -22 -15.289 1 95.69 162 GLY B C 1
ATOM 3044 O O . GLY B 1 162 ? 8.852 -22.016 -14.141 1 95.69 162 GLY B O 1
ATOM 3045 N N . ASP B 1 163 ? 7.719 -22.969 -15.812 1 93.69 163 ASP B N 1
ATOM 3046 C CA . ASP B 1 163 ? 7.062 -24 -15 1 93.69 163 ASP B CA 1
ATOM 3047 C C . ASP B 1 163 ? 8.062 -25.047 -14.539 1 93.69 163 ASP B C 1
ATOM 3049 O O . ASP B 1 163 ? 7.84 -25.719 -13.523 1 93.69 163 ASP B O 1
ATOM 3053 N N . ASN B 1 164 ? 9.047 -25.266 -15.336 1 92.44 164 ASN B N 1
ATOM 3054 C CA . ASN B 1 164 ? 10.086 -26.234 -15.008 1 92.44 164 ASN B CA 1
ATOM 3055 C C . ASN B 1 164 ? 11.414 -25.875 -15.672 1 92.44 164 ASN B C 1
ATOM 3057 O O . ASN B 1 164 ? 11.508 -24.875 -16.375 1 92.44 164 ASN B O 1
ATOM 3061 N N . MET B 1 165 ? 12.398 -26.719 -15.469 1 91.62 165 MET B N 1
ATOM 3062 C CA . MET B 1 165 ? 13.75 -26.375 -15.898 1 91.62 165 MET B CA 1
ATOM 3063 C C . MET B 1 165 ? 13.883 -26.484 -17.422 1 91.62 165 MET B C 1
ATOM 3065 O O . MET B 1 165 ? 14.766 -25.859 -18.016 1 91.62 165 MET B O 1
ATOM 3069 N N . ASP B 1 166 ? 12.953 -27.234 -18.031 1 91.69 166 ASP B N 1
ATOM 3070 C CA . ASP B 1 166 ? 12.945 -27.312 -19.484 1 91.69 166 ASP B CA 1
ATOM 3071 C C . ASP B 1 166 ? 12.188 -26.141 -20.094 1 91.69 166 ASP B C 1
ATOM 3073 O O . ASP B 1 166 ? 12.453 -25.75 -21.234 1 91.69 166 ASP B O 1
ATOM 3077 N N . GLU B 1 167 ? 11.281 -25.562 -19.312 1 93.38 167 GLU B N 1
ATOM 3078 C CA . GLU B 1 167 ? 10.477 -24.406 -19.703 1 93.38 167 GLU B CA 1
ATOM 3079 C C . GLU B 1 167 ? 10.68 -23.234 -18.75 1 93.38 167 GLU B C 1
ATOM 3081 O O . GLU B 1 167 ? 9.734 -22.781 -18.109 1 93.38 167 GLU B O 1
ATOM 3086 N N . ILE B 1 168 ? 11.922 -22.688 -18.859 1 95.06 168 ILE B N 1
ATOM 3087 C CA . ILE B 1 168 ? 12.289 -21.672 -17.891 1 95.06 168 ILE B CA 1
ATOM 3088 C C . ILE B 1 168 ? 11.781 -20.312 -18.375 1 95.06 168 ILE B C 1
ATOM 3090 O O . ILE B 1 168 ? 11.609 -19.391 -17.578 1 95.06 168 ILE B O 1
ATOM 3094 N N . VAL B 1 169 ? 11.617 -20.188 -19.703 1 96.62 169 VAL B N 1
ATOM 3095 C CA . VAL B 1 169 ? 10.953 -19 -20.234 1 96.62 169 VAL B CA 1
ATOM 3096 C C . VAL B 1 169 ? 9.438 -19.172 -20.141 1 96.62 169 VAL B C 1
ATOM 3098 O O . VAL B 1 169 ? 8.875 -20.109 -20.719 1 96.62 169 VAL B O 1
ATOM 3101 N N . PRO B 1 170 ? 8.812 -18.281 -19.469 1 97.12 170 PRO B N 1
ATOM 3102 C CA . PRO B 1 170 ? 7.363 -18.438 -19.328 1 97.12 170 PRO B CA 1
ATOM 3103 C C . PRO B 1 170 ? 6.609 -18.047 -20.594 1 97.12 170 PRO B C 1
ATOM 3105 O O . PRO B 1 170 ? 7.16 -17.359 -21.469 1 97.12 170 PRO B O 1
ATOM 3108 N N . SER B 1 171 ? 5.316 -18.578 -20.672 1 96.12 171 SER B N 1
ATOM 3109 C CA . SER B 1 171 ? 4.434 -17.984 -21.656 1 96.12 171 SER B CA 1
ATOM 3110 C C . SER B 1 171 ? 4.242 -16.5 -21.422 1 96.12 171 SER B C 1
ATOM 3112 O O . SER B 1 171 ? 4.105 -16.062 -20.281 1 96.12 171 SER B O 1
ATOM 3114 N N . LEU B 1 172 ? 4.297 -15.711 -22.469 1 96.31 172 LEU B N 1
ATOM 3115 C CA . LEU B 1 172 ? 4.164 -14.266 -22.344 1 96.31 172 LEU B CA 1
ATOM 3116 C C . LEU B 1 172 ? 2.809 -13.797 -22.875 1 96.31 172 LEU B C 1
ATOM 3118 O O . LEU B 1 172 ? 2.48 -14.023 -24.047 1 96.31 172 LEU B O 1
ATOM 3122 N N . TYR B 1 173 ? 2.096 -13.102 -22.031 1 95.44 173 TYR B N 1
ATOM 3123 C CA . TYR B 1 173 ? 0.77 -12.609 -22.375 1 95.44 173 TYR B CA 1
ATOM 3124 C C . TYR B 1 173 ? 0.77 -11.086 -22.5 1 95.44 173 TYR B C 1
ATOM 3126 O O . TYR B 1 173 ? -0.283 -10.453 -22.422 1 95.44 173 TYR B O 1
ATOM 3134 N N . CYS B 1 174 ? 2.014 -10.508 -22.5 1 94.12 174 CYS B N 1
ATOM 3135 C CA . CYS B 1 174 ? 2.191 -9.078 -22.766 1 94.12 174 CYS B CA 1
ATOM 3136 C C . CYS B 1 174 ? 3.436 -8.836 -23.609 1 94.12 174 CYS B C 1
ATOM 3138 O O . CYS B 1 174 ? 4.047 -9.773 -24.109 1 94.12 174 CYS B O 1
ATOM 3140 N N . ASP B 1 175 ? 3.785 -7.551 -23.906 1 95.44 175 ASP B N 1
ATOM 3141 C CA . ASP B 1 175 ? 4.918 -7.18 -24.734 1 95.44 175 ASP B CA 1
ATOM 3142 C C . ASP B 1 175 ? 6.219 -7.777 -24.203 1 95.44 175 ASP B C 1
ATOM 3144 O O . ASP B 1 175 ? 6.621 -7.488 -23.078 1 95.44 175 ASP B O 1
ATOM 3148 N N . PRO B 1 176 ? 6.848 -8.586 -25.094 1 95.69 176 PRO B N 1
ATOM 3149 C CA . PRO B 1 176 ? 8.102 -9.211 -24.672 1 95.69 176 PRO B CA 1
ATOM 3150 C C . PRO B 1 176 ? 9.133 -8.195 -24.188 1 95.69 176 PRO B C 1
ATOM 3152 O O . PRO B 1 176 ? 9.992 -8.523 -23.375 1 95.69 176 PRO B O 1
ATOM 3155 N N . LYS B 1 177 ? 9.023 -6.996 -24.688 1 97.44 177 LYS B N 1
ATOM 3156 C CA . LYS B 1 177 ? 9.953 -5.961 -24.234 1 97.44 177 LYS B CA 1
ATOM 3157 C C . LYS B 1 177 ? 9.805 -5.703 -22.734 1 97.44 177 LYS B C 1
ATOM 3159 O O . LYS B 1 177 ? 10.797 -5.445 -22.047 1 97.44 177 LYS B O 1
ATOM 3164 N N . LEU B 1 178 ? 8.641 -5.809 -22.25 1 98.19 178 LEU B N 1
ATOM 3165 C CA . LEU B 1 178 ? 8.383 -5.609 -20.828 1 98.19 178 LEU B CA 1
ATOM 3166 C C . LEU B 1 178 ? 9.047 -6.703 -20 1 98.19 178 LEU B C 1
ATOM 3168 O O . LEU B 1 178 ? 9.602 -6.43 -18.938 1 98.19 178 LEU B O 1
ATOM 3172 N N . TYR B 1 179 ? 8.977 -7.914 -20.547 1 98.19 179 TYR B N 1
ATOM 3173 C CA . TYR B 1 179 ? 9.609 -9.039 -19.859 1 98.19 179 TYR B CA 1
ATOM 3174 C C . TYR B 1 179 ? 11.117 -8.852 -19.797 1 98.19 179 TYR B C 1
ATOM 3176 O O . TYR B 1 179 ? 11.734 -9.078 -18.75 1 98.19 179 TYR B O 1
ATOM 3184 N N . ASN B 1 180 ? 11.68 -8.438 -20.875 1 97.94 180 ASN B N 1
ATOM 3185 C CA . ASN B 1 180 ? 13.109 -8.164 -20.906 1 97.94 180 ASN B CA 1
ATOM 3186 C C . ASN B 1 180 ? 13.508 -7.09 -19.891 1 97.94 180 ASN B C 1
ATOM 3188 O O . ASN B 1 180 ? 14.516 -7.227 -19.203 1 97.94 180 ASN B O 1
ATOM 3192 N N . ASP B 1 181 ? 12.766 -6.031 -19.875 1 98.31 181 ASP B N 1
ATOM 3193 C CA . ASP B 1 181 ? 13.023 -4.965 -18.906 1 98.31 181 ASP B CA 1
ATOM 3194 C C . ASP B 1 181 ? 12.961 -5.492 -17.484 1 98.31 181 ASP B C 1
ATOM 3196 O O . ASP B 1 181 ? 13.758 -5.082 -16.625 1 98.31 181 ASP B O 1
ATOM 3200 N N . THR B 1 182 ? 12.031 -6.383 -17.203 1 98.62 182 THR B N 1
ATOM 3201 C CA . THR B 1 182 ? 11.883 -6.988 -15.891 1 98.62 182 THR B CA 1
ATOM 3202 C C . THR B 1 182 ? 13.102 -7.844 -15.547 1 98.62 182 THR B C 1
ATOM 3204 O O . THR B 1 182 ? 13.602 -7.805 -14.422 1 98.62 182 THR B O 1
ATOM 3207 N N . LEU B 1 183 ? 13.594 -8.594 -16.5 1 98.5 183 LEU B N 1
ATOM 3208 C CA . LEU B 1 183 ? 14.789 -9.406 -16.281 1 98.5 183 LEU B CA 1
ATOM 3209 C C . LEU B 1 183 ? 15.984 -8.523 -15.93 1 98.5 183 LEU B C 1
ATOM 3211 O O . LEU B 1 183 ? 16.766 -8.859 -1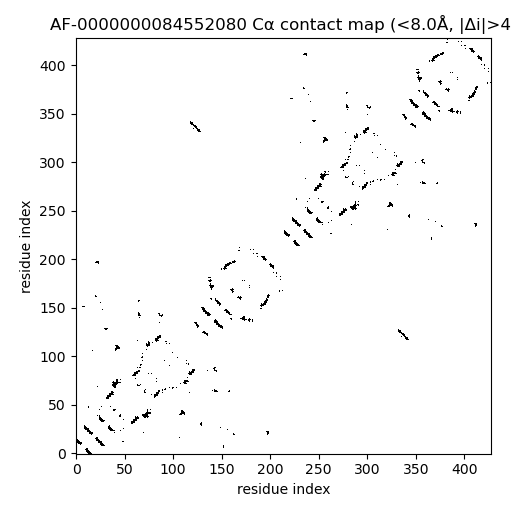5.047 1 98.5 183 LEU B O 1
ATOM 3215 N N . LEU B 1 184 ? 16.047 -7.441 -16.609 1 98.19 184 LEU B N 1
ATOM 3216 C CA . LEU B 1 184 ? 17.141 -6.508 -16.328 1 98.19 184 LEU B CA 1
ATOM 3217 C C . LEU B 1 184 ? 16.984 -5.918 -14.93 1 98.19 184 LEU B C 1
ATOM 3219 O O . LEU B 1 184 ? 17.984 -5.695 -14.234 1 98.19 184 LEU B O 1
ATOM 3223 N N . LYS B 1 185 ? 15.781 -5.656 -14.5 1 98.38 185 LYS B N 1
ATOM 3224 C CA . LYS B 1 185 ? 15.516 -5.211 -13.133 1 98.38 185 LYS B CA 1
ATOM 3225 C C . LYS B 1 185 ? 15.969 -6.258 -12.117 1 98.38 185 LYS B C 1
ATOM 3227 O O . LYS B 1 185 ? 16.562 -5.914 -11.086 1 98.38 185 LYS B O 1
ATOM 3232 N N . TYR B 1 186 ? 15.711 -7.543 -12.406 1 98.62 186 TYR B N 1
ATOM 3233 C CA . TYR B 1 186 ? 16.109 -8.633 -11.508 1 98.62 186 TYR B CA 1
ATOM 3234 C C . TYR B 1 186 ? 17.609 -8.656 -11.312 1 98.62 186 TYR B C 1
ATOM 3236 O O . TYR B 1 186 ? 18.094 -8.922 -10.211 1 98.62 186 TYR B O 1
ATOM 3244 N N . GLN B 1 187 ? 18.297 -8.367 -12.32 1 97.94 187 GLN B N 1
ATOM 3245 C CA . GLN B 1 187 ? 19.766 -8.398 -12.25 1 97.94 187 GLN B CA 1
ATOM 3246 C C . GLN B 1 187 ? 20.281 -7.379 -11.25 1 97.94 187 GLN B C 1
ATOM 3248 O O . GLN B 1 187 ? 21.344 -7.586 -10.633 1 97.94 187 GLN B O 1
ATOM 3253 N N . LYS B 1 188 ? 19.562 -6.363 -11.062 1 97.94 188 LYS B N 1
ATOM 3254 C CA . LYS B 1 188 ? 20.016 -5.27 -10.211 1 97.94 188 LYS B CA 1
ATOM 3255 C C . LYS B 1 188 ? 19.609 -5.5 -8.758 1 97.94 188 LYS B C 1
ATOM 3257 O O . LYS B 1 188 ? 20.109 -4.832 -7.852 1 97.94 188 LYS B O 1
ATOM 3262 N N . ILE B 1 189 ? 18.719 -6.41 -8.539 1 98.38 189 ILE B N 1
ATOM 3263 C CA . ILE B 1 189 ? 18.25 -6.699 -7.188 1 98.38 189 ILE B CA 1
ATOM 3264 C C . ILE B 1 189 ? 19.266 -7.594 -6.469 1 98.38 189 ILE B C 1
ATOM 3266 O O . ILE B 1 189 ? 19.797 -8.531 -7.062 1 98.38 189 ILE B O 1
ATOM 3270 N N . ASP B 1 190 ? 19.469 -7.312 -5.16 1 98.5 190 ASP B N 1
ATOM 3271 C CA . ASP B 1 190 ? 20.359 -8.133 -4.34 1 98.5 190 ASP B CA 1
ATOM 3272 C C . ASP B 1 190 ? 19.609 -9.32 -3.736 1 98.5 190 ASP B C 1
ATOM 3274 O O . ASP B 1 190 ? 19.031 -9.203 -2.654 1 98.5 190 ASP B O 1
ATOM 3278 N N . PHE B 1 191 ? 19.688 -10.453 -4.426 1 98.75 191 PHE B N 1
ATOM 3279 C CA . PHE B 1 191 ? 19.109 -11.695 -3.926 1 98.75 191 PHE B CA 1
ATOM 3280 C C . PHE B 1 191 ? 19.984 -12.883 -4.297 1 98.75 191 PHE B C 1
ATOM 3282 O O . PHE B 1 191 ? 20.797 -12.797 -5.215 1 98.75 191 PHE B O 1
ATOM 3289 N N . ASP B 1 192 ? 19.812 -14.047 -3.574 1 98.75 192 ASP B N 1
ATOM 3290 C CA . ASP B 1 192 ? 20.562 -15.266 -3.889 1 98.75 192 ASP B CA 1
ATOM 3291 C C . ASP B 1 192 ? 19.625 -16.469 -4.02 1 98.75 192 ASP B C 1
ATOM 3293 O O . ASP B 1 192 ? 20.062 -17.562 -4.395 1 98.75 192 ASP B O 1
ATOM 3297 N N . THR B 1 193 ? 18.312 -16.234 -3.705 1 98.88 193 THR B N 1
ATOM 3298 C CA . THR B 1 193 ? 17.297 -17.281 -3.781 1 98.88 193 THR B CA 1
ATOM 3299 C C . THR B 1 193 ? 16.078 -16.797 -4.551 1 98.88 193 THR B C 1
ATOM 3301 O O . THR B 1 193 ? 15.539 -15.727 -4.262 1 98.88 193 THR B O 1
ATOM 3304 N N . CYS B 1 194 ? 15.672 -17.562 -5.539 1 98.81 194 CYS B N 1
ATOM 3305 C CA . CYS B 1 194 ? 14.531 -17.219 -6.383 1 98.81 194 CYS B CA 1
ATOM 3306 C C . CYS B 1 194 ? 13.445 -18.281 -6.289 1 98.81 194 CYS B C 1
ATOM 3308 O O . CYS B 1 194 ? 13.664 -19.438 -6.676 1 98.81 194 CYS B O 1
ATOM 3310 N N . ILE B 1 195 ? 12.312 -17.875 -5.758 1 98.81 195 ILE B N 1
ATOM 3311 C CA . ILE B 1 195 ? 11.117 -18.703 -5.703 1 98.81 195 ILE B CA 1
ATOM 3312 C C . ILE B 1 195 ? 10.156 -18.297 -6.816 1 98.81 195 ILE B C 1
ATOM 3314 O O . ILE B 1 195 ? 10.109 -17.125 -7.207 1 98.81 195 ILE B O 1
ATOM 3318 N N . SER B 1 196 ? 9.422 -19.281 -7.367 1 98.38 196 SER B N 1
ATOM 3319 C CA . SER B 1 196 ? 8.438 -18.984 -8.406 1 98.38 196 SER B CA 1
ATOM 3320 C C . SER B 1 196 ? 7.129 -19.734 -8.141 1 98.38 196 SER B C 1
ATOM 3322 O O . SER B 1 196 ? 7 -20.438 -7.137 1 98.38 196 SER B O 1
ATOM 3324 N N . GLY B 1 197 ? 6.215 -19.531 -9.07 1 98.12 197 GLY B N 1
ATOM 3325 C CA . GLY B 1 197 ? 4.902 -20.141 -8.891 1 98.12 197 GLY B CA 1
ATOM 3326 C C . GLY B 1 197 ? 4.887 -21.625 -9.188 1 98.12 197 GLY B C 1
ATOM 3327 O O . GLY B 1 197 ? 4.023 -22.359 -8.695 1 98.12 197 GLY B O 1
ATOM 3328 N N . HIS B 1 198 ? 5.895 -22.062 -9.906 1 97.75 198 HIS B N 1
ATOM 3329 C CA . HIS B 1 198 ? 5.715 -23.422 -10.391 1 97.75 198 HIS B CA 1
ATOM 3330 C C . HIS B 1 198 ? 7.035 -24.188 -10.414 1 97.75 198 HIS B C 1
ATOM 3332 O O . HIS B 1 198 ? 7.051 -25.422 -10.453 1 97.75 198 HIS B O 1
ATOM 3338 N N . ASN B 1 199 ? 8.125 -23.547 -10.414 1 97 199 ASN B N 1
ATOM 3339 C CA . ASN B 1 199 ? 9.422 -24.188 -10.625 1 97 199 ASN B CA 1
ATOM 3340 C C . ASN B 1 199 ? 10.094 -24.531 -9.297 1 97 199 ASN B C 1
ATOM 3342 O O . ASN B 1 199 ? 9.633 -24.125 -8.234 1 97 199 ASN B O 1
ATOM 3346 N N . VAL B 1 200 ? 11.18 -25.297 -9.359 1 97.06 200 VAL B N 1
ATOM 3347 C CA . VAL B 1 200 ? 12 -25.547 -8.172 1 97.06 200 VAL B CA 1
ATOM 3348 C C . VAL B 1 200 ? 12.719 -24.25 -7.77 1 97.06 200 VAL B C 1
ATOM 3350 O O . VAL B 1 200 ? 12.828 -23.328 -8.57 1 97.06 200 VAL B O 1
ATOM 3353 N N . VAL B 1 201 ? 13.117 -24.219 -6.527 1 98.44 201 VAL B N 1
ATOM 3354 C CA . VAL B 1 201 ? 13.844 -23.047 -6.023 1 98.44 201 VAL B CA 1
ATOM 3355 C C . VAL B 1 201 ? 15.18 -22.922 -6.754 1 98.44 201 VAL B C 1
ATOM 3357 O O . VAL B 1 201 ? 15.898 -23.906 -6.93 1 98.44 201 VAL B O 1
ATOM 3360 N N . GLN B 1 202 ? 15.445 -21.703 -7.234 1 97.75 202 GLN B N 1
ATOM 3361 C CA . GLN B 1 202 ? 16.672 -21.438 -7.977 1 97.75 202 GLN B CA 1
ATOM 3362 C C . GLN B 1 202 ? 17.484 -20.344 -7.305 1 97.75 202 GLN B C 1
ATOM 3364 O O . GLN B 1 202 ? 17.062 -19.766 -6.305 1 97.75 202 GLN B O 1
ATOM 3369 N N . GLY B 1 203 ? 18.75 -20.109 -7.836 1 97.81 203 GLY B N 1
ATOM 3370 C CA . GLY B 1 203 ? 19.547 -18.953 -7.484 1 97.81 203 GLY B CA 1
ATOM 3371 C C . GLY B 1 203 ? 19.469 -17.828 -8.508 1 97.81 203 GLY B C 1
ATOM 3372 O O . GLY B 1 203 ? 18.609 -17.859 -9.391 1 97.81 203 GLY B O 1
ATOM 3373 N N . LYS B 1 204 ? 20.312 -16.906 -8.289 1 97.62 204 LYS B N 1
ATOM 3374 C CA . LYS B 1 204 ? 20.297 -15.742 -9.156 1 97.62 204 LYS B CA 1
ATOM 3375 C C . LYS B 1 204 ? 20.719 -16.109 -10.578 1 97.62 204 LYS B C 1
ATOM 3377 O O . LYS B 1 204 ? 20.391 -15.398 -11.531 1 97.62 204 LYS B O 1
ATOM 3382 N N . GLU B 1 205 ? 21.344 -17.234 -10.805 1 97.31 205 GLU B N 1
ATOM 3383 C CA . GLU B 1 205 ? 21.844 -17.672 -12.102 1 97.31 205 GLU B CA 1
ATOM 3384 C C . GLU B 1 205 ? 20.703 -17.906 -13.086 1 97.31 205 GLU B C 1
ATOM 3386 O O . GLU B 1 205 ? 20.906 -17.938 -14.297 1 97.31 205 GLU B O 1
ATOM 3391 N N . ILE B 1 206 ? 19.516 -18.078 -12.594 1 97.69 206 ILE B N 1
ATOM 3392 C CA . ILE B 1 206 ? 18.375 -18.391 -13.445 1 97.69 206 ILE B CA 1
ATOM 3393 C C . ILE B 1 206 ? 18.078 -17.219 -14.359 1 97.69 206 ILE B C 1
ATOM 3395 O O . ILE B 1 206 ? 17.609 -17.406 -15.484 1 97.69 206 ILE B O 1
ATOM 3399 N N . ILE B 1 207 ? 18.344 -15.977 -13.875 1 98.25 207 ILE B N 1
ATOM 3400 C CA . ILE B 1 207 ? 18.062 -14.773 -14.656 1 98.25 207 ILE B CA 1
ATOM 3401 C C . ILE B 1 207 ? 18.953 -14.75 -15.898 1 98.25 207 ILE B C 1
ATOM 3403 O O . ILE B 1 207 ? 18.469 -14.523 -17.016 1 98.25 207 ILE B O 1
ATOM 3407 N N . ASP B 1 208 ? 20.156 -15.094 -15.711 1 96.62 208 ASP B N 1
ATOM 3408 C CA . ASP B 1 208 ? 21.094 -15.133 -16.828 1 96.62 208 ASP B CA 1
ATOM 3409 C C . ASP B 1 208 ? 20.75 -16.266 -17.797 1 96.62 208 ASP B C 1
ATOM 3411 O O . ASP B 1 208 ? 20.891 -16.109 -19.016 1 96.62 208 ASP B O 1
ATOM 3415 N N . LYS B 1 209 ? 20.344 -17.344 -17.25 1 96.94 209 LYS B N 1
ATOM 3416 C CA . LYS B 1 209 ? 19.953 -18.484 -18.094 1 96.94 209 LYS B CA 1
ATOM 3417 C C . LYS B 1 209 ? 18.781 -18.125 -18.984 1 96.94 209 LYS B C 1
ATOM 3419 O O . LYS B 1 209 ? 18.781 -18.438 -20.188 1 96.94 209 LYS B O 1
ATOM 3424 N N . ILE B 1 210 ? 17.828 -17.406 -18.422 1 97.56 210 ILE B N 1
ATOM 3425 C CA . ILE B 1 210 ? 16.656 -17.016 -19.203 1 97.56 210 ILE B CA 1
ATOM 3426 C C . ILE B 1 210 ? 17.062 -16.016 -20.281 1 97.56 210 ILE B C 1
ATOM 3428 O O . ILE B 1 210 ? 16.656 -16.141 -21.438 1 97.56 210 ILE B O 1
ATOM 3432 N N . LEU B 1 211 ? 17.891 -15.078 -19.906 1 96.12 211 LEU B N 1
ATOM 3433 C CA . LEU B 1 211 ? 18.344 -14.062 -20.844 1 96.12 211 LEU B CA 1
ATOM 3434 C C . LEU B 1 211 ? 19.078 -14.688 -22.031 1 96.12 211 LEU B C 1
ATOM 3436 O O . LEU B 1 211 ? 18.953 -14.227 -23.156 1 96.12 211 LEU B O 1
ATOM 3440 N N . SER B 1 212 ? 19.766 -15.766 -21.812 1 95.31 212 SER B N 1
ATOM 3441 C CA . SER B 1 212 ? 20.531 -16.438 -22.859 1 95.31 212 SER B CA 1
ATOM 3442 C C . SER B 1 212 ? 19.625 -17.172 -23.828 1 95.31 212 SER B C 1
ATOM 3444 O O . SER B 1 212 ? 20.031 -17.484 -24.953 1 95.31 212 SER B O 1
ATOM 3446 N N . LYS B 1 213 ? 18.438 -17.453 -23.391 1 94 213 LYS B N 1
ATOM 3447 C CA . LYS B 1 213 ? 17.484 -18.203 -24.203 1 94 213 LYS B CA 1
ATOM 3448 C C . LYS B 1 213 ? 16.594 -17.266 -25.016 1 94 213 LYS B C 1
ATOM 3450 O O . LYS B 1 213 ? 15.875 -17.703 -25.906 1 94 213 LYS B O 1
ATOM 3455 N N . LEU B 1 214 ? 16.578 -16 -24.609 1 90.81 214 LEU B N 1
ATOM 3456 C CA . LEU B 1 214 ? 15.766 -15.031 -25.328 1 90.81 214 LEU B CA 1
ATOM 3457 C C . LEU B 1 214 ? 16.516 -14.484 -26.547 1 90.81 214 LEU B C 1
ATOM 3459 O O . LEU B 1 214 ? 15.914 -14.203 -27.578 1 90.81 214 LEU B O 1
#

Organism: NCBI:txid1418104

InterPro domains:
  IPR001279 Metallo-beta-lactamase [PF00753] (27-198)
  IPR001279 Metallo-beta-lactamase [SM00849] (22-198)
  IPR036866 Ribonuclease Z/Hydroxyacylglutathione hydrolase-like [G3DSA:3.60.15.10] (1-214)
  IPR036866 Ribonuclease Z/Hydroxyacylglutathione hydrolase-like [SSF56281] (21-203)
  IPR050855 Metallo-beta-lactamase type 2-like [PTHR42951] (22-201)

Sequence (428 aa):
MEIKKIKNRNVLFTSSPSDFWDLNLHLIMGEKNNYIIDTGLGSLGVAPIKEYIKNDSKPVVVINTHYHWDHIWGNSSMKDSIIISHKLCREMIESNWEVMMQKNKGYVCGEAEIYLPNLVFEEELYFPEDKIRIIYTPGHTIDSITVIDEEEKVINAGDNIGDNMDEIVPSLYCDPKLYNDTLLKYQKIDFDTCISGHNVVQGKEIIDKILSKLMEIKKIKNRNVLFTSSPSDFWDLNLHLIMGEKNNYIIDTGLGSLGVAPIKEYIKNDSKPVVVINTHYHWDHIWGNSSMKDSIIISHKLCREMIESNWEVMMQKNKGYVCGEAEIYLPNLVFEEELYFPEDKIRIIYTPGHTIDSITVIDEEEKVINAGDNIGDNMDEIVPSLYCDPKLYNDTLLKYQKIDFDTCISGHNVVQGKEIIDKILSKL

Solvent-accessible surface area (backbone atoms only — not comparable to full-atom values): 21430 Å² total; per-residue (Å²): 118,48,81,42,74,78,50,98,44,34,36,38,39,36,38,64,90,45,98,81,42,41,41,43,33,40,37,37,58,41,83,65,36,30,36,36,38,35,23,24,31,0,39,59,51,38,40,64,60,53,60,72,45,65,88,51,87,53,52,54,38,35,34,39,36,39,53,54,58,67,28,41,26,12,32,50,71,44,70,92,37,55,25,34,28,35,50,56,17,42,53,45,34,68,75,40,42,66,62,46,47,68,78,45,49,89,64,55,31,78,51,67,49,93,47,73,55,51,33,28,32,67,51,37,41,33,28,65,82,46,33,37,38,37,36,62,38,31,24,29,36,73,28,20,27,32,41,32,36,63,77,77,18,34,32,36,41,25,52,58,37,12,52,35,89,92,38,43,67,39,70,64,72,41,64,65,68,46,28,52,53,33,51,56,51,54,71,73,50,81,50,58,36,34,37,31,33,25,30,74,79,41,44,59,63,55,58,58,54,43,59,73,73,107,117,48,78,43,76,78,52,98,44,34,36,38,40,36,36,64,90,45,99,83,42,41,41,44,34,39,38,37,58,42,82,64,37,32,37,36,38,34,23,22,32,0,39,57,53,36,40,63,59,52,61,72,44,65,86,52,86,52,51,54,37,35,35,39,36,37,54,53,59,66,28,43,25,12,33,50,72,44,70,91,36,55,25,33,27,34,50,55,17,44,52,46,35,69,76,40,44,66,61,47,46,68,76,47,49,90,62,56,30,78,51,69,48,95,49,71,56,50,33,28,33,66,51,38,40,34,28,66,83,46,33,37,38,36,36,62,39,30,23,31,34,72,28,20,29,31,42,32,36,63,78,77,19,34,33,37,41,26,52,60,38,14,52,36,89,90,37,44,68,39,72,65,71,42,64,66,67,46,29,53,53,34,53,56,52,54,69,71,51,82,51,59,36,36,37,31,33,25,30,73,80,41,44,58,64,54,58,57,54,44,60,74,72,106